Protein AF-A0A3D3WEU6-F1 (afdb_monomer)

Mean predicted aligned error: 5.8 Å

Sequence (430 aa):
MTGTSTDQATMTAILDPMPGYQRLALIKGGTLTDIFVHDMSDKTPAYGGVFMARIAALFPQHNRLQLNLGEMGMASMRVSRPSQFSSGQLIPVTVQAEPREQKPAQMRYGIIRQSRFAILHAVPNTTGQLHLSQRLKACLGDHGDDGLSELCAVLRDMAEAHACQITLRQTAASEPGDIVLNVIKAQLATIKPISAAADRMREHGMVAAPPALLSMAEQYVSAEHITIDDDGRSWADADIDQQIDQALSPYLSLPDGGGIHISSPPGAAVIDGDSAASRLAPEALAMAMITPLADHIRLRRISGAIVVDFPRLNHGGRDRIHQAMMTAFADDPLRPILHGWTKGGLYTLERRHQLRPLGDMLNRDSAPAKYAAIMALRHLWQQTRNTGRNIGSDGLPPPLRLTQAAQDWLNGDGVAIRDAIALDVPLLLP

Nearest PDB structures (foldseek):
  2bx2-assembly1_L  TM=6.643E-01  e=2.554E-25  Escherichia coli
  6g63-assembly1_N  TM=6.743E-01  e=4.401E-24  Escherichia coli K-12
  5f6c-assembly1_B  TM=4.661E-01  e=6.143E-22  Escherichia coli K-12
  2vmk-assembly1_B  TM=4.351E-01  e=3.059E-22  Escherichia coli
  2vmk-assembly1_D  TM=4.334E-01  e=1.566E-18  Escherichia coli

Solvent-accessible surface area (backbone atoms only — not comparable to full-atom values): 23284 Å² total; per-residue (Å²): 139,80,84,79,75,78,74,75,55,66,56,34,32,42,34,34,67,49,55,39,49,30,41,35,42,33,30,42,72,77,41,80,48,42,72,48,76,49,50,70,62,59,67,62,63,47,54,45,18,27,28,25,24,26,28,70,41,78,38,66,95,73,31,32,37,35,30,34,36,49,94,50,37,61,32,34,29,75,42,95,62,56,85,85,59,55,72,69,42,74,43,52,26,16,30,62,16,29,48,51,96,93,44,55,25,33,38,39,82,17,48,56,50,72,53,49,35,35,40,38,38,38,39,91,92,44,66,30,41,66,42,72,33,71,64,28,52,64,71,43,63,92,58,86,51,70,68,59,50,54,46,50,52,56,47,35,57,50,11,40,78,64,30,20,32,34,34,38,35,44,62,39,80,78,49,61,60,66,62,50,48,51,55,50,50,57,55,55,62,56,48,54,60,45,49,58,48,46,74,68,53,92,64,46,27,80,54,40,73,42,71,53,66,68,66,50,46,51,40,78,29,61,72,93,40,51,45,79,30,62,49,48,56,65,52,57,79,55,42,46,70,59,54,48,52,51,61,69,41,50,57,42,81,41,96,72,38,25,34,37,40,52,47,72,58,94,81,43,29,45,33,43,52,42,52,80,78,28,84,63,54,46,63,58,46,45,58,66,44,44,58,61,50,49,46,46,37,53,41,36,38,59,47,42,40,37,39,36,43,57,48,85,63,58,72,72,50,50,53,52,50,49,53,50,48,52,60,61,45,65,78,44,91,66,57,56,48,75,75,42,74,46,98,89,63,37,35,34,33,38,28,64,72,39,62,54,36,43,65,71,68,62,26,55,84,86,34,47,41,57,40,52,42,52,51,53,51,46,54,55,54,16,48,58,60,68,31,106,74,60,46,45,103,82,69,43,55,81,70,71,88,67,57,69,66,22,49,53,34,40,75,49,68,33,31,66,28,52,53,46,38,40,78,81,42,74,71,61,69,132

Radius of gyration: 23.85 Å; Cα contacts (8 Å, |Δi|>4): 785; chains: 1; bounding box: 57×55×68 Å

Foldseek 3Di:
DDDPPPVFFAKFKEWQPAFQKIKIFIDGPLATQAMDIDHNLDLWQDALFKKFWFFADADVVQQKTWTQQDSNGIAMEHHPCSPVDDHRDTFIWGFQATDDDPHHTYIDGAHWDDALWKIKGQHPPAQFAEAEDPLLPVVCDPPDDVQVVVLSVVVGVVRRVLSIYIYTYNSCVVDHSVVSVVVVVVRSVVRVQLVVQSVPDPDIHTSGDHDDVLRVSRSRHPPVRYHHQQQCPVVVVSVVVVSLVQLPDQKHAFPQRKIWGWDQDPPEIEIETGCHVHPDDQLVSLLSVQQVVLSSCRHQVPFAKYKYQGGDDDPVSQVVSLVSNCVNCVPPPQRKAFPGADPVGITIIGGHGHYYGSCVSQCCPVQVLCNVLVVQLSNQSSVVVVDPDQAPVVNATDADDGDPSNLVCCVPSVVSSVVRSCVVHPHPYD

Structure (mmCIF, N/CA/C/O backbone):
data_AF-A0A3D3WEU6-F1
#
_entry.id   AF-A0A3D3WEU6-F1
#
loop_
_atom_site.group_PDB
_atom_site.id
_atom_site.type_symbol
_atom_site.label_atom_id
_atom_site.label_alt_id
_atom_site.label_comp_id
_atom_site.label_asym_id
_atom_site.label_entity_id
_atom_site.label_seq_id
_atom_site.pdbx_PDB_ins_code
_atom_site.Cartn_x
_atom_site.Cartn_y
_atom_site.Cartn_z
_atom_site.occupancy
_atom_site.B_iso_or_equiv
_atom_site.auth_seq_id
_atom_site.auth_comp_id
_atom_site.auth_asym_id
_atom_site.auth_atom_id
_atom_site.pdbx_PDB_model_num
ATOM 1 N N . MET A 1 1 ? 4.825 -28.208 -31.166 1.00 32.94 1 MET A N 1
ATOM 2 C CA . MET A 1 1 ? 4.377 -28.456 -29.781 1.00 32.94 1 MET A CA 1
ATOM 3 C C . MET A 1 1 ? 5.353 -27.759 -28.853 1.00 32.94 1 MET A C 1
ATOM 5 O O . MET A 1 1 ? 6.378 -28.323 -28.508 1.00 32.94 1 MET A O 1
ATOM 9 N N . THR A 1 2 ? 5.086 -26.497 -28.543 1.00 29.64 2 THR A N 1
ATOM 10 C CA . THR A 1 2 ? 5.863 -25.695 -27.594 1.00 29.64 2 THR A CA 1
ATOM 11 C C . THR A 1 2 ? 4.874 -25.262 -26.530 1.00 29.64 2 THR A C 1
ATOM 13 O O . THR A 1 2 ? 4.076 -24.355 -26.754 1.00 29.64 2 THR A O 1
ATOM 16 N N . GLY A 1 3 ? 4.844 -26.012 -25.431 1.00 31.92 3 GLY A N 1
ATOM 17 C CA . GLY A 1 3 ? 4.028 -25.684 -24.275 1.00 31.92 3 GLY A CA 1
ATOM 18 C C . GLY A 1 3 ? 4.563 -24.415 -23.631 1.00 31.92 3 GLY A C 1
ATOM 19 O O . GLY A 1 3 ? 5.558 -24.454 -22.918 1.00 31.92 3 GLY A O 1
ATOM 20 N N . THR A 1 4 ? 3.898 -23.292 -23.870 1.00 30.75 4 THR A N 1
ATOM 21 C CA . THR A 1 4 ? 3.936 -22.153 -22.956 1.00 30.75 4 THR A CA 1
ATOM 22 C C . THR A 1 4 ? 2.981 -22.474 -21.815 1.00 30.75 4 THR A C 1
ATOM 24 O O . THR A 1 4 ? 1.829 -22.047 -21.808 1.00 30.75 4 THR A O 1
ATOM 27 N N . SER A 1 5 ? 3.452 -23.298 -20.879 1.00 32.75 5 SER A N 1
ATOM 28 C CA . SER A 1 5 ? 2.924 -23.286 -19.521 1.00 32.75 5 SER A CA 1
ATOM 29 C C . SER A 1 5 ? 3.349 -21.950 -18.928 1.00 32.75 5 SER A C 1
ATOM 31 O O . SER A 1 5 ? 4.472 -21.810 -18.448 1.00 32.75 5 SER A O 1
ATOM 33 N N . THR A 1 6 ? 2.500 -20.932 -19.049 1.00 35.94 6 THR A N 1
ATOM 34 C CA . THR A 1 6 ? 2.586 -19.737 -18.212 1.00 35.94 6 THR A CA 1
ATOM 35 C C . THR A 1 6 ? 2.278 -20.209 -16.800 1.00 35.94 6 THR A C 1
ATOM 37 O O . THR A 1 6 ? 1.126 -20.218 -16.376 1.00 35.94 6 THR A O 1
ATOM 40 N N . ASP A 1 7 ? 3.306 -20.694 -16.110 1.00 37.84 7 ASP A N 1
ATOM 41 C CA . ASP A 1 7 ? 3.245 -20.965 -14.686 1.00 37.84 7 ASP A CA 1
ATOM 42 C C . ASP A 1 7 ? 3.015 -19.599 -14.031 1.00 37.84 7 ASP A C 1
ATOM 44 O O . ASP A 1 7 ? 3.921 -18.766 -13.935 1.00 37.84 7 ASP A O 1
ATOM 48 N N . GLN A 1 8 ? 1.750 -19.269 -13.759 1.00 54.78 8 GLN A N 1
ATOM 49 C CA . GLN A 1 8 ? 1.409 -18.047 -13.048 1.00 54.78 8 GLN A CA 1
ATOM 50 C C . GLN A 1 8 ? 1.923 -18.241 -11.632 1.00 54.78 8 GLN A C 1
ATOM 52 O O . GLN A 1 8 ? 1.216 -18.791 -10.795 1.00 54.78 8 GLN A O 1
ATOM 57 N N . ALA A 1 9 ? 3.170 -17.831 -11.397 1.00 68.31 9 ALA A N 1
ATOM 58 C CA . ALA A 1 9 ? 3.821 -17.991 -10.111 1.00 68.31 9 ALA A CA 1
ATOM 59 C C . ALA A 1 9 ? 2.882 -17.522 -8.993 1.00 68.31 9 ALA A C 1
ATOM 61 O O . ALA A 1 9 ? 2.437 -16.365 -8.990 1.00 68.31 9 ALA A O 1
ATOM 62 N N . THR A 1 10 ? 2.558 -18.448 -8.091 1.00 84.88 10 THR A N 1
ATOM 63 C CA . THR A 1 10 ? 1.656 -18.208 -6.970 1.00 84.88 10 THR A CA 1
ATOM 64 C C . THR A 1 10 ? 2.217 -17.089 -6.105 1.00 84.88 10 THR A C 1
ATOM 66 O O . THR A 1 10 ? 3.412 -17.041 -5.808 1.00 84.88 10 THR A O 1
ATOM 69 N N . MET A 1 11 ? 1.343 -16.164 -5.730 1.00 91.81 11 MET A N 1
ATOM 70 C C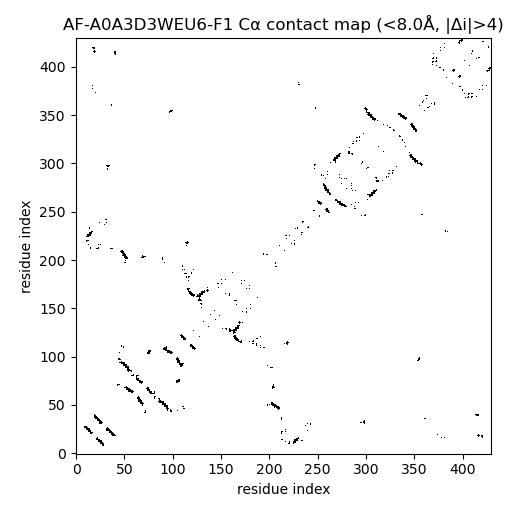A . MET A 1 11 ? 1.672 -15.098 -4.800 1.00 91.81 11 MET A CA 1
ATOM 71 C C . MET A 1 11 ? 1.745 -15.675 -3.381 1.00 91.81 11 MET A C 1
ATOM 73 O O . MET A 1 11 ? 0.820 -16.369 -2.960 1.00 91.81 11 MET A O 1
ATOM 77 N N . THR A 1 12 ? 2.803 -15.371 -2.638 1.00 96.94 12 THR A N 1
ATOM 78 C CA . THR A 1 12 ? 2.985 -15.766 -1.234 1.00 96.94 12 THR A CA 1
ATOM 79 C C . THR A 1 12 ? 3.237 -14.544 -0.356 1.00 96.94 12 THR A C 1
ATOM 81 O O . THR A 1 12 ? 3.489 -13.439 -0.848 1.00 96.94 12 THR A O 1
ATOM 84 N N . ALA A 1 13 ? 3.131 -14.725 0.958 1.00 98.25 13 ALA A N 1
ATOM 85 C CA . ALA A 1 13 ? 3.385 -13.678 1.932 1.00 98.25 13 ALA A CA 1
ATOM 86 C C . ALA A 1 13 ? 4.252 -14.185 3.087 1.00 98.25 13 ALA A C 1
ATOM 88 O O . ALA A 1 13 ? 4.067 -15.306 3.551 1.00 98.25 13 ALA A O 1
ATOM 89 N N . ILE A 1 14 ? 5.153 -13.337 3.581 1.00 98.56 14 ILE A N 1
ATOM 90 C CA . ILE A 1 14 ? 5.949 -13.594 4.787 1.00 98.56 14 ILE A CA 1
ATOM 91 C C . ILE A 1 14 ? 5.682 -12.462 5.778 1.00 98.56 14 ILE A C 1
ATOM 93 O O . ILE A 1 14 ? 5.950 -11.297 5.480 1.00 98.56 14 ILE A O 1
ATOM 97 N N . LEU A 1 15 ? 5.124 -12.797 6.939 1.00 98.44 15 LEU A N 1
ATOM 98 C CA . LEU A 1 15 ? 4.855 -11.869 8.034 1.00 98.44 15 LEU A CA 1
ATOM 99 C C . LEU A 1 15 ? 5.899 -12.062 9.134 1.00 98.44 15 LEU A C 1
ATOM 101 O O . LEU A 1 15 ? 5.855 -13.059 9.844 1.00 98.44 15 LEU A O 1
ATOM 105 N N . ASP A 1 16 ? 6.773 -11.074 9.304 1.00 97.50 16 ASP A N 1
ATOM 106 C CA . ASP A 1 16 ? 7.619 -10.880 10.484 1.00 97.50 16 ASP A CA 1
ATOM 107 C C . ASP A 1 16 ? 6.765 -10.222 11.582 1.00 97.50 16 ASP A C 1
ATOM 109 O O . ASP A 1 16 ? 6.385 -9.045 11.447 1.00 97.50 16 ASP A O 1
ATOM 113 N N . PRO A 1 17 ? 6.406 -10.957 12.650 1.00 96.38 17 PRO A N 1
ATOM 114 C CA . PRO A 1 17 ? 5.391 -10.514 13.586 1.00 96.38 17 PRO A CA 1
ATOM 115 C C . PRO A 1 17 ? 5.980 -9.831 14.827 1.00 96.38 17 PRO A C 1
ATOM 117 O O . PRO A 1 17 ? 5.248 -9.710 15.812 1.00 96.38 17 PRO A O 1
ATOM 120 N N . MET A 1 18 ? 7.245 -9.376 14.801 1.00 95.31 18 MET A N 1
ATOM 121 C CA . MET A 1 18 ? 7.911 -8.796 15.974 1.00 95.31 18 MET A CA 1
ATOM 122 C C . MET A 1 18 ? 7.020 -7.753 16.694 1.00 95.31 18 MET A C 1
ATOM 124 O O . MET A 1 18 ? 6.532 -6.808 16.062 1.00 95.31 18 MET A O 1
ATOM 128 N N . PRO A 1 19 ? 6.808 -7.883 18.021 1.00 94.06 19 PRO A N 1
ATOM 129 C CA . PRO A 1 19 ? 6.002 -6.941 18.791 1.00 94.06 19 PRO A CA 1
ATOM 130 C C . PRO A 1 19 ? 6.481 -5.495 18.630 1.00 94.06 19 PRO A C 1
ATOM 132 O O . PRO A 1 19 ? 7.676 -5.209 18.604 1.00 94.06 19 PRO A O 1
ATOM 135 N N . GLY A 1 20 ? 5.540 -4.560 18.501 1.00 93.31 20 GLY A N 1
ATOM 136 C CA . GLY A 1 20 ? 5.844 -3.137 18.334 1.00 93.31 20 GLY A CA 1
ATOM 137 C C . GLY A 1 20 ? 6.275 -2.715 16.927 1.00 93.31 20 GLY A C 1
ATOM 138 O O . GLY A 1 20 ? 6.029 -1.569 16.546 1.00 93.31 20 GLY A O 1
ATOM 139 N N . TYR A 1 21 ? 6.862 -3.617 16.135 1.00 95.81 21 TYR A N 1
ATOM 140 C CA . TYR A 1 21 ? 7.262 -3.328 14.761 1.00 95.81 21 TYR A CA 1
ATOM 141 C C . TYR A 1 21 ? 7.176 -4.580 13.878 1.00 95.81 21 TYR A C 1
ATOM 143 O O . TYR A 1 21 ? 8.084 -5.410 13.866 1.00 95.81 21 TYR A O 1
ATOM 151 N N . GLN A 1 22 ? 6.111 -4.680 13.086 1.00 97.12 22 GLN A N 1
ATOM 152 C CA . GLN A 1 22 ? 5.842 -5.824 12.211 1.00 97.12 22 GLN A CA 1
ATOM 153 C C . GLN A 1 22 ? 6.140 -5.484 10.752 1.00 97.12 22 GLN A C 1
ATOM 155 O O . GLN A 1 22 ? 5.974 -4.334 10.330 1.00 97.12 22 GLN A O 1
ATOM 160 N N . ARG A 1 23 ? 6.528 -6.489 9.963 1.00 97.44 23 ARG A N 1
ATOM 161 C CA . ARG A 1 23 ? 6.768 -6.342 8.521 1.00 97.44 23 ARG A CA 1
ATOM 162 C C . ARG A 1 23 ? 6.074 -7.454 7.747 1.00 97.44 23 ARG A C 1
ATOM 164 O O . ARG A 1 23 ? 6.093 -8.603 8.160 1.00 97.44 23 ARG A O 1
ATOM 171 N N . LEU A 1 24 ? 5.493 -7.122 6.605 1.00 98.25 24 LEU A N 1
ATOM 172 C CA . LEU A 1 24 ? 4.858 -8.073 5.698 1.00 98.25 24 LEU A CA 1
ATOM 173 C C . LEU A 1 24 ? 5.478 -7.924 4.318 1.00 98.25 24 LEU A C 1
ATOM 175 O O . LEU A 1 24 ? 5.347 -6.858 3.726 1.00 98.25 24 LEU A O 1
ATOM 179 N N . ALA A 1 25 ? 6.090 -8.981 3.799 1.00 98.31 25 ALA A N 1
ATOM 180 C CA . ALA A 1 25 ? 6.557 -9.063 2.422 1.00 98.31 25 ALA A CA 1
ATOM 181 C C . ALA A 1 25 ? 5.539 -9.825 1.568 1.00 98.31 25 ALA A C 1
ATOM 183 O O . ALA A 1 25 ? 5.066 -10.887 1.970 1.00 98.31 25 ALA A O 1
ATOM 184 N N . LEU A 1 26 ? 5.220 -9.295 0.388 1.00 97.56 26 LEU A N 1
ATOM 185 C CA . LEU A 1 26 ? 4.435 -9.985 -0.630 1.00 97.56 26 LEU A CA 1
ATOM 186 C C . LEU A 1 26 ? 5.346 -10.398 -1.786 1.00 97.56 26 LEU A C 1
ATOM 188 O O . LEU A 1 26 ? 6.029 -9.554 -2.371 1.00 97.56 26 LEU A O 1
ATOM 192 N N . ILE A 1 27 ? 5.341 -11.678 -2.143 1.00 97.12 27 ILE A N 1
ATOM 193 C CA . ILE A 1 27 ? 6.321 -12.278 -3.053 1.00 97.12 27 ILE A CA 1
ATOM 194 C C . ILE A 1 27 ? 5.590 -12.970 -4.202 1.00 97.12 27 ILE A C 1
ATOM 196 O O . ILE A 1 27 ? 4.587 -13.647 -3.994 1.00 97.12 27 ILE A O 1
ATOM 200 N N . LYS A 1 28 ? 6.105 -12.833 -5.424 1.00 94.06 28 LYS A N 1
ATOM 201 C CA . LYS A 1 28 ? 5.624 -13.553 -6.605 1.00 94.06 28 LYS A CA 1
ATOM 202 C C . LYS A 1 28 ? 6.800 -14.192 -7.325 1.00 94.06 28 LYS A C 1
ATOM 204 O O . LYS A 1 28 ? 7.659 -13.484 -7.836 1.00 94.06 28 LYS A O 1
ATOM 209 N N . GLY A 1 29 ? 6.849 -15.525 -7.362 1.00 90.94 29 GLY A N 1
ATOM 210 C CA . GLY A 1 29 ? 7.930 -16.251 -8.045 1.00 90.94 29 GLY A CA 1
ATOM 211 C C . GLY A 1 29 ? 9.332 -15.906 -7.529 1.00 90.94 29 GLY A C 1
ATOM 212 O O . GLY A 1 29 ? 10.258 -15.788 -8.322 1.00 90.94 29 GLY A O 1
ATOM 213 N N . GLY A 1 30 ? 9.474 -15.683 -6.218 1.00 93.12 30 GLY A N 1
ATOM 214 C CA . GLY A 1 30 ? 10.731 -15.272 -5.575 1.00 93.12 30 GLY A CA 1
ATOM 215 C C . GLY A 1 30 ? 11.009 -13.763 -5.594 1.00 93.12 30 GLY A C 1
ATOM 216 O O . GLY A 1 30 ? 11.871 -13.296 -4.856 1.00 93.12 30 GLY A O 1
ATOM 217 N N . THR A 1 31 ? 10.260 -12.977 -6.371 1.00 94.38 31 THR A N 1
ATOM 218 C CA . THR A 1 31 ? 10.420 -11.518 -6.438 1.00 94.38 31 THR A CA 1
ATOM 219 C C . THR A 1 31 ? 9.522 -10.809 -5.429 1.00 94.38 31 THR A C 1
ATOM 221 O O . THR A 1 31 ? 8.311 -11.032 -5.400 1.00 94.38 31 THR A O 1
ATOM 224 N N . LEU A 1 32 ? 10.097 -9.918 -4.625 1.00 97.12 32 LEU A N 1
ATOM 225 C CA . LEU A 1 32 ? 9.388 -9.006 -3.736 1.00 97.12 32 LEU A CA 1
ATOM 226 C C . LEU A 1 32 ? 8.574 -8.003 -4.564 1.00 97.12 32 LEU A C 1
ATOM 228 O O . LEU A 1 32 ? 9.101 -7.294 -5.416 1.00 97.12 32 LEU A O 1
ATOM 232 N N . THR A 1 33 ? 7.279 -7.919 -4.286 1.00 94.81 33 THR A N 1
ATOM 233 C CA . THR A 1 33 ? 6.330 -7.092 -5.053 1.00 94.81 33 THR A CA 1
ATOM 234 C C . THR A 1 33 ? 5.743 -5.940 -4.242 1.00 94.81 33 THR A C 1
ATOM 236 O O . THR A 1 33 ? 5.456 -4.882 -4.802 1.00 94.81 33 THR A O 1
ATOM 239 N N . ASP A 1 34 ? 5.584 -6.118 -2.931 1.00 95.06 34 ASP A N 1
ATOM 240 C CA . ASP A 1 34 ? 5.177 -5.072 -1.992 1.00 95.06 34 ASP A CA 1
ATOM 241 C C . ASP A 1 34 ? 5.685 -5.420 -0.590 1.00 95.06 34 ASP A C 1
ATOM 243 O O . ASP A 1 34 ? 5.959 -6.582 -0.276 1.00 95.06 34 ASP A O 1
ATOM 247 N N . ILE A 1 35 ? 5.784 -4.404 0.259 1.00 96.31 35 ILE A N 1
ATOM 248 C CA . ILE A 1 35 ? 6.166 -4.553 1.658 1.00 96.31 35 ILE A CA 1
ATOM 249 C C . ILE A 1 35 ? 5.383 -3.581 2.529 1.00 96.31 35 ILE A C 1
ATOM 251 O O . ILE A 1 35 ? 5.343 -2.384 2.264 1.00 96.31 35 ILE A O 1
ATOM 255 N N . PHE A 1 36 ? 4.797 -4.071 3.612 1.00 95.75 36 PHE A N 1
ATOM 256 C CA . PHE A 1 36 ? 4.064 -3.261 4.578 1.00 95.75 36 PHE A CA 1
ATOM 257 C C . PHE A 1 36 ? 4.769 -3.283 5.923 1.00 95.75 36 PHE A C 1
ATOM 259 O O . PHE A 1 36 ? 5.336 -4.299 6.318 1.00 95.75 36 PHE A O 1
ATOM 266 N N . VAL A 1 37 ? 4.718 -2.157 6.627 1.00 94.94 37 VAL A N 1
ATOM 267 C CA . VAL A 1 37 ? 5.305 -2.002 7.955 1.00 94.94 37 VAL A CA 1
ATOM 268 C C . VAL A 1 37 ? 4.249 -1.430 8.880 1.00 94.94 37 VAL A C 1
ATOM 270 O O . VAL A 1 37 ? 3.596 -0.440 8.552 1.00 94.94 37 VAL A O 1
ATOM 273 N N . HIS A 1 38 ? 4.107 -2.048 10.043 1.00 95.06 38 HIS A N 1
ATOM 274 C CA . HIS A 1 38 ? 3.409 -1.467 11.177 1.00 95.06 38 HIS A CA 1
ATOM 275 C C . HIS A 1 38 ? 4.439 -1.108 12.232 1.00 95.06 38 HIS A C 1
ATOM 277 O O . HIS A 1 38 ? 5.151 -1.980 12.711 1.00 95.06 38 HIS A O 1
ATOM 283 N N . ASP A 1 39 ? 4.495 0.167 12.588 1.00 93.75 39 ASP A N 1
ATOM 284 C CA . ASP A 1 39 ? 5.487 0.731 13.491 1.00 93.75 39 ASP A CA 1
ATOM 285 C C . ASP A 1 39 ? 4.765 1.522 14.583 1.00 93.75 39 ASP A C 1
ATOM 287 O O . ASP A 1 39 ? 4.172 2.564 14.308 1.00 93.75 39 ASP A O 1
ATOM 291 N N . MET A 1 40 ? 4.798 1.032 15.825 1.00 92.56 40 MET A N 1
ATOM 292 C CA . MET A 1 40 ? 4.114 1.688 16.948 1.00 92.56 40 MET A CA 1
ATOM 293 C C . MET A 1 40 ? 4.705 3.054 17.318 1.00 92.56 40 MET A C 1
ATOM 295 O O . MET A 1 40 ? 4.033 3.837 17.987 1.00 92.56 40 MET A O 1
ATOM 299 N N . SER A 1 41 ? 5.939 3.351 16.901 1.00 91.62 41 SER A N 1
ATOM 300 C CA . SER A 1 41 ? 6.545 4.675 17.092 1.00 91.62 41 SER A CA 1
ATOM 301 C C . SER A 1 41 ? 6.087 5.692 16.041 1.00 91.62 41 SER A C 1
ATOM 303 O O . SER A 1 41 ? 6.317 6.892 16.201 1.00 91.62 41 SER A O 1
ATOM 305 N N . ASP A 1 42 ? 5.464 5.236 14.950 1.00 90.19 42 ASP A N 1
ATOM 306 C CA . ASP A 1 42 ? 5.040 6.100 13.856 1.00 90.19 42 ASP A CA 1
ATOM 307 C C . ASP A 1 42 ? 3.708 6.792 14.181 1.00 90.19 42 ASP A C 1
ATOM 309 O O . ASP A 1 42 ? 2.649 6.173 14.281 1.00 90.19 42 ASP A O 1
ATOM 313 N N . LYS A 1 43 ? 3.771 8.118 14.327 1.00 88.44 43 LYS A N 1
ATOM 314 C CA . LYS A 1 43 ? 2.624 8.989 14.629 1.00 88.44 43 LYS A CA 1
ATOM 315 C C . LYS A 1 43 ? 1.992 9.579 13.365 1.00 88.44 43 LYS A C 1
ATOM 317 O O . LYS A 1 43 ? 1.425 10.671 13.397 1.00 88.44 43 LYS A O 1
ATOM 322 N N . THR A 1 44 ? 2.119 8.896 12.229 1.00 91.69 44 THR A N 1
ATOM 323 C CA . THR A 1 44 ? 1.443 9.280 10.988 1.00 91.69 44 THR A CA 1
ATOM 324 C C . THR A 1 44 ? 0.137 8.499 10.795 1.00 91.69 44 THR A C 1
ATOM 326 O O . THR A 1 44 ? 0.061 7.313 11.122 1.00 91.69 44 THR A O 1
ATOM 329 N N . PRO A 1 45 ? -0.926 9.124 10.244 1.00 95.00 45 PRO A N 1
ATOM 330 C CA . PRO A 1 45 ? -2.146 8.404 9.895 1.00 95.00 45 PRO A CA 1
ATOM 331 C C . PRO A 1 45 ? -1.873 7.308 8.853 1.00 95.00 45 PRO A C 1
ATOM 333 O O . PRO A 1 45 ? -1.656 7.602 7.675 1.00 95.00 45 PRO A O 1
ATOM 336 N N . ALA A 1 46 ? -1.929 6.050 9.285 1.00 94.88 46 ALA A N 1
ATOM 337 C CA . ALA A 1 46 ? -1.719 4.882 8.436 1.00 94.88 46 ALA A CA 1
ATOM 338 C C . ALA A 1 46 ? -2.965 4.523 7.611 1.00 94.88 46 ALA A C 1
ATOM 340 O O . ALA A 1 46 ? -4.108 4.699 8.053 1.00 94.88 46 ALA A O 1
ATOM 341 N N . TYR A 1 47 ? -2.747 3.987 6.409 1.00 95.75 47 TYR A N 1
ATOM 342 C CA . TYR A 1 47 ? -3.820 3.601 5.493 1.00 95.75 47 TYR A CA 1
ATOM 343 C C . TYR A 1 47 ? -4.836 2.631 6.126 1.00 95.75 47 TYR A C 1
ATOM 345 O O . TYR A 1 47 ? -4.483 1.654 6.780 1.00 95.75 47 TYR A O 1
ATOM 353 N N . GLY A 1 48 ? -6.133 2.899 5.936 1.00 96.06 48 GLY A N 1
ATOM 354 C CA . GLY A 1 48 ? -7.215 2.097 6.521 1.00 96.06 48 GLY A CA 1
ATOM 355 C C . GLY A 1 48 ? -7.511 2.375 8.002 1.00 96.06 48 GLY A C 1
ATOM 356 O O . GLY A 1 48 ? -8.537 1.902 8.507 1.00 96.06 48 GLY A O 1
ATOM 357 N N . GLY A 1 49 ? -6.682 3.173 8.686 1.00 97.19 49 GLY A N 1
ATOM 358 C CA . GLY A 1 49 ? -6.983 3.694 10.019 1.00 97.19 49 GLY A CA 1
ATOM 359 C C . GLY A 1 49 ? -8.256 4.543 10.012 1.00 97.19 49 GLY A C 1
ATOM 360 O O . GLY A 1 49 ? -8.522 5.283 9.059 1.00 97.19 49 GLY A O 1
ATOM 361 N N . VAL A 1 50 ? -9.065 4.419 11.063 1.00 98.12 50 VAL A N 1
ATOM 362 C CA . VAL A 1 50 ? -10.344 5.127 11.207 1.00 98.12 50 VAL A CA 1
ATOM 363 C C . VAL A 1 50 ? -10.225 6.138 12.329 1.00 98.12 50 VAL A C 1
ATOM 365 O O . VAL A 1 50 ? -9.814 5.804 13.438 1.00 98.12 50 VAL A O 1
ATOM 368 N N . PHE A 1 51 ? -10.648 7.362 12.046 1.00 98.31 51 PHE A N 1
ATOM 369 C CA . PHE A 1 51 ? -10.598 8.484 12.967 1.00 98.31 51 PHE A CA 1
ATOM 370 C C . PHE A 1 51 ? -11.972 9.121 13.099 1.00 98.31 51 PHE A C 1
ATOM 372 O O . PHE A 1 51 ? -12.718 9.219 12.124 1.00 98.31 51 PHE A O 1
ATOM 379 N N . MET A 1 52 ? -12.271 9.626 14.289 1.00 98.19 52 MET A N 1
ATOM 380 C CA . MET A 1 52 ? -13.260 10.674 14.453 1.00 98.19 52 MET A CA 1
ATOM 381 C C . MET A 1 52 ? -12.523 11.991 14.247 1.00 98.19 52 MET A C 1
ATOM 383 O O . MET A 1 52 ? -11.641 12.341 15.023 1.00 98.19 52 MET A O 1
ATOM 387 N N . ALA A 1 53 ? -12.820 12.703 13.167 1.00 98.38 53 ALA A N 1
ATOM 388 C CA . ALA A 1 53 ? -12.115 13.923 12.800 1.00 98.38 53 ALA A CA 1
ATOM 389 C C . ALA A 1 53 ? -12.972 15.154 13.066 1.00 98.38 53 ALA A C 1
ATOM 391 O O . ALA A 1 53 ? -14.168 15.154 12.776 1.00 98.38 53 ALA A O 1
ATOM 392 N N . ARG A 1 54 ? -12.353 16.237 13.546 1.00 98.62 54 ARG A N 1
ATOM 393 C CA . ARG A 1 54 ? -13.014 17.545 13.639 1.00 98.62 54 ARG A CA 1
ATOM 394 C C . ARG A 1 54 ? -12.791 18.321 12.350 1.00 98.62 54 ARG A C 1
ATOM 396 O O . ARG A 1 54 ? -11.648 18.506 11.941 1.00 98.62 54 ARG A O 1
ATOM 403 N N . ILE A 1 55 ? -13.857 18.812 11.724 1.00 98.62 55 ILE A N 1
ATOM 404 C CA . ILE A 1 55 ? -13.741 19.707 10.567 1.00 98.62 55 ILE A CA 1
ATOM 405 C C . ILE A 1 55 ? -13.168 21.039 11.054 1.00 98.62 55 ILE A C 1
ATOM 407 O O . ILE A 1 55 ? -13.836 21.780 11.768 1.00 98.62 55 ILE A O 1
ATOM 411 N N . ALA A 1 56 ? -11.919 21.322 10.693 1.00 98.19 56 ALA A N 1
ATOM 412 C CA . ALA A 1 56 ? -11.222 22.543 11.084 1.00 98.19 56 ALA A CA 1
ATOM 413 C C . ALA A 1 56 ? -11.576 23.714 10.159 1.00 98.19 56 ALA A C 1
ATOM 415 O O . ALA A 1 56 ? -11.763 24.837 10.618 1.00 98.19 56 ALA A O 1
ATOM 416 N N . ALA A 1 57 ? -11.693 23.444 8.855 1.00 97.75 57 ALA A N 1
ATOM 417 C CA . ALA A 1 57 ? -12.047 24.446 7.857 1.00 97.75 57 ALA A CA 1
ATOM 418 C C . ALA A 1 57 ? -12.718 23.817 6.627 1.00 97.75 57 ALA A C 1
ATOM 420 O O . ALA A 1 57 ? -12.472 22.656 6.279 1.00 97.75 57 ALA A O 1
ATOM 421 N N . LEU A 1 58 ? -13.548 24.614 5.950 1.00 97.62 58 LEU A N 1
ATOM 422 C CA . LEU A 1 58 ? -14.198 24.267 4.690 1.00 97.62 58 LEU A CA 1
ATOM 423 C C . LEU A 1 58 ? -13.610 25.109 3.560 1.00 97.62 58 LEU A C 1
ATOM 425 O O . LEU A 1 58 ? -13.481 26.322 3.687 1.00 97.62 58 LEU A O 1
ATOM 429 N N . PHE A 1 59 ? -13.349 24.472 2.421 1.00 96.62 59 PHE A N 1
ATOM 430 C CA . PHE A 1 59 ? -12.873 25.122 1.203 1.00 96.62 59 PHE A CA 1
ATOM 431 C C . PHE A 1 59 ? -13.789 24.757 0.023 1.00 96.62 59 PHE A C 1
ATOM 433 O O . PHE A 1 59 ? -13.427 23.906 -0.801 1.00 96.62 59 PHE A O 1
ATOM 440 N N . PRO A 1 60 ? -14.994 25.359 -0.081 1.00 94.62 60 PRO A N 1
ATOM 441 C CA . PRO A 1 60 ? -15.994 24.962 -1.075 1.00 94.62 60 PRO A CA 1
ATOM 442 C C . PRO A 1 60 ? -15.510 25.093 -2.522 1.00 94.62 60 PRO A C 1
ATOM 444 O O . PRO A 1 60 ? -15.738 24.188 -3.317 1.00 94.62 60 PRO A O 1
ATOM 447 N N . GLN A 1 61 ? -14.759 26.153 -2.845 1.00 94.69 61 GLN A N 1
ATOM 448 C CA . GLN A 1 61 ? -14.204 26.378 -4.190 1.00 94.69 61 GLN A CA 1
ATOM 449 C C . GLN A 1 61 ? -13.227 25.275 -4.631 1.00 94.69 61 GLN A C 1
ATOM 451 O O . GLN A 1 61 ? -13.053 25.028 -5.821 1.00 94.69 61 GLN A O 1
ATOM 456 N N . HIS A 1 62 ? -12.613 24.579 -3.672 1.00 94.38 62 HIS A N 1
ATOM 457 C CA . HIS A 1 62 ? -11.693 23.474 -3.926 1.00 94.38 62 HIS A CA 1
ATOM 458 C C . HIS A 1 62 ? -12.341 22.104 -3.726 1.00 94.38 62 HIS A C 1
ATOM 460 O O . HIS A 1 62 ? -11.672 21.091 -3.927 1.00 94.38 62 HIS A O 1
ATOM 466 N N . ASN A 1 63 ? -13.623 22.048 -3.338 1.00 96.31 63 ASN A N 1
ATOM 467 C CA . ASN A 1 63 ? -14.309 20.811 -2.969 1.00 96.31 63 ASN A CA 1
ATOM 468 C C . ASN A 1 63 ? -13.558 20.037 -1.868 1.00 96.31 63 ASN A C 1
ATOM 470 O O . ASN A 1 63 ? -13.392 18.817 -1.951 1.00 96.31 63 ASN A O 1
ATOM 474 N N . ARG A 1 64 ? -13.045 20.748 -0.851 1.00 97.31 64 ARG A N 1
ATOM 475 C CA . ARG A 1 64 ? -12.209 20.165 0.211 1.00 97.31 64 ARG A CA 1
ATOM 476 C C . ARG A 1 64 ? -12.624 20.592 1.609 1.00 97.31 64 ARG A C 1
ATOM 478 O O . ARG A 1 64 ? -13.065 21.716 1.827 1.00 97.31 64 ARG A O 1
ATOM 485 N N . LEU A 1 65 ? -12.383 19.690 2.553 1.00 98.19 65 LEU A N 1
ATOM 486 C CA . LEU A 1 65 ? -12.362 19.953 3.986 1.00 98.19 65 LEU A CA 1
ATOM 487 C C . LEU A 1 65 ? -10.932 19.790 4.512 1.00 98.19 65 LEU A C 1
ATOM 489 O O . LEU A 1 65 ? -10.172 18.936 4.032 1.00 98.19 65 LEU A O 1
ATOM 493 N N . GLN A 1 66 ? -10.587 20.588 5.515 1.00 98.31 66 GLN A N 1
ATOM 494 C CA . GLN A 1 66 ? -9.439 20.350 6.382 1.00 98.31 66 GLN A CA 1
ATOM 495 C C . GLN A 1 66 ? -9.938 19.744 7.689 1.00 98.31 66 GLN A C 1
ATOM 497 O O . GLN A 1 66 ? -10.925 20.200 8.268 1.00 98.31 66 GLN A O 1
ATOM 502 N N . LEU A 1 67 ? -9.265 18.688 8.119 1.00 98.62 67 LEU A N 1
ATOM 503 C CA . LEU A 1 67 ? -9.666 17.835 9.223 1.00 98.62 67 LEU A CA 1
ATOM 504 C C . LEU A 1 67 ? -8.563 17.832 10.276 1.00 98.62 67 LEU A C 1
ATOM 506 O O . LEU A 1 67 ? -7.394 17.743 9.920 1.00 98.62 67 LEU A O 1
ATOM 510 N N . ASN A 1 68 ? -8.933 17.888 11.547 1.00 98.25 68 ASN A N 1
ATOM 511 C CA . ASN A 1 68 ? -8.028 17.682 12.670 1.00 98.25 68 ASN A CA 1
ATOM 512 C C . ASN A 1 68 ? -8.232 16.260 13.221 1.00 98.25 68 ASN A C 1
ATOM 514 O O . ASN A 1 68 ? -9.364 15.892 13.556 1.00 98.25 68 ASN A O 1
ATOM 518 N N . LEU A 1 69 ? -7.149 15.477 13.272 1.00 97.56 69 LEU A N 1
ATOM 519 C CA . LEU A 1 69 ? -7.100 14.087 13.742 1.00 97.56 69 LEU A CA 1
ATOM 520 C C . LEU A 1 69 ? -6.511 13.946 15.159 1.00 97.56 69 LEU A C 1
ATOM 522 O O . LEU A 1 69 ? -6.207 12.835 15.587 1.00 97.56 69 LEU A O 1
ATOM 526 N N . GLY A 1 70 ? -6.341 15.053 15.882 1.00 94.75 70 GLY A N 1
ATOM 527 C CA . GLY A 1 70 ? -5.722 15.088 17.205 1.00 94.75 70 GLY A CA 1
ATOM 528 C C . GLY A 1 70 ? -4.214 15.024 17.130 1.00 94.75 70 GLY A C 1
ATOM 529 O O . GLY A 1 70 ? -3.596 15.763 16.366 1.00 94.75 70 GLY A O 1
ATOM 530 N N . GLU A 1 71 ? -3.629 14.118 17.908 1.00 91.75 71 GLU A N 1
ATOM 531 C CA . GLU A 1 71 ? -2.176 13.917 17.975 1.00 91.75 71 GLU A CA 1
ATOM 532 C C . GLU A 1 71 ? -1.561 13.550 16.616 1.00 91.75 71 GLU A C 1
ATOM 534 O O . GLU A 1 71 ? -0.401 13.851 16.359 1.00 91.75 71 GLU A O 1
ATOM 539 N N . MET A 1 72 ? -2.364 12.975 15.715 1.00 92.62 72 MET A N 1
ATOM 540 C CA . MET A 1 72 ? -1.967 12.604 14.352 1.00 92.62 72 MET A CA 1
ATOM 541 C C . MET A 1 72 ? -2.009 13.783 13.357 1.00 92.62 72 MET A C 1
ATOM 543 O O . MET A 1 72 ? -1.774 13.612 12.159 1.00 92.62 72 MET A O 1
ATOM 547 N N . GLY A 1 73 ? -2.331 14.989 13.833 1.00 94.44 73 GLY A N 1
ATOM 548 C CA . GLY A 1 73 ? -2.227 16.233 13.079 1.00 94.44 73 GLY A CA 1
ATOM 549 C C . GLY A 1 73 ? -3.374 16.505 12.102 1.00 94.44 73 GLY A C 1
ATOM 550 O O . GLY A 1 73 ? -4.515 16.067 12.270 1.00 94.44 73 GLY A O 1
ATOM 551 N N . MET A 1 74 ? -3.074 17.314 11.083 1.00 97.12 74 MET A N 1
ATOM 552 C CA . MET A 1 74 ? -4.051 17.747 10.086 1.00 97.12 74 MET A CA 1
ATOM 553 C C . MET A 1 74 ? -4.134 16.773 8.911 1.00 97.12 74 MET A C 1
ATOM 555 O O . MET A 1 74 ? -3.128 16.307 8.381 1.00 97.12 74 MET A O 1
ATOM 559 N N . ALA A 1 75 ? -5.353 16.553 8.434 1.00 98.19 75 ALA A N 1
ATOM 560 C CA . ALA A 1 75 ? -5.667 15.774 7.249 1.00 98.19 75 ALA A CA 1
ATOM 561 C C . ALA A 1 75 ? -6.556 16.570 6.293 1.00 98.19 75 ALA A C 1
ATOM 563 O O . ALA A 1 75 ? -7.065 17.650 6.612 1.00 98.19 75 ALA A O 1
ATOM 564 N N . SER A 1 76 ? -6.764 16.046 5.091 1.00 98.12 76 SER A N 1
ATOM 565 C CA . SER A 1 76 ? -7.665 16.678 4.142 1.00 98.12 76 SER A CA 1
ATOM 566 C C . SER A 1 76 ? -8.544 15.672 3.419 1.00 98.12 76 SER A C 1
ATOM 568 O O . SER A 1 76 ? -8.145 14.551 3.137 1.00 98.12 76 SER A O 1
ATOM 570 N N . MET A 1 77 ? -9.768 16.085 3.114 1.00 98.06 77 MET A N 1
ATOM 571 C CA . MET A 1 77 ? -10.769 15.235 2.484 1.00 98.06 77 MET A CA 1
ATOM 572 C C . MET A 1 77 ? -11.410 15.971 1.319 1.00 98.06 77 MET A C 1
ATOM 574 O O . MET A 1 77 ? -11.865 17.105 1.471 1.00 98.06 77 MET A O 1
ATOM 578 N N . ARG A 1 78 ? -11.469 15.321 0.156 1.00 96.81 78 ARG A N 1
ATOM 579 C CA . ARG A 1 78 ? -12.244 15.818 -0.982 1.00 96.81 78 ARG A CA 1
ATOM 580 C C . ARG A 1 78 ? -13.712 15.447 -0.792 1.00 96.81 78 ARG A C 1
ATOM 582 O O . ARG A 1 78 ? -14.020 14.314 -0.433 1.00 96.81 78 ARG A O 1
ATOM 589 N N . VAL A 1 79 ? -14.616 16.383 -1.057 1.00 95.19 79 VAL A N 1
ATOM 590 C CA . VAL A 1 79 ? -16.065 16.200 -0.902 1.00 95.19 79 VAL A CA 1
ATOM 591 C C . VAL A 1 79 ? -16.800 16.765 -2.110 1.00 95.19 79 VAL A C 1
ATOM 593 O O . VAL A 1 79 ? -16.436 17.816 -2.616 1.00 95.19 79 VAL A O 1
ATOM 596 N N . SER A 1 80 ? -17.837 16.079 -2.585 1.00 92.62 80 SER A N 1
ATOM 597 C CA . SER A 1 80 ? -18.639 16.549 -3.726 1.00 92.62 80 SER A CA 1
ATOM 598 C C . SER A 1 80 ? -19.692 17.589 -3.341 1.00 92.62 80 SER A C 1
ATOM 600 O O . SER A 1 80 ? -20.087 18.394 -4.176 1.00 92.62 80 SER A O 1
ATOM 602 N N . ARG A 1 81 ? -20.153 17.578 -2.085 1.00 92.00 81 ARG A N 1
ATOM 603 C CA . ARG A 1 81 ? -21.163 18.505 -1.557 1.00 92.00 81 ARG A CA 1
ATOM 604 C C . ARG A 1 81 ? -20.674 19.117 -0.241 1.00 92.00 81 ARG A C 1
ATOM 606 O O . ARG A 1 81 ? -21.034 18.616 0.819 1.00 92.00 81 ARG A O 1
ATOM 613 N N . PRO A 1 82 ? -19.840 20.173 -0.273 1.00 91.62 82 PRO A N 1
ATOM 614 C CA . PRO A 1 82 ? -19.323 20.809 0.942 1.00 91.62 82 PRO A CA 1
ATOM 615 C C . PRO A 1 82 ? -20.418 21.322 1.890 1.00 91.62 82 PRO A C 1
ATOM 617 O O . PRO A 1 82 ? -20.210 21.341 3.096 1.00 91.62 82 PRO A O 1
ATOM 620 N N . SER A 1 83 ? -21.590 21.687 1.358 1.00 91.88 83 SER A N 1
ATOM 621 C CA . SER A 1 83 ? -22.722 22.243 2.112 1.00 91.88 83 SER A CA 1
ATOM 622 C C . SER A 1 83 ? -23.343 21.296 3.144 1.00 91.88 83 SER A C 1
ATOM 624 O O . SER A 1 83 ? -24.062 21.760 4.019 1.00 91.88 83 SER A O 1
ATOM 626 N N . GLN A 1 84 ? -23.079 19.987 3.066 1.00 93.75 84 GLN A N 1
ATOM 627 C CA . GLN A 1 84 ? -23.570 19.017 4.055 1.00 93.75 84 GLN A CA 1
ATOM 628 C C . GLN A 1 84 ? -22.736 18.995 5.348 1.00 93.75 84 GLN A C 1
ATOM 630 O O . GLN A 1 84 ? -23.040 18.234 6.263 1.00 93.75 84 GLN A O 1
ATOM 635 N N . PHE A 1 85 ? -21.658 19.780 5.401 1.00 96.38 85 PHE A N 1
ATOM 636 C CA . PHE A 1 85 ? -20.716 19.811 6.509 1.00 96.38 85 PHE A CA 1
ATOM 637 C C . PHE A 1 85 ? -20.664 21.196 7.145 1.00 96.38 85 PHE A C 1
ATOM 639 O O . PHE A 1 85 ? -20.926 22.209 6.500 1.00 96.38 85 PHE A O 1
ATOM 646 N N . SER A 1 86 ? -20.288 21.245 8.418 1.00 97.00 86 SER A N 1
ATOM 647 C CA . SER A 1 86 ? -20.106 22.492 9.167 1.00 97.00 86 SER A CA 1
ATOM 648 C C . SER A 1 86 ? -18.778 22.498 9.915 1.00 97.00 86 SER A C 1
ATOM 650 O O . SER A 1 86 ? -18.277 21.450 10.321 1.00 97.00 86 SER A O 1
ATOM 652 N N . SER A 1 87 ? -18.189 23.682 10.098 1.00 97.38 87 SER A N 1
ATOM 653 C CA . SER A 1 87 ? -16.951 23.811 10.875 1.00 97.38 87 SER A CA 1
ATOM 654 C C . SER A 1 87 ? -17.192 23.375 12.323 1.00 97.38 87 SER A C 1
ATOM 656 O O . SER A 1 87 ? -18.270 23.592 12.872 1.00 97.38 87 SER A O 1
ATOM 658 N N . GLY A 1 88 ? -16.211 22.713 12.930 1.00 97.69 88 GLY A N 1
ATOM 659 C CA . GLY A 1 88 ? -16.293 22.160 14.283 1.00 97.69 88 GLY A CA 1
ATOM 660 C C . GLY A 1 88 ? -17.010 20.809 14.394 1.00 97.69 88 GLY A C 1
ATOM 661 O O . GLY A 1 88 ? -16.830 20.131 15.410 1.00 97.69 88 GLY A O 1
ATOM 662 N N . GLN A 1 89 ? -17.755 20.384 13.368 1.00 97.31 89 GLN A N 1
ATOM 663 C CA . GLN A 1 89 ? -18.447 19.094 13.332 1.00 97.31 89 GLN A CA 1
ATOM 664 C C . GLN A 1 89 ? -17.450 17.930 13.435 1.00 97.31 89 GLN A C 1
ATOM 666 O O . GLN A 1 89 ? -16.396 17.943 12.793 1.00 97.31 89 GLN A O 1
ATOM 671 N N . LEU A 1 90 ? -17.801 16.912 14.226 1.00 98.06 90 LEU A N 1
ATOM 672 C CA . LEU A 1 90 ? -17.081 15.642 14.264 1.00 98.06 90 LEU A CA 1
ATOM 673 C C . LEU A 1 90 ? -17.665 14.682 13.228 1.00 98.06 90 LEU A C 1
ATOM 675 O O . LEU A 1 90 ? -18.885 14.537 13.132 1.00 98.06 90 LEU A O 1
ATOM 679 N N . ILE A 1 91 ? -16.796 14.014 12.475 1.00 97.88 91 ILE A N 1
ATOM 680 C CA . ILE A 1 91 ? -17.183 13.040 11.455 1.00 97.88 91 ILE A CA 1
ATOM 681 C C . ILE A 1 91 ? -16.257 11.818 11.456 1.00 97.88 91 ILE A C 1
ATOM 683 O O . ILE A 1 91 ? -15.041 11.988 11.565 1.00 97.88 91 ILE A O 1
ATOM 687 N N . PRO A 1 92 ? -16.785 10.594 11.271 1.00 97.94 92 PRO A N 1
ATOM 688 C CA . PRO A 1 92 ? -15.942 9.430 11.059 1.00 97.94 92 PRO A CA 1
ATOM 689 C C . PRO A 1 92 ? -15.303 9.517 9.675 1.00 97.94 92 PRO A C 1
ATOM 691 O O . PRO A 1 92 ? -15.970 9.811 8.676 1.00 97.94 92 PRO A O 1
ATOM 694 N N . VAL A 1 93 ? -14.006 9.254 9.607 1.00 98.56 93 VAL A N 1
ATOM 695 C CA . VAL A 1 93 ? -13.233 9.247 8.370 1.00 98.56 93 VAL A CA 1
ATOM 696 C C . VAL A 1 93 ? -12.235 8.096 8.381 1.00 98.56 93 VAL A C 1
ATOM 698 O O . VAL A 1 93 ? -11.703 7.728 9.424 1.00 98.56 93 VAL A O 1
ATOM 701 N N . THR A 1 94 ? -11.956 7.538 7.208 1.00 98.56 94 THR A N 1
ATOM 702 C CA . THR A 1 94 ? -10.928 6.509 7.020 1.00 98.56 94 THR A CA 1
ATOM 703 C C . THR A 1 94 ? -9.778 7.072 6.194 1.00 98.56 94 THR A C 1
ATOM 705 O O . THR A 1 94 ? -10.018 7.766 5.200 1.00 98.56 94 THR A O 1
ATOM 708 N N . VAL A 1 95 ? -8.537 6.772 6.576 1.00 98.31 95 VAL A N 1
ATOM 709 C CA . VAL A 1 95 ? -7.347 7.144 5.799 1.00 98.31 95 VAL A CA 1
ATOM 710 C C . VAL A 1 95 ? -7.378 6.413 4.456 1.00 98.31 95 VAL A C 1
ATOM 712 O O . VAL A 1 95 ? -7.391 5.183 4.400 1.00 98.31 95 VAL A O 1
ATOM 715 N N . GLN A 1 96 ? -7.403 7.178 3.366 1.00 97.00 96 GLN A N 1
ATOM 716 C CA . GLN A 1 96 ? -7.396 6.680 1.989 1.00 97.00 96 GLN A CA 1
ATOM 717 C C . GLN A 1 96 ? -6.036 6.865 1.308 1.00 97.00 96 GLN A C 1
ATOM 719 O O . GLN A 1 96 ? -5.713 6.105 0.396 1.00 97.00 96 GLN A O 1
ATOM 724 N N . ALA A 1 97 ? -5.256 7.862 1.719 1.00 97.00 97 ALA A N 1
ATOM 725 C CA . ALA A 1 97 ? -3.852 7.954 1.362 1.00 97.00 97 ALA A CA 1
ATOM 726 C C . ALA A 1 97 ? -3.044 8.535 2.522 1.00 97.00 97 ALA A C 1
ATOM 728 O O . ALA A 1 97 ? -3.509 9.463 3.188 1.00 97.00 97 ALA A O 1
ATOM 729 N N . GLU A 1 98 ? -1.853 7.997 2.739 1.00 96.19 98 GLU A N 1
ATOM 730 C CA . GLU A 1 98 ? -0.915 8.470 3.754 1.00 96.19 98 GLU A CA 1
ATOM 731 C C . GLU A 1 98 ? -0.383 9.882 3.427 1.00 96.19 98 GLU A C 1
ATOM 733 O O . GLU A 1 98 ? -0.561 10.379 2.306 1.00 96.19 98 GLU A O 1
ATOM 738 N N . PRO A 1 99 ? 0.227 10.583 4.399 1.00 93.12 99 PRO A N 1
ATOM 739 C CA . PRO A 1 99 ? 0.930 11.832 4.128 1.00 93.12 99 PRO A CA 1
ATOM 740 C C . PRO A 1 99 ? 2.069 11.628 3.123 1.00 93.12 99 PRO A C 1
ATOM 742 O O . PRO A 1 99 ? 2.721 10.587 3.116 1.00 93.12 99 PRO A O 1
ATOM 745 N N . ARG A 1 100 ? 2.353 12.648 2.310 1.00 88.94 100 ARG A N 1
ATOM 746 C CA . ARG A 1 100 ? 3.540 12.669 1.441 1.00 88.94 100 ARG A CA 1
ATOM 747 C C . ARG A 1 100 ? 4.101 14.070 1.321 1.00 88.94 100 ARG A C 1
ATOM 749 O O . ARG A 1 100 ? 3.332 15.007 1.114 1.00 88.94 100 ARG A O 1
ATOM 756 N N . GLU A 1 101 ? 5.422 14.209 1.356 1.00 81.69 101 GLU A N 1
ATOM 757 C CA . GLU A 1 101 ? 6.085 15.517 1.286 1.00 81.69 101 GLU A CA 1
ATOM 758 C C . GLU A 1 101 ? 5.441 16.499 2.296 1.00 81.69 101 GLU A C 1
ATOM 760 O O . GLU A 1 101 ? 5.345 16.209 3.483 1.00 81.69 101 GLU A O 1
ATOM 765 N N . GLN A 1 102 ? 4.923 17.634 1.817 1.00 85.00 102 GLN A N 1
ATOM 766 C CA . GLN A 1 102 ? 4.190 18.636 2.600 1.00 85.00 102 GLN A CA 1
ATOM 767 C C . GLN A 1 102 ? 2.659 18.492 2.489 1.00 85.00 102 GLN A C 1
ATOM 769 O O . GLN A 1 102 ? 1.904 19.385 2.877 1.00 85.00 102 GLN A O 1
ATOM 774 N N . LYS A 1 103 ? 2.168 17.396 1.898 1.00 90.81 103 LYS A N 1
ATOM 775 C CA . LYS A 1 103 ? 0.738 17.137 1.701 1.00 90.81 103 LYS A CA 1
ATOM 776 C C . LYS A 1 103 ? 0.218 16.246 2.831 1.00 90.81 103 LYS A C 1
ATOM 778 O O . LYS A 1 103 ? 0.742 15.149 3.032 1.00 90.81 103 LYS A O 1
ATOM 783 N N . PRO A 1 104 ? -0.852 16.667 3.524 1.00 95.25 104 PRO A N 1
ATOM 784 C CA . PRO A 1 104 ? -1.418 15.884 4.610 1.00 95.25 104 PRO A CA 1
ATOM 785 C C . PRO A 1 104 ? -2.110 14.618 4.085 1.00 95.25 104 PRO A C 1
ATOM 787 O O . PRO A 1 104 ? -2.480 14.543 2.903 1.00 95.25 104 PRO A O 1
ATOM 790 N N . ALA A 1 105 ? -2.357 13.664 4.987 1.00 97.44 105 ALA A N 1
ATOM 791 C CA . ALA A 1 105 ? -3.119 12.452 4.689 1.00 97.44 105 ALA A CA 1
ATOM 792 C C . ALA A 1 105 ? -4.459 12.782 4.010 1.00 97.44 105 ALA A C 1
ATOM 794 O O . ALA A 1 105 ? -5.125 13.775 4.336 1.00 97.44 105 ALA A O 1
ATOM 795 N N . GLN A 1 106 ? -4.852 11.948 3.048 1.00 97.94 106 GLN A N 1
ATOM 796 C CA . GLN A 1 106 ? -6.141 12.055 2.377 1.00 97.94 106 GLN A CA 1
ATOM 797 C C . GLN A 1 106 ? -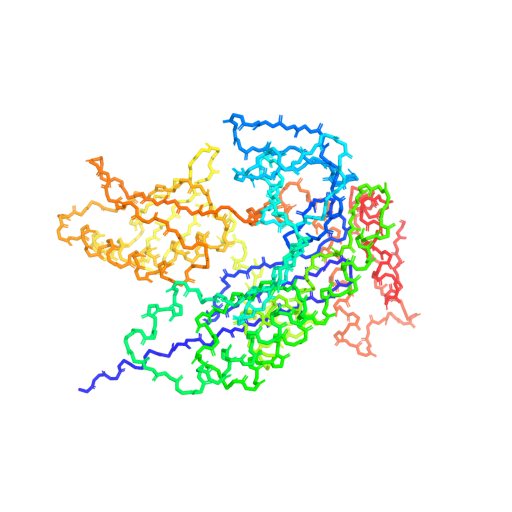7.147 11.126 3.038 1.00 97.94 106 GLN A C 1
ATOM 799 O O . GLN A 1 106 ? -6.927 9.918 3.116 1.00 97.94 106 GLN A O 1
ATOM 804 N N . MET A 1 107 ? -8.276 11.682 3.461 1.00 98.25 107 MET A N 1
ATOM 805 C CA . MET A 1 107 ? -9.329 10.926 4.131 1.00 98.25 107 MET A CA 1
ATOM 806 C C . MET A 1 107 ? -10.521 10.702 3.207 1.00 98.25 107 MET A C 1
ATOM 808 O O . MET A 1 107 ? -10.773 11.482 2.285 1.00 98.25 107 MET A O 1
ATOM 812 N N . ARG A 1 108 ? -11.302 9.667 3.510 1.00 97.56 108 ARG A N 1
ATOM 813 C CA . ARG A 1 108 ? -12.622 9.418 2.932 1.00 97.56 108 ARG A CA 1
ATOM 814 C C . ARG A 1 108 ? -13.664 9.384 4.043 1.00 97.56 108 ARG A C 1
ATOM 816 O O . ARG A 1 108 ? -13.430 8.793 5.091 1.00 97.56 108 ARG A O 1
ATOM 823 N N . TYR A 1 109 ? -14.806 10.024 3.809 1.00 97.62 109 TYR A N 1
ATOM 824 C CA . TYR A 1 109 ? -15.892 10.105 4.786 1.00 97.62 109 TYR A CA 1
ATOM 825 C C . TYR A 1 109 ? -16.486 8.722 5.070 1.00 97.62 109 TYR A C 1
ATOM 827 O O . TYR A 1 109 ? -16.756 7.983 4.125 1.00 97.62 109 TYR A O 1
ATOM 835 N N . GLY A 1 110 ? -16.719 8.395 6.340 1.00 96.81 110 GLY A N 1
ATOM 836 C CA . GLY A 1 110 ? -17.241 7.108 6.797 1.00 96.81 110 GLY A CA 1
ATOM 837 C C . GLY A 1 110 ? -16.160 6.091 7.171 1.00 96.81 110 GLY A C 1
ATOM 838 O O . GLY A 1 110 ? -14.958 6.357 7.107 1.00 96.81 110 GLY A O 1
ATOM 839 N N . ILE A 1 111 ? -16.621 4.907 7.565 1.00 97.69 111 ILE A N 1
ATOM 840 C CA . ILE A 1 111 ? -15.797 3.762 7.958 1.00 97.69 111 ILE A CA 1
ATOM 841 C C . ILE A 1 111 ? -15.630 2.851 6.747 1.00 97.69 111 ILE A C 1
ATOM 843 O O . ILE A 1 111 ? -16.619 2.444 6.132 1.00 97.69 111 ILE A O 1
ATOM 847 N N . ILE A 1 112 ? -14.384 2.532 6.399 1.00 97.25 112 ILE A N 1
ATOM 848 C CA . ILE A 1 112 ? -14.066 1.657 5.270 1.00 97.25 112 ILE A CA 1
ATOM 849 C C . ILE A 1 112 ? -13.272 0.451 5.751 1.00 97.25 112 ILE A C 1
ATOM 851 O O . ILE A 1 112 ? -12.254 0.577 6.436 1.00 97.25 112 ILE A O 1
ATOM 855 N N . ARG A 1 113 ? -13.731 -0.732 5.348 1.00 95.31 113 ARG A N 1
ATOM 856 C CA . ARG A 1 113 ? -13.017 -2.001 5.491 1.00 95.31 113 ARG A CA 1
ATOM 857 C C . ARG A 1 113 ? -12.959 -2.693 4.143 1.00 95.31 113 ARG A C 1
ATOM 859 O O . ARG A 1 113 ? -13.802 -2.460 3.280 1.00 95.31 113 ARG A O 1
ATOM 866 N N . GLN A 1 114 ? -11.928 -3.492 3.928 1.00 93.31 114 GLN A N 1
ATOM 867 C CA . GLN A 1 114 ? -11.727 -4.157 2.651 1.00 93.31 114 GLN A CA 1
ATOM 868 C C . GLN A 1 114 ? -11.172 -5.557 2.852 1.00 93.31 114 GLN A C 1
ATOM 870 O O . GLN A 1 114 ? -10.419 -5.805 3.787 1.00 93.31 114 GLN A O 1
ATOM 875 N N . SER A 1 115 ? -11.540 -6.442 1.937 1.00 92.81 115 SER A N 1
ATOM 876 C CA . SER A 1 115 ? -10.990 -7.783 1.799 1.00 92.81 115 SER A CA 1
ATOM 877 C C . SER A 1 115 ? -10.506 -8.008 0.371 1.00 92.81 115 SER A C 1
ATOM 879 O O . SER A 1 115 ? -10.660 -7.144 -0.504 1.00 92.81 115 SER A O 1
ATOM 881 N N . ARG A 1 116 ? -9.991 -9.213 0.107 1.00 91.38 116 ARG A N 1
ATOM 882 C CA . ARG A 1 116 ? -9.746 -9.695 -1.253 1.00 91.38 116 ARG A CA 1
ATOM 883 C C . ARG A 1 116 ? -10.975 -9.513 -2.147 1.00 91.38 116 ARG A C 1
ATOM 885 O O . ARG A 1 116 ? -10.814 -9.107 -3.292 1.00 91.38 116 ARG A O 1
ATOM 892 N N . PHE A 1 117 ? -12.191 -9.710 -1.629 1.00 94.69 117 PHE A N 1
ATOM 893 C CA . PHE A 1 117 ? -13.422 -9.785 -2.430 1.00 94.69 117 PHE A CA 1
ATOM 894 C C . PHE A 1 117 ? -14.284 -8.527 -2.435 1.00 94.69 117 PHE A C 1
ATOM 896 O O . PHE A 1 117 ? -15.028 -8.317 -3.391 1.00 94.69 117 PHE A O 1
ATOM 903 N N . ALA A 1 118 ? -14.214 -7.670 -1.414 1.00 96.06 118 ALA A N 1
ATOM 904 C CA . ALA A 1 118 ? -15.115 -6.524 -1.326 1.00 96.06 118 ALA A CA 1
ATOM 905 C C . ALA A 1 118 ? -14.496 -5.293 -0.663 1.00 96.06 118 ALA A C 1
ATOM 907 O O . ALA A 1 118 ? -13.543 -5.373 0.109 1.00 96.06 118 ALA A O 1
ATOM 908 N N . ILE A 1 119 ? -15.084 -4.133 -0.957 1.00 96.31 119 ILE A N 1
ATOM 909 C CA . ILE A 1 119 ? -14.940 -2.910 -0.161 1.00 96.31 119 ILE A CA 1
ATOM 910 C C . ILE A 1 119 ? -16.258 -2.683 0.559 1.00 96.31 119 ILE A C 1
ATOM 912 O O . ILE A 1 119 ? -17.299 -2.589 -0.087 1.00 96.31 119 ILE A O 1
ATOM 916 N N . LEU A 1 120 ? -16.195 -2.558 1.875 1.00 97.25 120 LEU A N 1
ATOM 917 C CA . LEU A 1 120 ? -17.316 -2.232 2.736 1.00 97.25 120 LEU A CA 1
ATOM 918 C C . LEU A 1 120 ? -17.192 -0.776 3.164 1.00 97.25 120 LEU A C 1
ATOM 920 O O . LEU A 1 120 ? -16.149 -0.362 3.672 1.00 97.25 120 LEU A O 1
ATOM 924 N N . HIS A 1 121 ? -18.239 0.008 2.942 1.00 97.56 121 HIS A N 1
ATOM 925 C CA . HIS A 1 121 ? -18.254 1.435 3.226 1.00 97.56 121 HIS A CA 1
ATOM 926 C C . HIS A 1 121 ? -19.512 1.800 4.015 1.00 97.56 121 HIS A C 1
ATOM 928 O O . HIS A 1 121 ? -20.609 1.910 3.469 1.00 97.56 121 HIS A O 1
ATOM 934 N N . ALA A 1 122 ? -19.343 1.989 5.322 1.00 96.56 122 ALA A N 1
ATOM 935 C CA . ALA A 1 122 ? -20.386 2.478 6.213 1.00 96.56 122 ALA A CA 1
ATOM 936 C C . ALA A 1 122 ? -20.281 4.004 6.323 1.00 96.56 122 ALA A C 1
ATOM 938 O O . ALA A 1 122 ? -19.400 4.554 6.989 1.00 96.56 122 ALA A O 1
ATOM 939 N N . VAL A 1 123 ? -21.172 4.692 5.616 1.00 93.50 123 VAL A N 1
ATOM 940 C CA . VAL A 1 123 ? -21.352 6.145 5.702 1.00 93.50 123 VAL A CA 1
ATOM 941 C C . VAL A 1 123 ? -22.543 6.418 6.614 1.00 93.50 123 VAL A C 1
ATOM 943 O O . VAL A 1 123 ? -23.553 5.727 6.471 1.00 93.50 123 VAL A O 1
ATOM 946 N N . PRO A 1 124 ? -22.486 7.421 7.506 1.00 89.75 124 PRO A N 1
ATOM 947 C CA . PRO A 1 124 ? -23.650 7.804 8.297 1.00 89.75 124 PRO A CA 1
ATOM 948 C C . PRO A 1 124 ? -24.907 7.998 7.431 1.00 89.75 124 PRO A C 1
ATOM 950 O O . PRO A 1 124 ? -24.854 8.662 6.395 1.00 89.75 124 PRO A O 1
ATOM 953 N N . ASN A 1 125 ? -26.030 7.417 7.868 1.00 87.25 125 ASN A N 1
ATOM 954 C CA . ASN A 1 125 ? -27.347 7.463 7.211 1.00 87.25 125 ASN A CA 1
ATOM 955 C C . ASN A 1 125 ? -27.446 6.794 5.824 1.00 87.25 125 ASN A C 1
ATOM 957 O O . ASN A 1 125 ? -28.411 7.036 5.100 1.00 87.25 125 ASN A O 1
ATOM 961 N N . THR A 1 126 ? -26.479 5.966 5.418 1.00 91.88 126 THR A N 1
ATOM 962 C CA . THR A 1 126 ? -26.648 5.142 4.211 1.00 91.88 126 THR A CA 1
ATOM 963 C C . THR A 1 126 ? -27.687 4.045 4.455 1.00 91.88 126 THR A C 1
ATOM 965 O O . THR A 1 126 ? -27.720 3.454 5.527 1.00 91.88 126 THR A O 1
ATOM 968 N N . THR A 1 127 ? -28.508 3.728 3.456 1.00 91.06 127 THR A N 1
ATOM 969 C CA . THR A 1 127 ? -29.448 2.593 3.521 1.00 91.06 127 THR A CA 1
ATOM 970 C C . THR A 1 127 ? -28.785 1.258 3.186 1.00 91.06 127 THR A C 1
ATOM 972 O O . THR A 1 127 ? -29.429 0.226 3.286 1.00 91.06 127 THR A O 1
ATOM 975 N N . GLY A 1 128 ? -27.512 1.277 2.772 1.00 94.25 128 GLY A N 1
ATOM 976 C CA . GLY A 1 128 ? -26.809 0.101 2.262 1.00 94.25 128 GLY A CA 1
ATOM 977 C C . GLY A 1 128 ? -27.149 -0.201 0.804 1.00 94.25 128 GLY A C 1
ATOM 978 O O . GLY A 1 128 ? -28.284 -0.025 0.370 1.00 94.25 128 GLY A O 1
ATOM 979 N N . GLN A 1 129 ? -26.137 -0.562 0.012 1.00 96.31 129 GLN A N 1
ATOM 980 C CA . GLN A 1 129 ? -26.277 -0.860 -1.421 1.00 96.31 129 GLN A CA 1
ATOM 981 C C . GLN A 1 129 ? -25.180 -1.820 -1.881 1.00 96.31 129 GLN A C 1
ATOM 983 O O . GLN A 1 129 ? -24.040 -1.717 -1.428 1.00 96.31 129 GLN A O 1
ATOM 988 N N . LEU A 1 130 ? -25.499 -2.699 -2.833 1.00 97.31 130 LEU A N 1
ATOM 989 C CA . LEU A 1 130 ? -24.513 -3.517 -3.537 1.00 97.31 130 LEU A CA 1
ATOM 990 C C . LEU A 1 130 ? -24.087 -2.845 -4.851 1.00 97.31 130 LEU A C 1
ATOM 992 O O . LEU A 1 130 ? -24.915 -2.498 -5.696 1.00 97.31 130 LEU A O 1
ATOM 996 N N . HIS A 1 131 ? -22.780 -2.731 -5.054 1.00 97.12 131 HIS A N 1
ATOM 997 C CA . HIS A 1 131 ? -22.150 -2.270 -6.283 1.00 97.12 131 HIS A CA 1
ATOM 998 C C . HIS A 1 131 ? -21.196 -3.337 -6.824 1.00 97.12 131 HIS A C 1
ATOM 1000 O O . HIS A 1 131 ? -20.500 -4.007 -6.067 1.00 97.12 131 HIS A O 1
ATOM 1006 N N . LEU A 1 132 ? -21.094 -3.444 -8.149 1.00 95.69 132 LEU A N 1
ATOM 1007 C CA . LEU A 1 132 ? -20.074 -4.266 -8.806 1.00 95.69 132 LEU A CA 1
ATOM 1008 C C . LEU A 1 132 ? -18.949 -3.371 -9.323 1.00 95.69 132 LEU A C 1
ATOM 1010 O O . LEU A 1 132 ? -19.206 -2.350 -9.974 1.00 95.69 132 LEU A O 1
ATOM 1014 N N . SER A 1 133 ? -17.701 -3.749 -9.051 1.00 93.94 133 SER A N 1
ATOM 1015 C CA . SER A 1 133 ? -16.538 -3.036 -9.581 1.00 93.94 133 SER A CA 1
ATOM 1016 C C . SER A 1 133 ? -16.515 -3.065 -11.114 1.00 93.94 133 SER A C 1
ATOM 1018 O O . SER A 1 133 ? -16.988 -4.010 -11.739 1.00 93.94 133 SER A O 1
ATOM 1020 N N . GLN A 1 134 ? -15.903 -2.058 -11.744 1.00 90.88 134 GLN A N 1
ATOM 1021 C CA . GLN A 1 134 ? -15.781 -2.015 -13.210 1.00 90.88 134 GLN A CA 1
ATOM 1022 C C . GLN A 1 134 ? -15.043 -3.234 -13.791 1.00 90.88 134 GLN A C 1
ATOM 1024 O O . GLN A 1 134 ? -15.418 -3.699 -14.857 1.00 90.88 134 GLN A O 1
ATOM 1029 N N . ARG A 1 135 ? -14.027 -3.768 -13.087 1.00 89.19 135 ARG A N 1
ATOM 1030 C CA . ARG A 1 135 ? -13.299 -4.977 -13.525 1.00 89.19 135 ARG A CA 1
ATOM 1031 C C . ARG A 1 135 ? -14.194 -6.211 -13.463 1.00 89.19 135 ARG A C 1
ATOM 1033 O O . ARG A 1 135 ? -14.160 -7.011 -14.383 1.00 89.19 135 ARG A O 1
ATOM 1040 N N . LEU A 1 136 ? -15.017 -6.333 -12.418 1.00 91.00 136 LEU A N 1
ATOM 1041 C CA . LEU A 1 136 ? -15.981 -7.429 -12.320 1.00 91.00 136 LEU A CA 1
ATOM 1042 C C . LEU A 1 136 ? -17.016 -7.337 -13.448 1.00 91.00 136 LEU A C 1
ATOM 1044 O O . LEU A 1 136 ? -17.225 -8.312 -14.152 1.00 91.00 136 LEU A O 1
ATOM 1048 N N . LYS A 1 137 ? -17.582 -6.147 -13.689 1.00 91.12 137 LYS A N 1
ATOM 1049 C CA . LYS A 1 137 ? -18.519 -5.927 -14.804 1.00 91.12 137 LYS A CA 1
ATOM 1050 C C . LYS A 1 137 ? -17.905 -6.278 -16.162 1.00 91.12 137 LYS A C 1
ATOM 1052 O O . LYS A 1 137 ? -18.546 -6.947 -16.956 1.00 91.12 137 LYS A O 1
ATOM 1057 N N . ALA A 1 138 ? -16.666 -5.851 -16.413 1.00 87.44 138 ALA A N 1
ATOM 1058 C CA . ALA A 1 138 ? -15.964 -6.161 -17.656 1.00 87.44 138 ALA A CA 1
ATOM 1059 C C . ALA A 1 138 ? -15.660 -7.662 -17.808 1.00 87.44 138 ALA A C 1
ATOM 1061 O O . ALA A 1 138 ? -15.710 -8.173 -18.918 1.00 87.44 138 ALA A O 1
ATOM 1062 N N . CYS A 1 139 ? -15.367 -8.359 -16.704 1.00 84.38 139 CYS A N 1
ATOM 1063 C CA . CYS A 1 139 ? -15.102 -9.798 -16.703 1.00 84.38 139 CYS A CA 1
ATOM 1064 C C . CYS A 1 139 ? -16.354 -10.638 -16.991 1.00 84.38 139 CYS A C 1
ATOM 1066 O O . CYS A 1 139 ? -16.236 -11.705 -17.579 1.00 84.38 139 CYS A O 1
ATOM 1068 N N . LEU A 1 140 ? -17.534 -10.175 -16.569 1.00 84.25 140 LEU A N 1
ATOM 1069 C CA . LEU A 1 140 ? -18.793 -10.898 -16.776 1.00 84.25 140 LEU A CA 1
ATOM 1070 C C . LEU A 1 140 ? -19.316 -10.772 -18.215 1.00 84.25 140 LEU A C 1
ATOM 1072 O O . LEU A 1 140 ? -19.983 -11.675 -18.712 1.00 84.25 140 LEU A O 1
ATOM 1076 N N . GLY A 1 141 ? -18.994 -9.672 -18.906 1.00 76.75 141 GLY A N 1
ATOM 1077 C CA . GLY A 1 141 ? -19.550 -9.396 -20.232 1.00 76.75 141 GLY A CA 1
ATOM 1078 C C . GLY A 1 141 ? -21.085 -9.393 -20.208 1.00 76.75 141 GLY A C 1
ATOM 1079 O O . GLY A 1 141 ? -21.684 -8.881 -19.262 1.00 76.75 141 GLY A O 1
ATOM 1080 N N . ASP A 1 142 ? -21.700 -9.990 -21.233 1.00 69.12 142 ASP A N 1
ATOM 1081 C CA . ASP A 1 142 ? -23.158 -10.190 -21.329 1.00 69.12 142 ASP A CA 1
ATOM 1082 C C . ASP A 1 142 ? -23.617 -11.562 -20.793 1.00 69.12 142 ASP A C 1
ATOM 1084 O O . ASP A 1 142 ? -24.803 -11.891 -20.844 1.00 69.12 142 ASP A O 1
ATOM 1088 N N . HIS A 1 143 ? -22.694 -12.395 -20.304 1.00 64.12 143 HIS A N 1
ATOM 1089 C CA . HIS A 1 143 ? -23.008 -13.746 -19.849 1.00 64.12 143 HIS A CA 1
ATOM 1090 C C . HIS A 1 143 ? -23.387 -13.739 -18.363 1.00 64.12 143 HIS A C 1
ATOM 1092 O O . HIS A 1 143 ? -22.663 -13.215 -17.517 1.00 64.12 143 HIS A O 1
ATOM 1098 N N . GLY A 1 144 ? -24.554 -14.306 -18.050 1.00 65.56 144 GLY A N 1
ATOM 1099 C CA . GLY A 1 144 ? -24.999 -14.506 -16.674 1.00 65.56 144 GLY A CA 1
ATOM 1100 C C . GLY A 1 144 ? -24.219 -15.633 -15.999 1.00 65.56 144 GLY A C 1
ATOM 1101 O O . GLY A 1 144 ? -23.970 -16.669 -16.610 1.00 65.56 144 GLY A 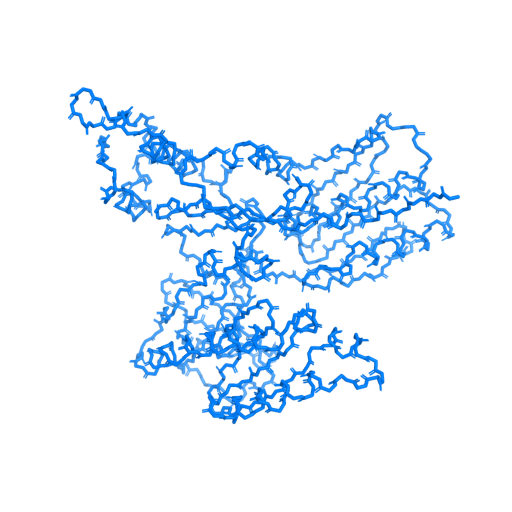O 1
ATOM 1102 N N . ASP A 1 145 ? -23.856 -15.419 -14.738 1.00 79.81 145 ASP A N 1
ATOM 1103 C CA . ASP A 1 145 ? -23.343 -16.441 -13.827 1.00 79.81 145 ASP A CA 1
ATOM 1104 C C . ASP A 1 145 ? -24.383 -16.616 -12.714 1.00 79.81 145 ASP A C 1
ATOM 1106 O O . ASP A 1 145 ? -24.591 -15.707 -11.901 1.00 79.81 145 ASP A O 1
ATOM 1110 N N . ASP A 1 146 ? -25.077 -17.757 -12.721 1.00 82.94 146 ASP A N 1
ATOM 1111 C CA . ASP A 1 146 ? -26.158 -18.053 -11.777 1.00 82.94 146 ASP A CA 1
ATOM 1112 C C . ASP A 1 146 ? -25.651 -18.046 -10.325 1.00 82.94 146 ASP A C 1
ATOM 1114 O O . ASP A 1 146 ? -26.300 -17.471 -9.449 1.00 82.94 146 ASP A O 1
ATOM 1118 N N . GLY A 1 147 ? -24.444 -18.567 -10.075 1.00 85.81 147 GLY A N 1
ATOM 1119 C CA . GLY A 1 147 ? -23.844 -18.577 -8.739 1.00 85.81 147 GLY A CA 1
ATOM 1120 C C . GLY A 1 147 ? -23.493 -17.170 -8.256 1.00 85.81 147 GLY A C 1
ATOM 1121 O O . GLY A 1 147 ? -23.744 -16.811 -7.101 1.00 85.81 147 GLY A O 1
ATOM 1122 N N . LEU A 1 148 ? -22.976 -16.320 -9.147 1.00 87.94 148 LEU A N 1
ATOM 1123 C CA . LEU A 1 148 ? -22.734 -14.916 -8.818 1.00 87.94 148 LEU A CA 1
ATOM 1124 C C . LEU A 1 148 ? -24.037 -14.135 -8.600 1.00 87.94 148 LEU A C 1
ATOM 1126 O O . LEU A 1 148 ? -24.076 -13.240 -7.751 1.00 87.94 148 LEU A O 1
ATOM 1130 N N . SER A 1 149 ? -25.094 -14.452 -9.350 1.00 90.50 149 SER A N 1
ATOM 1131 C CA . SER A 1 149 ? -26.421 -13.851 -9.192 1.00 90.50 149 SER A CA 1
ATOM 1132 C C . SER A 1 149 ? -27.003 -14.153 -7.807 1.00 90.50 149 SER A C 1
ATOM 1134 O O . SER A 1 149 ? -27.401 -13.228 -7.090 1.00 90.50 149 SER A O 1
ATOM 1136 N N . GLU A 1 150 ? -26.953 -15.419 -7.380 1.00 92.94 150 GLU A N 1
ATOM 1137 C CA . GLU A 1 150 ? -27.357 -15.854 -6.037 1.00 92.94 150 GLU A CA 1
ATOM 1138 C C . GLU A 1 150 ? -26.544 -15.157 -4.940 1.00 92.94 150 GLU A C 1
ATOM 1140 O O . GLU A 1 150 ? -27.111 -14.579 -4.007 1.00 92.94 150 GLU A O 1
ATOM 1145 N N . LEU A 1 151 ? -25.215 -15.119 -5.080 1.00 94.62 151 LEU A N 1
ATOM 1146 C CA . LEU A 1 151 ? -24.344 -14.394 -4.157 1.00 94.62 151 LEU A CA 1
ATOM 1147 C C . LEU A 1 151 ? -24.713 -12.903 -4.086 1.00 94.62 151 LEU A C 1
ATOM 1149 O O . LEU A 1 151 ? -24.775 -12.323 -3.001 1.00 94.62 151 LEU A O 1
ATOM 1153 N N . CYS A 1 152 ? -24.980 -12.265 -5.227 1.00 95.50 152 CYS A N 1
ATOM 1154 C CA . CYS A 1 152 ? -25.366 -10.857 -5.281 1.00 95.50 152 CYS A CA 1
ATOM 1155 C C . CYS A 1 152 ? -26.722 -10.589 -4.616 1.00 95.50 152 CYS A C 1
ATOM 1157 O O . CYS A 1 152 ? -26.892 -9.517 -4.032 1.00 95.50 152 CYS A O 1
ATOM 1159 N N . ALA A 1 153 ? -27.675 -11.523 -4.681 1.00 95.94 153 ALA A N 1
ATOM 1160 C CA . ALA A 1 153 ? -28.940 -11.408 -3.959 1.00 95.94 153 ALA A CA 1
ATOM 1161 C C . ALA A 1 153 ? -28.695 -11.386 -2.443 1.00 95.94 153 ALA A C 1
ATOM 1163 O O . ALA A 1 153 ? -29.062 -10.418 -1.778 1.00 95.94 153 ALA A O 1
ATOM 1164 N N . VAL A 1 154 ? -27.945 -12.364 -1.923 1.00 97.25 154 VAL A N 1
ATOM 1165 C CA . VAL A 1 154 ? -27.594 -12.435 -0.493 1.00 97.25 154 VAL A CA 1
ATOM 1166 C C . VAL A 1 154 ? -26.832 -11.187 -0.035 1.00 97.25 154 VAL A C 1
ATOM 1168 O O . VAL A 1 154 ? -27.118 -10.618 1.018 1.00 97.25 154 VAL A O 1
ATOM 1171 N N . LEU A 1 155 ? -25.863 -10.717 -0.827 1.00 97.31 155 LEU A N 1
ATOM 1172 C CA . LEU A 1 155 ? -25.077 -9.530 -0.486 1.00 97.31 155 LEU A CA 1
ATOM 1173 C C . LEU A 1 155 ? -25.901 -8.237 -0.491 1.00 97.31 155 LEU A C 1
ATOM 1175 O O . LEU A 1 155 ? -25.547 -7.302 0.227 1.00 97.31 155 LEU A O 1
ATOM 1179 N N . ARG A 1 156 ? -26.982 -8.160 -1.274 1.00 97.62 156 ARG A N 1
ATOM 1180 C CA . ARG A 1 156 ? -27.898 -7.012 -1.261 1.00 97.62 156 ARG A CA 1
ATOM 1181 C C . ARG A 1 156 ? -28.656 -6.937 0.059 1.00 97.62 156 ARG A C 1
ATOM 1183 O O . ARG A 1 156 ? -28.611 -5.890 0.702 1.00 97.62 156 ARG A O 1
ATOM 1190 N N . ASP A 1 157 ? -29.229 -8.054 0.497 1.00 97.12 157 ASP A N 1
ATOM 1191 C CA . ASP A 1 157 ? -29.936 -8.144 1.780 1.00 97.12 157 ASP A CA 1
ATOM 1192 C C . ASP A 1 157 ? -28.999 -7.797 2.943 1.00 97.12 157 ASP A C 1
ATOM 1194 O O . ASP A 1 157 ? -29.350 -7.051 3.856 1.00 97.12 157 ASP A O 1
ATOM 1198 N N . MET A 1 158 ? -27.754 -8.277 2.882 1.00 96.19 158 MET A N 1
ATOM 1199 C CA . MET A 1 158 ? -26.727 -7.939 3.865 1.00 96.19 158 MET A CA 1
ATOM 1200 C C . MET A 1 158 ? -26.346 -6.456 3.853 1.00 96.19 158 MET A C 1
ATOM 1202 O O . MET A 1 158 ? -26.166 -5.865 4.919 1.00 96.19 158 MET A O 1
ATOM 1206 N N . ALA A 1 159 ? -26.191 -5.851 2.673 1.00 96.81 159 ALA A N 1
ATOM 1207 C CA . ALA A 1 159 ? -25.867 -4.434 2.550 1.00 96.81 159 ALA A CA 1
ATOM 1208 C C . ALA A 1 159 ? -26.928 -3.576 3.256 1.00 96.81 159 ALA A C 1
ATOM 1210 O O . ALA A 1 159 ? -26.575 -2.696 4.045 1.00 96.81 159 ALA A O 1
ATOM 1211 N N . GLU A 1 160 ? -28.206 -3.881 3.028 1.00 96.00 160 GLU A N 1
ATOM 1212 C CA . GLU A 1 160 ? -29.346 -3.203 3.651 1.00 96.00 160 GLU A CA 1
ATOM 1213 C C . GLU A 1 160 ? -29.416 -3.461 5.162 1.00 96.00 160 GLU A C 1
ATOM 1215 O O . GLU A 1 160 ? -29.433 -2.513 5.950 1.00 96.00 160 GLU A O 1
ATOM 1220 N N . ALA A 1 161 ? -29.353 -4.728 5.588 1.00 94.75 161 ALA A N 1
ATOM 1221 C CA . ALA A 1 161 ? -29.433 -5.116 6.999 1.00 94.75 161 ALA A CA 1
ATOM 1222 C C . ALA A 1 161 ? -28.336 -4.478 7.869 1.00 94.75 161 ALA A C 1
ATOM 1224 O O . ALA A 1 161 ? -28.549 -4.207 9.052 1.00 94.75 161 ALA A O 1
ATOM 1225 N N . HIS A 1 162 ? -27.160 -4.230 7.289 1.00 93.75 162 HIS A N 1
ATOM 1226 C CA . HIS A 1 162 ? -26.027 -3.616 7.977 1.00 93.75 162 HIS A CA 1
ATOM 1227 C C . HIS A 1 162 ? -25.863 -2.117 7.700 1.00 93.75 162 HIS A C 1
ATOM 1229 O O . HIS A 1 162 ? -24.893 -1.540 8.194 1.00 93.75 162 HIS A O 1
ATOM 1235 N N . ALA A 1 163 ? -26.757 -1.489 6.922 1.00 94.38 163 ALA A N 1
ATOM 1236 C CA . ALA A 1 163 ? -26.612 -0.101 6.478 1.00 94.38 163 ALA A CA 1
ATOM 1237 C C . ALA A 1 163 ? -25.188 0.174 5.947 1.00 94.38 163 ALA A C 1
ATOM 1239 O O . ALA A 1 163 ? -24.490 1.098 6.372 1.00 94.38 163 ALA A O 1
ATOM 1240 N N . CYS A 1 164 ? -24.714 -0.681 5.038 1.00 96.25 164 CYS A N 1
ATOM 1241 C CA . CYS A 1 164 ? -23.344 -0.659 4.535 1.00 96.25 164 CYS A CA 1
ATOM 1242 C C . CYS A 1 164 ? -23.326 -0.777 3.011 1.00 96.25 164 CYS A C 1
ATOM 1244 O O . CYS A 1 164 ? -24.015 -1.608 2.426 1.00 96.25 164 CYS A O 1
ATOM 1246 N N . GLN A 1 165 ? -22.537 0.060 2.340 1.00 97.56 165 GLN A N 1
ATOM 1247 C CA . GLN A 1 165 ? -22.311 -0.095 0.907 1.00 97.56 165 GLN A CA 1
ATOM 1248 C C . GLN A 1 165 ? -21.262 -1.182 0.677 1.00 97.56 165 GLN A C 1
ATOM 1250 O O . GLN A 1 165 ? -20.146 -1.086 1.185 1.00 97.56 165 GLN A O 1
ATOM 1255 N N . ILE A 1 166 ? -21.600 -2.193 -0.117 1.00 98.06 166 ILE A N 1
ATOM 1256 C CA . ILE A 1 166 ? -20.718 -3.302 -0.476 1.00 98.06 166 ILE A CA 1
ATOM 1257 C C . ILE A 1 166 ? -20.332 -3.132 -1.941 1.00 98.06 166 ILE A C 1
ATOM 1259 O O . ILE A 1 166 ? -21.188 -3.102 -2.815 1.00 98.06 166 ILE A O 1
ATOM 1263 N N . THR A 1 167 ? -19.040 -3.016 -2.237 1.00 97.75 167 THR A N 1
ATOM 1264 C CA . THR A 1 167 ? -18.528 -3.051 -3.613 1.00 97.75 167 THR A CA 1
ATOM 1265 C C . THR A 1 167 ? -17.803 -4.365 -3.860 1.00 97.75 167 THR A C 1
ATOM 1267 O O . THR A 1 167 ? -16.693 -4.543 -3.357 1.00 97.75 167 THR A O 1
ATOM 1270 N N . LEU A 1 168 ? -18.401 -5.254 -4.654 1.00 97.19 168 LEU A N 1
ATOM 1271 C CA . LEU A 1 168 ? -17.836 -6.554 -5.014 1.00 97.19 168 LEU A CA 1
ATOM 1272 C C . LEU A 1 168 ? -16.725 -6.397 -6.067 1.00 97.19 168 LEU A C 1
ATOM 1274 O O . LEU A 1 168 ? -16.887 -5.728 -7.099 1.00 97.19 168 LEU A O 1
ATOM 1278 N N . ARG A 1 169 ? -15.561 -6.980 -5.782 1.00 94.00 169 ARG A N 1
ATOM 1279 C CA . ARG A 1 169 ? -14.349 -6.943 -6.612 1.00 94.00 169 ARG A CA 1
ATOM 1280 C C . ARG A 1 169 ? -14.338 -8.118 -7.592 1.00 94.00 169 ARG A C 1
ATOM 1282 O O . ARG A 1 169 ? -15.013 -9.115 -7.387 1.00 94.00 169 ARG A O 1
ATOM 1289 N N . GLN A 1 170 ? -13.551 -7.996 -8.660 1.00 91.88 170 GLN A N 1
ATOM 1290 C CA . GLN A 1 170 ? -13.425 -9.029 -9.700 1.00 91.88 170 GLN A CA 1
ATOM 1291 C C . GLN A 1 170 ? -12.922 -10.377 -9.155 1.00 91.88 170 GLN A C 1
ATOM 1293 O O . GLN A 1 170 ? -13.369 -11.420 -9.604 1.00 91.88 170 GLN A O 1
ATOM 1298 N N . THR A 1 171 ? -12.055 -10.348 -8.148 1.00 89.88 171 THR A N 1
ATOM 1299 C CA . THR A 1 171 ? -11.540 -11.518 -7.415 1.00 89.88 171 THR A CA 1
ATOM 1300 C C . THR A 1 171 ? -12.619 -12.362 -6.741 1.00 89.88 171 THR A C 1
ATOM 1302 O O . THR A 1 171 ? -12.363 -13.511 -6.417 1.00 89.88 171 THR A O 1
ATOM 1305 N N . ALA A 1 172 ? -13.818 -11.822 -6.507 1.00 92.25 172 ALA A N 1
ATOM 1306 C CA . ALA A 1 172 ? -14.932 -12.615 -5.996 1.00 92.25 172 ALA A CA 1
ATOM 1307 C C . ALA A 1 172 ? -15.432 -13.652 -7.015 1.00 92.25 172 ALA A C 1
ATOM 1309 O O . ALA A 1 172 ? -15.942 -14.685 -6.613 1.00 92.25 172 ALA A O 1
ATOM 1310 N N . ALA A 1 173 ? -15.281 -13.390 -8.318 1.00 90.00 173 ALA A N 1
ATOM 1311 C CA . ALA A 1 173 ? -15.740 -14.299 -9.369 1.00 90.00 173 ALA A CA 1
ATOM 1312 C C . ALA A 1 173 ? -14.812 -15.509 -9.572 1.00 90.00 173 ALA A C 1
ATOM 1314 O O . ALA A 1 173 ? -15.153 -16.426 -10.306 1.00 90.00 173 ALA A O 1
ATOM 1315 N N . SER A 1 174 ? -13.626 -15.509 -8.954 1.00 87.62 174 SER A N 1
ATOM 1316 C CA . SER A 1 174 ? -12.654 -16.602 -9.056 1.00 87.62 174 SER A CA 1
ATOM 1317 C C . SER A 1 174 ? -12.698 -17.565 -7.868 1.00 87.62 174 SER A C 1
ATOM 1319 O O . SER A 1 174 ? -11.790 -18.374 -7.729 1.00 87.62 174 SER A O 1
ATOM 1321 N N . GLU A 1 175 ? -13.679 -17.436 -6.974 1.00 89.88 175 GLU A N 1
ATOM 1322 C CA . GLU A 1 175 ? -13.752 -18.190 -5.720 1.00 89.88 175 GLU A CA 1
ATOM 1323 C C . GLU A 1 175 ? -15.181 -18.691 -5.464 1.00 89.88 175 GLU A C 1
ATOM 1325 O O . GLU A 1 175 ? -16.142 -18.033 -5.873 1.00 89.88 175 GLU A O 1
ATOM 1330 N N . PRO A 1 176 ? -15.347 -19.819 -4.752 1.00 92.38 176 PRO A N 1
ATOM 1331 C CA . PRO A 1 176 ? -16.650 -20.294 -4.302 1.00 92.38 176 PRO A CA 1
ATOM 1332 C C . PRO A 1 176 ? -17.440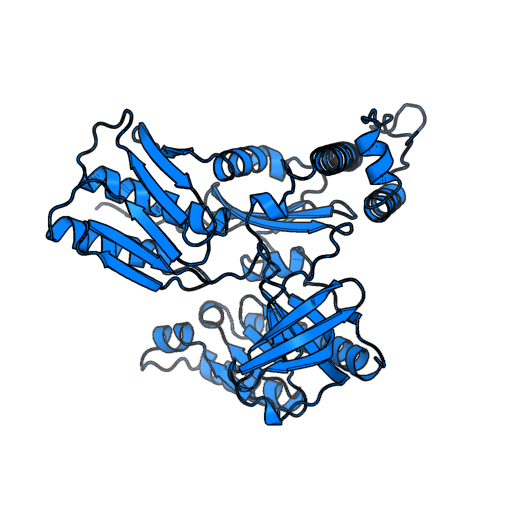 -19.234 -3.515 1.00 92.38 176 PRO A C 1
ATOM 1334 O O . PRO A 1 176 ? -16.905 -18.529 -2.652 1.00 92.38 176 PRO A O 1
ATOM 1337 N N . GLY A 1 177 ? -18.741 -19.121 -3.802 1.00 94.00 177 GLY A N 1
ATOM 1338 C CA . GLY A 1 177 ? -19.593 -18.065 -3.246 1.00 94.00 177 GLY A CA 1
ATOM 1339 C C . GLY A 1 177 ? -19.723 -18.096 -1.719 1.00 94.00 177 GLY A C 1
ATOM 1340 O O . GLY A 1 177 ? -19.839 -17.044 -1.091 1.00 94.00 177 GLY A O 1
ATOM 1341 N N . ASP A 1 178 ? -19.643 -19.272 -1.101 1.00 94.69 178 ASP A N 1
ATOM 1342 C CA . ASP A 1 178 ? -19.644 -19.457 0.352 1.00 94.69 178 ASP A CA 1
ATOM 1343 C C . ASP A 1 178 ? -18.368 -18.908 1.012 1.00 94.69 178 ASP A C 1
ATOM 1345 O O . ASP A 1 178 ? -18.457 -18.212 2.029 1.00 94.69 178 ASP A O 1
ATOM 1349 N N . ILE A 1 179 ? -17.196 -19.125 0.405 1.00 92.75 179 ILE A N 1
ATOM 1350 C CA . ILE A 1 179 ? -15.920 -18.537 0.844 1.00 92.75 179 ILE A CA 1
ATOM 1351 C C . ILE A 1 179 ? -15.996 -17.010 0.765 1.00 92.75 179 ILE A C 1
ATOM 1353 O O . ILE A 1 179 ? -15.704 -16.314 1.745 1.00 92.75 179 ILE A O 1
ATOM 1357 N N . VAL A 1 180 ? -16.454 -16.477 -0.374 1.00 95.06 180 VAL A N 1
ATOM 1358 C CA . VAL A 1 180 ? -16.620 -15.030 -0.572 1.00 95.06 180 VAL A CA 1
ATOM 1359 C C . VAL A 1 180 ? -17.556 -14.436 0.481 1.00 95.06 180 VAL A C 1
ATOM 1361 O O . VAL A 1 180 ? -17.236 -13.424 1.115 1.00 95.06 180 VAL A O 1
ATOM 1364 N N . LEU A 1 181 ? -18.700 -15.083 0.701 1.00 96.44 181 LEU A N 1
ATOM 1365 C CA . LEU A 1 181 ? -19.708 -14.655 1.660 1.00 96.44 181 LEU A CA 1
ATOM 1366 C C . LEU A 1 181 ? -19.175 -14.660 3.096 1.00 96.44 181 LEU A C 1
ATOM 1368 O O . LEU A 1 181 ? -19.406 -13.699 3.832 1.00 96.44 181 LEU A O 1
ATOM 1372 N N . ASN A 1 182 ? -18.448 -15.702 3.501 1.00 95.00 182 ASN A N 1
ATOM 1373 C CA . ASN A 1 182 ? -17.883 -15.815 4.846 1.00 95.00 182 ASN A CA 1
ATOM 1374 C C . ASN A 1 182 ? -16.867 -14.704 5.134 1.00 95.00 182 ASN A C 1
ATOM 1376 O O . ASN A 1 182 ? -16.934 -14.065 6.187 1.00 95.00 182 ASN A O 1
ATOM 1380 N N . VAL A 1 183 ? -15.989 -14.396 4.175 1.00 94.06 183 VAL A N 1
ATOM 1381 C CA . VAL A 1 183 ? -15.026 -13.292 4.309 1.00 94.06 183 VAL A CA 1
ATOM 1382 C C . VAL A 1 183 ? -15.741 -11.941 4.407 1.00 94.06 183 VAL A C 1
ATOM 1384 O O . VAL A 1 183 ? -15.390 -11.111 5.249 1.00 94.06 183 VAL A O 1
ATOM 1387 N N . ILE A 1 184 ? -16.774 -11.701 3.592 1.00 96.06 184 ILE A N 1
ATOM 1388 C CA . ILE A 1 184 ? -17.552 -10.452 3.649 1.00 96.06 184 ILE A CA 1
ATOM 1389 C C . ILE A 1 184 ? -18.311 -10.329 4.980 1.00 96.06 184 ILE A C 1
ATOM 1391 O O . ILE A 1 184 ? -18.294 -9.258 5.590 1.00 96.06 184 ILE A O 1
ATOM 1395 N N . LYS A 1 185 ? -18.920 -11.418 5.470 1.00 95.75 185 LYS A N 1
ATOM 1396 C CA . LYS A 1 185 ? -19.580 -11.483 6.787 1.00 95.75 185 LYS A CA 1
ATOM 1397 C C . LYS A 1 185 ? -18.622 -11.125 7.918 1.00 95.75 185 LYS A C 1
ATOM 1399 O O . LYS A 1 185 ? -18.957 -10.279 8.748 1.00 95.75 185 LYS A O 1
ATOM 1404 N N . ALA A 1 186 ? -17.428 -11.719 7.929 1.00 93.12 186 ALA A N 1
ATOM 1405 C CA . ALA A 1 186 ? -16.411 -11.432 8.935 1.00 93.12 186 ALA A CA 1
ATOM 1406 C C . ALA A 1 186 ? -16.025 -9.944 8.932 1.00 93.12 186 ALA A C 1
ATOM 1408 O O . ALA A 1 186 ? -15.985 -9.308 9.983 1.00 93.12 186 ALA A O 1
ATOM 1409 N N . GLN A 1 187 ? -15.833 -9.348 7.752 1.00 92.94 187 GLN A N 1
ATOM 1410 C CA . GLN A 1 187 ? -15.504 -7.926 7.632 1.00 92.94 187 GLN A CA 1
ATOM 1411 C C . GLN A 1 187 ? -16.659 -7.007 8.065 1.00 92.94 187 GLN A C 1
ATOM 1413 O O . GLN A 1 187 ? -16.421 -6.025 8.772 1.00 92.94 187 GLN A O 1
ATOM 1418 N N . LEU A 1 188 ? -17.911 -7.331 7.721 1.00 94.25 188 LEU A N 1
ATOM 1419 C CA . LEU A 1 188 ? -19.094 -6.591 8.188 1.00 94.25 188 LEU A CA 1
ATOM 1420 C C . LEU A 1 188 ? -19.218 -6.620 9.716 1.00 94.25 188 LEU A C 1
ATOM 1422 O O . LEU A 1 188 ? -19.542 -5.598 10.326 1.00 94.25 188 LEU A O 1
ATOM 1426 N N . ALA A 1 189 ? -18.893 -7.750 10.350 1.00 93.56 189 ALA A N 1
ATOM 1427 C CA . ALA A 1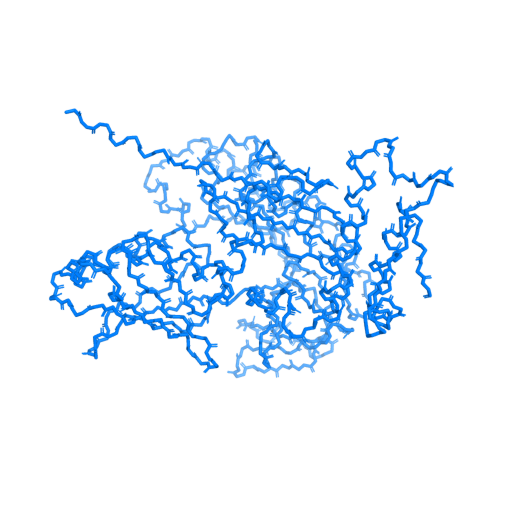 189 ? -18.895 -7.869 11.805 1.00 93.56 189 ALA A CA 1
ATOM 1428 C C . ALA A 1 189 ? -17.906 -6.898 12.479 1.00 93.56 189 ALA A C 1
ATOM 1430 O O . ALA A 1 189 ? -18.184 -6.426 13.581 1.00 93.56 189 ALA A O 1
ATOM 1431 N N . THR A 1 190 ? -16.807 -6.522 11.807 1.00 92.88 190 THR A N 1
ATOM 1432 C CA . THR A 1 190 ? -15.846 -5.533 12.335 1.00 92.88 190 THR A CA 1
ATOM 1433 C C . THR A 1 190 ? -16.362 -4.091 12.293 1.00 92.88 190 THR A C 1
ATOM 1435 O O . THR A 1 190 ? -15.936 -3.263 13.094 1.00 92.88 190 THR A O 1
ATOM 1438 N N . ILE A 1 191 ? -17.304 -3.761 11.403 1.00 94.25 191 ILE A N 1
ATOM 1439 C CA . ILE A 1 191 ? -17.797 -2.383 11.230 1.00 94.25 191 ILE A CA 1
ATOM 1440 C C . ILE A 1 191 ? -18.649 -1.934 12.417 1.00 94.25 191 ILE A C 1
ATOM 1442 O O . ILE A 1 191 ? -18.556 -0.781 12.845 1.00 94.25 191 ILE A O 1
ATOM 1446 N N . LYS A 1 192 ? -19.474 -2.831 12.965 1.00 91.81 192 LYS A N 1
ATOM 1447 C CA . LYS A 1 192 ? -20.387 -2.524 14.074 1.00 91.81 192 LYS A CA 1
ATOM 1448 C C . LYS A 1 192 ? -19.666 -2.001 15.330 1.00 91.81 192 LYS A C 1
ATOM 1450 O O . LYS A 1 192 ? -20.055 -0.932 15.800 1.00 91.81 192 LYS A O 1
ATOM 1455 N N . PRO A 1 193 ? -18.627 -2.669 15.876 1.00 95.50 193 PRO A N 1
ATOM 1456 C CA . PRO A 1 193 ? -17.904 -2.148 17.035 1.00 95.50 193 PRO A CA 1
ATOM 1457 C C . PRO A 1 193 ? -17.174 -0.831 16.735 1.00 95.50 193 PRO A C 1
ATOM 1459 O O . PRO A 1 193 ? -17.179 0.054 17.585 1.00 95.50 193 PRO A O 1
ATOM 1462 N N . ILE A 1 194 ? -16.623 -0.653 15.527 1.00 96.12 194 ILE A N 1
ATOM 1463 C CA . ILE A 1 194 ? -15.967 0.606 15.121 1.00 96.12 194 ILE A CA 1
ATOM 1464 C C . ILE A 1 194 ? -16.984 1.753 15.076 1.00 96.12 194 ILE A C 1
ATOM 1466 O O . ILE A 1 194 ? -16.714 2.839 15.579 1.00 96.12 194 ILE A O 1
ATOM 1470 N N . SER A 1 195 ? -18.170 1.507 14.517 1.00 94.75 195 SER A N 1
ATOM 1471 C CA . SER A 1 195 ? -19.251 2.500 14.458 1.00 94.75 195 SER A CA 1
ATOM 1472 C C . SER A 1 195 ? -19.715 2.883 15.863 1.00 94.75 195 SER A C 1
ATOM 1474 O O . SER A 1 195 ? -19.755 4.060 16.202 1.00 94.75 195 SER A O 1
ATOM 1476 N N . ALA A 1 196 ? -19.945 1.888 16.725 1.00 94.62 196 ALA A N 1
ATOM 1477 C CA . ALA A 1 196 ? -20.328 2.122 18.113 1.00 94.62 196 ALA A CA 1
ATOM 1478 C C . ALA A 1 196 ? -19.253 2.882 18.913 1.00 94.62 196 ALA A C 1
ATOM 1480 O O . ALA A 1 196 ? -19.595 3.663 19.800 1.00 94.62 196 ALA A O 1
ATOM 1481 N N . ALA A 1 197 ? -17.966 2.662 18.624 1.00 96.25 197 ALA A N 1
ATOM 1482 C CA . ALA A 1 197 ? -16.874 3.428 19.216 1.00 96.25 197 ALA A CA 1
ATOM 1483 C C . ALA A 1 197 ? -16.879 4.884 18.722 1.00 96.25 197 ALA A C 1
ATOM 1485 O O . ALA A 1 197 ? -16.817 5.799 19.543 1.00 96.25 197 ALA A O 1
ATOM 1486 N N . ALA A 1 198 ? -17.043 5.108 17.413 1.00 95.31 198 ALA A N 1
ATOM 1487 C CA . ALA A 1 198 ? -17.141 6.447 16.829 1.00 95.31 198 ALA A CA 1
ATOM 1488 C C . ALA A 1 198 ? -18.309 7.257 17.420 1.00 95.31 198 ALA A C 1
ATOM 1490 O O . ALA A 1 198 ? -18.118 8.409 17.806 1.00 95.31 198 ALA A O 1
ATOM 1491 N N . ASP A 1 199 ? -19.489 6.646 17.578 1.00 94.38 199 ASP A N 1
ATOM 1492 C CA . ASP A 1 199 ? -20.691 7.301 18.123 1.00 94.38 199 ASP A CA 1
ATOM 1493 C C . ASP A 1 199 ? -20.521 7.771 19.580 1.00 94.38 199 ASP A C 1
ATOM 1495 O O . ASP A 1 199 ? -21.192 8.701 20.046 1.00 94.38 199 ASP A O 1
ATOM 1499 N N . ARG A 1 200 ? -19.614 7.137 20.332 1.00 95.81 200 ARG A N 1
ATOM 1500 C CA . ARG A 1 200 ? -19.300 7.502 21.722 1.00 95.81 200 ARG A CA 1
ATOM 1501 C C . ARG A 1 200 ? -18.257 8.611 21.825 1.00 95.81 200 ARG A C 1
ATOM 1503 O O . ARG A 1 200 ? -18.191 9.255 22.870 1.00 95.81 200 ARG A O 1
ATOM 1510 N N . MET A 1 201 ? -17.478 8.870 20.774 1.00 95.62 201 MET A N 1
ATOM 1511 C CA . MET A 1 201 ? -16.463 9.921 20.808 1.00 95.62 201 MET A CA 1
ATOM 1512 C C . MET A 1 201 ? -17.104 11.311 20.908 1.00 95.62 201 MET A C 1
ATOM 1514 O O . MET A 1 201 ? -18.160 11.593 20.334 1.00 95.62 201 MET A O 1
ATOM 1518 N N . ARG A 1 202 ? -16.472 12.190 21.689 1.00 96.31 202 ARG A N 1
ATOM 1519 C CA . ARG A 1 202 ? -16.861 13.606 21.864 1.00 96.31 202 ARG A CA 1
ATOM 1520 C C . ARG A 1 202 ? -15.759 14.577 21.439 1.00 96.31 202 ARG A C 1
ATOM 1522 O O . ARG A 1 202 ? -15.975 15.785 21.362 1.00 96.31 202 ARG A O 1
ATOM 1529 N N . GLU A 1 203 ? -14.603 14.032 21.097 1.00 96.56 203 GLU A N 1
ATOM 1530 C CA . GLU A 1 203 ? -13.433 14.729 20.590 1.00 96.56 203 GLU A CA 1
ATOM 1531 C C . GLU A 1 203 ? -12.886 14.011 19.356 1.00 96.56 203 GLU A C 1
ATOM 1533 O O . GLU A 1 203 ? -13.388 12.953 18.966 1.00 96.56 203 GLU A O 1
ATOM 1538 N N . HIS A 1 204 ? -11.912 14.630 18.693 1.00 96.94 204 HIS A N 1
ATOM 1539 C CA . HIS A 1 204 ? -11.245 14.001 17.562 1.00 96.94 204 HIS A CA 1
ATOM 1540 C C . HIS A 1 204 ? -10.183 13.011 18.054 1.00 96.94 204 HIS A C 1
ATOM 1542 O O . HIS A 1 204 ? -9.570 13.231 19.092 1.00 96.94 204 HIS A O 1
ATOM 1548 N N . GLY A 1 205 ? -9.947 11.936 17.309 1.00 96.62 205 GLY A N 1
ATOM 1549 C CA . GLY A 1 205 ? -8.969 10.914 17.671 1.00 96.62 205 GLY A CA 1
ATOM 1550 C C . GLY A 1 205 ? -9.147 9.627 16.877 1.00 96.62 205 GLY A C 1
ATOM 1551 O O . GLY A 1 205 ? -10.049 9.510 16.041 1.00 96.62 205 GLY A O 1
ATOM 1552 N N . MET A 1 206 ? -8.268 8.657 17.116 1.00 97.19 206 MET A N 1
ATOM 1553 C CA . MET A 1 206 ? -8.341 7.352 16.463 1.00 97.19 206 MET A CA 1
ATOM 1554 C C . MET A 1 206 ? -9.493 6.526 17.046 1.00 97.19 206 MET A C 1
ATOM 1556 O O . MET A 1 206 ? -9.591 6.342 18.254 1.00 97.19 206 MET A O 1
ATOM 1560 N N . VAL A 1 207 ? -10.352 6.013 16.168 1.00 97.31 207 VAL A N 1
ATOM 1561 C CA . VAL A 1 207 ? -11.455 5.098 16.507 1.00 97.31 207 VAL A CA 1
ATOM 1562 C C . VAL A 1 207 ? -10.997 3.652 16.355 1.00 97.31 207 VAL A C 1
ATOM 1564 O O . VAL A 1 207 ? -11.338 2.797 17.166 1.00 97.31 207 VAL A O 1
ATOM 1567 N N . ALA A 1 208 ? -10.246 3.366 15.289 1.00 96.38 208 ALA A N 1
ATOM 1568 C CA . ALA A 1 208 ? -9.712 2.041 15.023 1.00 96.38 208 ALA A CA 1
ATOM 1569 C C . ALA A 1 208 ? -8.369 2.128 14.301 1.00 96.38 208 ALA A C 1
ATOM 1571 O O . ALA A 1 208 ? -8.216 2.898 13.349 1.00 96.38 208 ALA A O 1
ATOM 1572 N N . ALA A 1 209 ? -7.436 1.282 14.732 1.00 94.50 209 ALA A N 1
ATOM 1573 C CA . ALA A 1 209 ? -6.145 1.090 14.090 1.00 94.50 209 ALA A CA 1
ATOM 1574 C C . ALA A 1 209 ? -6.293 0.680 12.605 1.00 94.50 209 ALA A C 1
ATOM 1576 O O . ALA A 1 209 ? -7.365 0.202 12.190 1.00 94.50 209 ALA A O 1
ATOM 1577 N N . PRO A 1 210 ? -5.236 0.859 11.790 1.00 94.12 210 PRO A N 1
ATOM 1578 C CA . PRO A 1 210 ? -5.157 0.222 10.478 1.00 94.12 210 PRO A CA 1
ATOM 1579 C C . PRO A 1 210 ? -5.332 -1.309 10.591 1.00 94.12 210 PRO A C 1
ATOM 1581 O O . PRO A 1 210 ? -5.073 -1.883 11.653 1.00 94.12 210 PRO A O 1
ATOM 1584 N N . PRO A 1 211 ? -5.801 -1.988 9.526 1.00 93.00 211 PRO A N 1
ATOM 1585 C CA . PRO A 1 211 ? -5.935 -3.445 9.520 1.00 93.00 211 PRO A CA 1
ATOM 1586 C C . PRO A 1 211 ? -4.610 -4.127 9.864 1.00 93.00 211 PRO A C 1
ATOM 1588 O O . PRO A 1 211 ? -3.585 -3.752 9.310 1.00 93.00 211 PRO A O 1
ATOM 1591 N N . ALA A 1 212 ? -4.631 -5.138 10.735 1.00 94.38 212 ALA A N 1
ATOM 1592 C CA . ALA A 1 212 ? -3.436 -5.915 11.063 1.00 94.38 212 ALA A CA 1
ATOM 1593 C C . ALA A 1 212 ? -2.773 -6.485 9.798 1.00 94.38 212 ALA A C 1
ATOM 1595 O O . ALA A 1 212 ? -3.474 -6.854 8.852 1.00 94.38 212 ALA A O 1
ATOM 1596 N N . LEU A 1 213 ? -1.441 -6.612 9.797 1.00 96.31 213 LEU A N 1
ATOM 1597 C CA . LEU A 1 213 ? -0.705 -7.067 8.614 1.00 96.31 213 LEU A CA 1
ATOM 1598 C C . LEU A 1 213 ? -1.137 -8.463 8.146 1.00 96.31 213 LEU A C 1
ATOM 1600 O O . LEU A 1 213 ? -1.225 -8.685 6.946 1.00 96.31 213 LEU A O 1
ATOM 1604 N N . LEU A 1 214 ? -1.513 -9.369 9.054 1.00 95.19 214 LEU A N 1
ATOM 1605 C CA . LEU A 1 214 ? -2.083 -10.667 8.671 1.00 95.19 214 LEU A CA 1
ATOM 1606 C C . LEU A 1 214 ? -3.365 -10.504 7.835 1.00 95.19 214 LEU A C 1
ATOM 1608 O O . LEU A 1 214 ? -3.465 -11.028 6.731 1.00 95.19 214 LEU A O 1
ATOM 1612 N N . SER A 1 215 ? -4.306 -9.678 8.300 1.00 92.44 215 SER A N 1
ATOM 1613 C CA . SER A 1 215 ? -5.524 -9.353 7.546 1.00 92.44 215 SER A CA 1
ATOM 1614 C C . SER A 1 215 ? -5.251 -8.548 6.273 1.00 92.44 215 SER A C 1
ATOM 1616 O O . SER A 1 215 ? -6.109 -8.482 5.393 1.00 92.44 215 SER A O 1
ATOM 1618 N N . MET A 1 216 ? -4.097 -7.883 6.165 1.00 93.38 216 MET A N 1
ATOM 1619 C CA . MET A 1 216 ? -3.643 -7.292 4.907 1.00 93.38 216 MET A CA 1
ATOM 1620 C C . MET A 1 216 ? -3.120 -8.361 3.951 1.00 93.38 216 MET A C 1
ATOM 1622 O O . MET A 1 216 ? -3.506 -8.331 2.789 1.00 93.38 216 MET A O 1
ATOM 1626 N N . ALA A 1 217 ? -2.319 -9.320 4.419 1.00 95.12 217 ALA A N 1
ATOM 1627 C CA . ALA A 1 217 ? -1.803 -10.429 3.617 1.00 95.12 217 ALA A CA 1
ATOM 1628 C C . ALA A 1 217 ? -2.939 -11.244 2.978 1.00 95.12 217 ALA A C 1
ATOM 1630 O O . ALA A 1 217 ? -2.924 -11.480 1.771 1.00 95.12 217 ALA A O 1
ATOM 1631 N N . GLU A 1 218 ? -3.991 -11.536 3.746 1.00 92.12 218 GLU A N 1
ATOM 1632 C CA . GLU A 1 218 ? -5.206 -12.231 3.285 1.00 92.12 218 GLU A CA 1
ATOM 1633 C C . GLU A 1 218 ? -5.979 -11.482 2.175 1.00 92.12 218 GLU A C 1
ATOM 1635 O O . GLU A 1 218 ? -6.865 -12.040 1.522 1.00 92.12 218 GLU A O 1
ATOM 1640 N N . GLN A 1 219 ? -5.677 -10.200 1.927 1.00 90.19 219 GLN A N 1
ATOM 1641 C CA . GLN A 1 219 ? -6.242 -9.462 0.787 1.00 90.19 219 GLN A CA 1
ATOM 1642 C C . GLN A 1 219 ? -5.562 -9.818 -0.537 1.00 90.19 219 GLN A C 1
ATOM 1644 O O . GLN A 1 219 ? -6.159 -9.586 -1.592 1.00 90.19 219 GLN A O 1
ATOM 1649 N N . TYR A 1 220 ? -4.346 -10.360 -0.480 1.00 89.94 220 TYR A N 1
ATOM 1650 C CA . TYR A 1 220 ? -3.506 -10.666 -1.637 1.00 89.94 220 TYR A CA 1
ATOM 1651 C C . TYR A 1 220 ? -3.348 -12.168 -1.864 1.00 89.94 220 TYR A C 1
ATOM 1653 O O . TYR A 1 220 ? -3.303 -12.594 -3.016 1.00 89.94 220 TYR A O 1
ATOM 1661 N N . VAL A 1 221 ? -3.290 -12.962 -0.792 1.00 90.81 221 VAL A N 1
ATOM 1662 C CA . VAL A 1 221 ? -3.023 -14.405 -0.846 1.00 90.81 221 VAL A CA 1
ATOM 1663 C C . VAL A 1 221 ? -3.965 -15.178 0.078 1.00 90.81 221 VAL A C 1
ATOM 1665 O O . VAL A 1 221 ? -4.478 -14.623 1.048 1.00 90.81 221 VAL A O 1
ATOM 1668 N N . SER A 1 222 ? -4.216 -16.454 -0.221 1.00 87.25 222 SER A N 1
ATOM 1669 C CA . SER A 1 222 ? -4.945 -17.351 0.689 1.00 87.25 222 SER A CA 1
ATOM 1670 C C . SER A 1 222 ? -4.117 -17.655 1.939 1.00 87.25 222 SER A C 1
ATOM 1672 O O . SER A 1 222 ? -2.889 -17.592 1.894 1.00 87.25 222 SER A O 1
ATOM 1674 N N . ALA A 1 223 ? -4.782 -18.014 3.039 1.00 88.81 223 ALA A N 1
ATOM 1675 C CA . ALA A 1 223 ? -4.132 -18.227 4.330 1.00 88.81 223 ALA A CA 1
ATOM 1676 C C . ALA A 1 223 ? -3.029 -19.302 4.293 1.00 88.81 223 ALA A C 1
ATOM 1678 O O . ALA A 1 223 ? -2.012 -19.134 4.958 1.00 88.81 223 ALA A O 1
ATOM 1679 N N . GLU A 1 224 ? -3.171 -20.358 3.479 1.00 92.19 224 GLU A N 1
ATOM 1680 C CA . GLU A 1 224 ? -2.138 -21.394 3.330 1.00 92.19 224 GLU A CA 1
ATOM 1681 C C . GLU A 1 224 ? -0.839 -20.910 2.658 1.00 92.19 224 GLU A C 1
ATOM 1683 O O . GLU A 1 224 ? 0.180 -21.591 2.734 1.00 92.19 224 GLU A O 1
ATOM 1688 N N . HIS A 1 225 ? -0.858 -19.734 2.026 1.00 95.12 225 HIS A N 1
ATOM 1689 C CA . HIS A 1 225 ? 0.300 -19.114 1.375 1.00 95.12 225 HIS A CA 1
ATOM 1690 C C . HIS A 1 225 ? 0.928 -17.991 2.219 1.00 95.12 225 HIS A C 1
ATOM 1692 O O . HIS A 1 225 ? 1.742 -17.215 1.705 1.00 95.12 225 HIS A O 1
ATOM 1698 N N . ILE A 1 226 ? 0.535 -17.875 3.492 1.00 97.19 226 ILE A N 1
ATOM 1699 C CA . ILE A 1 226 ? 1.084 -16.911 4.448 1.00 97.19 226 ILE A CA 1
ATOM 1700 C C . ILE A 1 226 ? 2.001 -17.648 5.423 1.00 97.19 226 ILE A C 1
ATOM 1702 O O . ILE A 1 226 ? 1.547 -18.453 6.235 1.00 97.19 226 ILE A O 1
ATOM 1706 N N . THR A 1 227 ? 3.285 -17.313 5.393 1.00 97.94 227 THR A N 1
ATOM 1707 C CA . THR A 1 227 ? 4.266 -17.770 6.378 1.00 97.94 227 THR A CA 1
ATOM 1708 C C . THR A 1 227 ? 4.366 -16.752 7.508 1.00 97.94 227 THR A C 1
ATOM 1710 O O . THR A 1 227 ? 4.623 -15.572 7.265 1.00 97.94 227 THR A O 1
ATOM 1713 N N . ILE A 1 228 ? 4.177 -17.200 8.749 1.00 97.56 228 ILE A N 1
ATOM 1714 C CA . ILE A 1 228 ? 4.492 -16.412 9.946 1.00 97.56 228 ILE A CA 1
ATOM 1715 C C . ILE A 1 228 ? 5.947 -16.705 10.314 1.00 97.56 228 ILE A C 1
ATOM 1717 O O . ILE A 1 228 ? 6.268 -17.843 10.641 1.00 97.56 228 ILE A O 1
ATOM 1721 N N . ASP A 1 229 ? 6.812 -15.699 10.228 1.00 96.56 229 ASP A N 1
ATOM 1722 C CA . ASP A 1 229 ? 8.266 -15.831 10.361 1.00 96.56 229 ASP A CA 1
ATOM 1723 C C . ASP A 1 229 ? 8.746 -15.208 11.676 1.00 96.56 229 ASP A C 1
ATOM 1725 O O . ASP A 1 229 ? 9.194 -14.061 11.728 1.00 96.56 229 ASP A O 1
ATOM 1729 N N . ASP A 1 230 ? 8.589 -15.946 12.774 1.00 92.06 230 ASP A N 1
ATOM 1730 C CA . ASP A 1 230 ? 8.978 -15.492 14.112 1.00 92.06 230 ASP A CA 1
ATOM 1731 C C . ASP A 1 230 ? 10.476 -15.665 14.412 1.00 92.06 230 ASP A C 1
ATOM 1733 O O . ASP A 1 230 ? 10.996 -15.065 15.355 1.00 92.06 230 ASP A O 1
ATOM 1737 N N . ASP A 1 231 ? 11.187 -16.429 13.586 1.00 91.44 231 ASP A N 1
ATOM 1738 C CA . ASP A 1 231 ? 12.602 -16.750 13.751 1.00 91.44 231 ASP A CA 1
ATOM 1739 C C . ASP A 1 231 ? 13.512 -16.108 12.681 1.00 91.44 231 ASP A C 1
ATOM 1741 O O . ASP A 1 231 ? 14.740 -16.167 12.788 1.00 91.44 231 ASP A O 1
ATOM 1745 N N . GLY A 1 232 ? 12.920 -15.435 11.690 1.00 93.88 232 GLY A N 1
ATOM 1746 C CA . GLY A 1 232 ? 13.616 -14.679 10.649 1.00 93.88 232 GLY A CA 1
ATOM 1747 C C . GLY A 1 232 ? 14.184 -15.511 9.498 1.00 93.88 232 GLY A C 1
ATOM 1748 O O . GLY A 1 232 ? 14.787 -14.931 8.591 1.00 93.88 232 GLY A O 1
ATOM 1749 N N . ARG A 1 233 ? 14.048 -16.845 9.513 1.00 94.81 233 ARG A N 1
ATOM 1750 C CA . ARG A 1 233 ? 14.636 -17.708 8.474 1.00 94.81 233 ARG A CA 1
ATOM 1751 C C . ARG A 1 233 ? 13.959 -17.512 7.136 1.00 94.81 233 ARG A C 1
ATOM 1753 O O . ARG A 1 233 ? 14.647 -17.372 6.135 1.00 94.81 233 ARG A O 1
ATOM 1760 N N . SER A 1 234 ? 12.630 -17.454 7.116 1.00 97.00 234 SER A N 1
ATOM 1761 C CA . SER A 1 234 ? 11.878 -17.346 5.864 1.00 97.00 234 SER A CA 1
ATOM 1762 C C . SER A 1 234 ? 12.163 -16.013 5.173 1.00 97.00 234 SER A C 1
ATOM 1764 O O . SER A 1 234 ? 12.293 -15.959 3.952 1.00 97.00 234 SER A O 1
ATOM 1766 N N . TRP A 1 235 ? 12.292 -14.932 5.951 1.00 97.31 235 TRP A N 1
ATOM 1767 C CA . TRP A 1 235 ? 12.677 -13.614 5.450 1.00 97.31 235 TRP A CA 1
ATOM 1768 C C . TRP A 1 235 ? 14.089 -13.608 4.853 1.00 97.31 235 TRP A C 1
ATOM 1770 O O . TRP A 1 235 ? 14.307 -13.000 3.802 1.00 97.31 235 TRP A O 1
ATOM 1780 N N . ALA A 1 236 ? 15.036 -14.284 5.512 1.00 96.25 236 ALA A N 1
ATOM 1781 C CA . ALA A 1 236 ? 16.419 -14.395 5.057 1.00 96.25 236 ALA A CA 1
ATOM 1782 C C . ALA A 1 236 ? 16.553 -15.288 3.814 1.00 96.25 236 ALA A C 1
ATOM 1784 O O . ALA A 1 236 ? 17.167 -14.867 2.842 1.00 96.25 236 ALA A O 1
ATOM 1785 N N . ASP A 1 237 ? 15.931 -16.469 3.807 1.00 97.00 237 ASP A N 1
ATOM 1786 C CA . ASP A 1 237 ? 15.982 -17.428 2.694 1.00 97.00 237 ASP A CA 1
ATOM 1787 C C . ASP A 1 237 ? 15.357 -16.868 1.403 1.00 97.00 237 ASP A C 1
ATOM 1789 O O . ASP A 1 237 ? 15.704 -17.292 0.302 1.00 97.00 237 ASP A O 1
ATOM 1793 N N . ALA A 1 238 ? 14.433 -15.909 1.527 1.00 97.12 238 ALA A N 1
ATOM 1794 C CA . ALA A 1 238 ? 13.831 -15.198 0.401 1.00 97.12 238 ALA A CA 1
ATOM 1795 C C . ALA A 1 238 ? 14.588 -13.911 -0.004 1.00 97.12 238 ALA A C 1
ATOM 1797 O O . ALA A 1 238 ? 14.101 -13.159 -0.855 1.00 97.12 238 ALA A O 1
ATOM 1798 N N . ASP A 1 239 ? 15.747 -13.629 0.604 1.00 97.50 239 ASP A N 1
ATOM 1799 C CA . ASP A 1 239 ? 16.613 -12.471 0.331 1.00 97.50 239 ASP A CA 1
ATOM 1800 C C . ASP A 1 239 ? 15.872 -11.117 0.362 1.00 97.50 239 ASP A C 1
ATOM 1802 O O . ASP A 1 239 ? 16.190 -10.179 -0.377 1.00 97.50 239 ASP A O 1
ATOM 1806 N N . ILE A 1 240 ? 14.852 -10.981 1.218 1.00 97.62 240 ILE A N 1
ATOM 1807 C CA . ILE A 1 240 ? 13.938 -9.828 1.182 1.00 97.62 240 ILE A CA 1
ATOM 1808 C C . ILE A 1 240 ? 14.672 -8.509 1.435 1.00 97.62 240 ILE A C 1
ATOM 1810 O O . ILE A 1 240 ? 14.424 -7.526 0.735 1.00 97.62 240 ILE A O 1
ATOM 1814 N N . ASP A 1 241 ? 15.609 -8.477 2.385 1.00 95.62 241 ASP A N 1
ATOM 1815 C CA . ASP A 1 241 ? 16.371 -7.260 2.683 1.00 95.62 241 ASP A CA 1
ATOM 1816 C C . ASP A 1 241 ? 17.297 -6.855 1.515 1.00 95.62 241 ASP A C 1
ATOM 1818 O O . ASP A 1 241 ? 17.430 -5.663 1.234 1.00 95.62 241 ASP A O 1
ATOM 1822 N N . GLN A 1 242 ? 17.844 -7.817 0.757 1.00 95.88 242 GLN A N 1
ATOM 1823 C CA . GLN A 1 242 ? 18.629 -7.532 -0.451 1.00 95.88 242 GLN A CA 1
ATOM 1824 C C . GLN A 1 242 ? 17.749 -6.982 -1.584 1.00 95.88 242 GLN A C 1
ATOM 1826 O O . GLN A 1 242 ? 18.143 -6.050 -2.290 1.00 95.88 242 GLN A O 1
ATOM 1831 N N . GLN A 1 243 ? 16.536 -7.514 -1.747 1.00 97.12 243 GLN A N 1
ATOM 1832 C CA . GLN A 1 243 ? 15.575 -6.998 -2.726 1.00 97.12 243 GLN A CA 1
ATOM 1833 C C . GLN A 1 243 ? 15.102 -5.578 -2.361 1.00 97.12 243 GLN A C 1
ATOM 1835 O O . GLN A 1 243 ? 14.928 -4.732 -3.244 1.00 97.12 243 GLN A O 1
ATOM 1840 N N . ILE A 1 244 ? 14.960 -5.273 -1.064 1.00 95.88 244 ILE A N 1
ATOM 1841 C CA . ILE A 1 244 ? 14.719 -3.909 -0.572 1.00 95.88 244 ILE A CA 1
ATOM 1842 C C . ILE A 1 244 ? 15.903 -2.998 -0.910 1.00 95.88 244 ILE A C 1
ATOM 1844 O O . ILE A 1 244 ? 15.683 -1.907 -1.434 1.00 95.88 244 ILE A O 1
ATOM 1848 N N . ASP A 1 245 ? 17.144 -3.429 -0.662 1.00 94.38 245 ASP A N 1
ATOM 1849 C CA . ASP A 1 245 ? 18.349 -2.653 -0.996 1.00 94.38 245 ASP A CA 1
ATOM 1850 C C . ASP A 1 245 ? 18.399 -2.311 -2.491 1.00 94.38 245 ASP A C 1
ATOM 1852 O O . ASP A 1 245 ? 18.615 -1.157 -2.876 1.00 94.38 245 ASP A O 1
ATOM 1856 N N . GLN A 1 246 ? 18.096 -3.284 -3.351 1.00 94.56 246 GLN A N 1
ATOM 1857 C CA . GLN A 1 246 ? 17.989 -3.069 -4.792 1.00 94.56 246 GLN A CA 1
ATOM 1858 C C . GLN A 1 246 ? 16.861 -2.088 -5.155 1.00 94.56 246 GLN A C 1
ATOM 1860 O O . GLN A 1 246 ? 17.015 -1.259 -6.055 1.00 94.56 246 GLN A O 1
ATOM 1865 N N . ALA A 1 247 ? 15.721 -2.148 -4.462 1.00 95.00 247 ALA A N 1
ATOM 1866 C CA . ALA A 1 247 ? 14.608 -1.230 -4.680 1.00 95.00 247 ALA A CA 1
ATOM 1867 C C . ALA A 1 247 ? 14.895 0.200 -4.193 1.00 95.00 247 ALA A C 1
ATOM 1869 O O . ALA A 1 247 ? 14.351 1.148 -4.758 1.00 95.00 247 ALA A O 1
ATOM 1870 N N . LEU A 1 248 ? 15.740 0.377 -3.179 1.00 93.50 248 LEU A N 1
ATOM 1871 C CA . LEU A 1 248 ? 16.169 1.695 -2.704 1.00 93.50 248 LEU A CA 1
ATOM 1872 C C . LEU A 1 248 ? 17.291 2.290 -3.567 1.00 93.50 248 LEU A C 1
ATOM 1874 O O . LEU A 1 248 ? 17.412 3.511 -3.651 1.00 93.50 248 LEU A O 1
ATOM 1878 N N . SER A 1 249 ? 18.063 1.455 -4.270 1.00 94.31 249 SER A N 1
ATOM 1879 C CA . SER A 1 249 ? 19.085 1.915 -5.215 1.00 94.31 249 SER A CA 1
ATOM 1880 C C . SER A 1 249 ? 18.483 2.770 -6.346 1.00 94.31 249 SER A C 1
ATOM 1882 O O . SER A 1 249 ? 17.492 2.367 -6.970 1.00 94.31 249 SER A O 1
ATOM 1884 N N . PRO A 1 250 ? 19.089 3.921 -6.702 1.00 94.44 250 PRO A N 1
ATOM 1885 C CA . PRO A 1 250 ? 18.657 4.732 -7.844 1.00 94.44 250 PRO A CA 1
ATOM 1886 C C . PRO A 1 250 ? 18.951 4.067 -9.199 1.00 94.44 250 PRO A C 1
ATOM 1888 O O . PRO A 1 250 ? 18.455 4.537 -10.219 1.00 94.44 250 PRO A O 1
ATOM 1891 N N . TYR A 1 251 ? 19.742 2.991 -9.224 1.00 95.56 251 TYR A N 1
ATOM 1892 C CA . TYR A 1 251 ? 20.067 2.227 -10.427 1.00 95.56 251 TYR A CA 1
ATOM 1893 C C . TYR A 1 251 ? 19.628 0.770 -10.287 1.00 95.56 251 TYR A C 1
ATOM 1895 O O . TYR A 1 251 ? 19.925 0.117 -9.282 1.00 95.56 251 TYR A O 1
ATOM 1903 N N . LEU A 1 252 ? 18.952 0.267 -11.316 1.00 94.81 252 LEU A N 1
ATOM 1904 C CA . LEU A 1 252 ? 18.515 -1.114 -11.442 1.00 94.81 252 LEU A CA 1
ATOM 1905 C C . LEU A 1 252 ? 19.228 -1.780 -12.619 1.00 94.81 252 LEU A C 1
ATOM 1907 O O . LEU A 1 252 ? 19.001 -1.413 -13.770 1.00 94.81 252 LEU A O 1
ATOM 1911 N N . SER A 1 253 ? 20.042 -2.790 -12.331 1.00 94.12 253 SER A N 1
ATOM 1912 C CA . SER A 1 253 ? 20.646 -3.643 -13.357 1.00 94.12 253 SER A CA 1
ATOM 1913 C C . SER A 1 253 ? 19.618 -4.614 -13.936 1.00 94.12 253 SER A C 1
ATOM 1915 O O . SER A 1 253 ? 18.885 -5.262 -13.189 1.00 94.12 253 SER A O 1
ATOM 1917 N N . LEU A 1 254 ? 19.604 -4.753 -15.260 1.00 93.69 254 LEU A N 1
ATOM 1918 C CA . LEU A 1 254 ? 18.799 -5.739 -15.977 1.00 93.69 254 LEU A CA 1
ATOM 1919 C C . LEU A 1 254 ? 19.624 -7.007 -16.264 1.00 93.69 254 LEU A C 1
ATOM 1921 O O . LEU A 1 254 ? 20.833 -6.896 -16.492 1.00 93.69 254 LEU A O 1
ATOM 1925 N N . PRO A 1 255 ? 18.998 -8.201 -16.330 1.00 89.06 255 PRO A N 1
ATOM 1926 C CA . PRO A 1 255 ? 19.703 -9.457 -16.611 1.00 89.06 255 PRO A CA 1
ATOM 1927 C C . PRO A 1 255 ? 20.528 -9.436 -17.905 1.00 89.06 255 PRO A C 1
ATOM 1929 O O . PRO A 1 255 ? 21.616 -10.001 -17.959 1.00 89.06 255 PRO A O 1
ATOM 1932 N N . ASP A 1 256 ? 20.053 -8.719 -18.926 1.00 90.31 256 ASP A N 1
ATOM 1933 C CA . ASP A 1 256 ? 20.709 -8.612 -20.236 1.00 90.31 256 ASP A CA 1
ATOM 1934 C C . ASP A 1 256 ? 21.860 -7.587 -20.278 1.00 90.31 256 ASP A C 1
ATOM 1936 O O . ASP A 1 256 ? 22.323 -7.210 -21.358 1.00 90.31 256 ASP A O 1
ATOM 1940 N N . GLY A 1 257 ? 22.294 -7.081 -19.118 1.00 90.56 257 GLY A N 1
ATOM 1941 C CA . GLY A 1 257 ? 23.368 -6.093 -18.978 1.00 90.56 257 GLY A CA 1
ATOM 1942 C C . GLY A 1 257 ? 22.940 -4.637 -19.183 1.00 90.56 257 GLY A C 1
ATOM 1943 O O . GLY A 1 257 ? 23.797 -3.755 -19.142 1.00 90.56 257 GLY A O 1
ATOM 1944 N N . GLY A 1 258 ? 21.645 -4.392 -19.414 1.00 94.12 258 GLY A N 1
ATOM 1945 C CA . GLY A 1 258 ? 21.054 -3.053 -19.474 1.00 94.12 258 GLY A CA 1
ATOM 1946 C C . GLY A 1 258 ? 20.820 -2.462 -18.085 1.00 94.12 258 GLY A C 1
ATOM 1947 O O . GLY A 1 258 ? 21.045 -3.125 -17.070 1.00 94.12 258 GLY A O 1
ATOM 1948 N N . GLY A 1 259 ? 20.337 -1.226 -18.035 1.00 95.25 259 GLY A N 1
ATOM 1949 C CA . GLY A 1 259 ? 20.111 -0.511 -16.786 1.00 95.25 259 GLY A CA 1
ATOM 1950 C C . GLY A 1 259 ? 18.893 0.399 -16.820 1.00 95.25 259 GLY A C 1
ATOM 1951 O O . GLY A 1 259 ? 18.500 0.896 -17.874 1.00 95.25 259 GLY A O 1
ATOM 1952 N N . ILE A 1 260 ? 18.308 0.630 -15.647 1.00 97.06 260 ILE A N 1
ATOM 1953 C CA . ILE A 1 260 ? 17.267 1.635 -15.435 1.00 97.06 260 ILE A CA 1
ATOM 1954 C C . ILE A 1 260 ? 17.710 2.569 -14.309 1.00 97.06 260 ILE A C 1
ATOM 1956 O O . ILE A 1 260 ? 17.896 2.137 -13.171 1.00 97.06 260 ILE A O 1
ATOM 1960 N N . HIS A 1 261 ? 17.837 3.856 -14.612 1.00 97.25 261 HIS A N 1
ATOM 1961 C CA . HIS A 1 261 ? 18.005 4.912 -13.622 1.00 97.25 261 HIS A CA 1
ATOM 1962 C C . HIS A 1 261 ? 16.639 5.443 -13.196 1.00 97.25 261 HIS A C 1
ATOM 1964 O O . HIS A 1 261 ? 15.796 5.762 -14.031 1.00 97.25 261 HIS A O 1
ATOM 1970 N N . ILE A 1 262 ? 16.412 5.554 -11.890 1.00 96.81 262 ILE A N 1
ATOM 1971 C CA . ILE A 1 262 ? 15.145 5.997 -11.311 1.00 96.81 262 ILE A CA 1
ATOM 1972 C C . ILE A 1 262 ? 15.415 7.190 -10.400 1.00 96.81 262 ILE A C 1
ATOM 1974 O O . ILE A 1 262 ? 16.127 7.082 -9.404 1.00 96.81 262 ILE A O 1
ATOM 1978 N N . SER A 1 263 ? 14.788 8.322 -10.715 1.00 94.94 263 SER A N 1
ATOM 1979 C CA . SER A 1 263 ? 14.807 9.537 -9.901 1.00 94.94 263 SER A CA 1
ATOM 1980 C C . SER A 1 263 ? 13.380 9.992 -9.608 1.00 94.94 263 SER A C 1
ATOM 1982 O O . SER A 1 263 ? 12.513 9.949 -10.478 1.00 94.94 263 SER A O 1
ATOM 1984 N N . SER A 1 264 ? 13.095 10.401 -8.372 1.00 91.56 264 SER A N 1
ATOM 1985 C CA . SER A 1 264 ? 11.750 10.822 -7.938 1.00 91.56 264 SER A CA 1
ATOM 1986 C C . SER A 1 264 ? 11.773 12.173 -7.209 1.00 91.56 264 SER A C 1
ATOM 1988 O O . SER A 1 264 ? 11.445 12.231 -6.025 1.00 91.56 264 SER A O 1
ATOM 1990 N N . PRO A 1 265 ? 12.185 13.269 -7.876 1.00 88.38 265 PRO A N 1
ATOM 1991 C CA . PRO A 1 265 ? 12.126 14.606 -7.295 1.00 88.38 265 PRO A CA 1
ATOM 1992 C C . PRO A 1 265 ? 10.670 15.089 -7.137 1.00 88.38 265 PRO A C 1
ATOM 1994 O O . PRO A 1 265 ? 9.754 14.524 -7.749 1.00 88.38 265 PRO A O 1
ATOM 1997 N N . PRO A 1 266 ? 10.431 16.177 -6.378 1.00 85.88 266 PRO A N 1
ATOM 1998 C CA . PRO A 1 266 ? 9.113 16.797 -6.314 1.00 85.88 266 PRO A CA 1
ATOM 1999 C C . PRO A 1 266 ? 8.583 17.148 -7.712 1.00 85.88 266 PRO A C 1
ATOM 2001 O O . PRO A 1 266 ? 9.263 17.791 -8.510 1.00 85.88 266 PRO A O 1
ATOM 2004 N N . GLY A 1 267 ? 7.341 16.755 -7.998 1.00 87.75 267 GLY A N 1
ATOM 2005 C CA . GLY A 1 267 ? 6.646 17.064 -9.252 1.00 87.75 267 GLY A CA 1
ATOM 2006 C C . GLY A 1 267 ? 6.446 15.857 -10.167 1.00 87.75 267 GLY A C 1
ATOM 2007 O O . GLY A 1 267 ? 5.295 15.522 -10.457 1.00 87.75 267 GLY A O 1
ATOM 2008 N N . ALA A 1 268 ? 7.525 15.201 -10.601 1.00 94.06 268 ALA A N 1
ATOM 2009 C CA . ALA A 1 268 ? 7.452 14.024 -11.467 1.00 94.06 268 ALA A CA 1
ATOM 2010 C C . ALA A 1 268 ? 8.645 13.085 -11.262 1.00 94.06 268 ALA A C 1
ATOM 2012 O O . ALA A 1 268 ? 9.783 13.539 -11.159 1.00 94.06 268 ALA A O 1
ATOM 2013 N N . ALA A 1 269 ? 8.383 11.778 -11.280 1.00 96.81 269 ALA A N 1
ATOM 2014 C CA . ALA A 1 269 ? 9.442 10.784 -11.369 1.00 96.81 269 ALA A CA 1
ATOM 2015 C C . ALA A 1 269 ? 9.960 10.688 -12.808 1.00 96.81 269 ALA A C 1
ATOM 2017 O O . ALA A 1 269 ? 9.179 10.717 -13.763 1.00 96.81 269 ALA A O 1
ATOM 2018 N N . VAL A 1 270 ? 11.274 10.556 -12.949 1.00 97.69 270 VAL A N 1
ATOM 2019 C CA . VAL A 1 270 ? 11.974 10.420 -14.226 1.00 97.69 270 VAL A CA 1
ATOM 2020 C C . VAL A 1 270 ? 12.725 9.100 -14.210 1.00 97.69 270 VAL A C 1
ATOM 2022 O O . VAL A 1 270 ? 13.479 8.815 -13.277 1.00 97.69 270 VAL A O 1
ATOM 2025 N N . ILE A 1 271 ? 12.475 8.292 -15.232 1.00 97.88 271 ILE A N 1
ATOM 2026 C CA . ILE A 1 271 ? 13.054 6.969 -15.406 1.00 97.88 271 ILE A CA 1
ATOM 2027 C C . ILE A 1 271 ? 13.786 6.955 -16.741 1.00 97.88 271 ILE A C 1
ATOM 2029 O O . ILE A 1 271 ? 13.187 7.289 -17.758 1.00 97.88 271 ILE A O 1
ATOM 2033 N N . ASP A 1 272 ? 15.055 6.575 -16.730 1.00 96.94 272 ASP A N 1
ATOM 2034 C CA . ASP A 1 272 ? 15.921 6.555 -17.908 1.00 96.94 272 ASP A CA 1
ATOM 2035 C C . ASP A 1 272 ? 16.468 5.143 -18.139 1.00 96.94 272 ASP A C 1
ATOM 2037 O O . ASP A 1 272 ? 16.934 4.491 -17.202 1.00 96.94 272 ASP A O 1
ATOM 2041 N N . GLY A 1 273 ? 16.345 4.651 -19.370 1.00 93.56 273 GLY A N 1
ATOM 2042 C CA . GLY A 1 273 ? 16.813 3.334 -19.782 1.00 93.56 273 GLY A CA 1
ATOM 2043 C C . GLY A 1 273 ? 18.118 3.398 -20.554 1.00 93.56 273 GLY A C 1
ATOM 2044 O O . GLY A 1 273 ? 18.148 3.935 -21.660 1.00 93.56 273 GLY A O 1
ATOM 2045 N N . ASP A 1 274 ? 19.158 2.747 -20.037 1.00 89.56 274 ASP A N 1
ATOM 2046 C CA . ASP A 1 274 ? 20.455 2.651 -20.702 1.00 89.56 274 ASP A CA 1
ATOM 2047 C C . ASP A 1 274 ? 20.744 1.214 -21.157 1.00 89.56 274 ASP A C 1
ATOM 2049 O O . ASP A 1 274 ? 20.424 0.218 -20.503 1.00 89.56 274 ASP A O 1
ATOM 2053 N N . SER A 1 275 ? 21.395 1.117 -22.309 1.00 88.56 275 SER A N 1
ATOM 2054 C CA . SER A 1 275 ? 22.034 -0.101 -22.783 1.00 88.56 275 SER A CA 1
ATOM 2055 C C . SER A 1 275 ? 23.155 -0.579 -21.869 1.00 88.56 275 SER A C 1
ATOM 2057 O O . SER A 1 275 ? 23.315 -1.788 -21.755 1.00 88.56 275 SER A O 1
ATOM 2059 N N . ALA A 1 276 ? 23.895 0.313 -21.201 1.00 89.94 276 ALA A N 1
ATOM 2060 C CA . ALA A 1 276 ? 25.041 -0.036 -20.361 1.00 89.94 276 ALA A CA 1
ATOM 2061 C C . ALA A 1 276 ? 25.961 -1.088 -21.033 1.00 89.94 276 ALA A C 1
ATOM 2063 O O . ALA A 1 276 ? 26.598 -0.795 -22.043 1.00 89.94 276 ALA A O 1
ATOM 2064 N N . ALA A 1 277 ? 26.035 -2.317 -20.506 1.00 90.62 277 ALA A N 1
ATOM 2065 C CA . ALA A 1 277 ? 26.831 -3.410 -21.083 1.00 90.62 277 ALA A CA 1
ATOM 2066 C C . ALA A 1 277 ? 26.042 -4.313 -22.058 1.00 90.62 277 ALA A C 1
ATOM 2068 O O . ALA A 1 277 ? 26.614 -5.225 -22.666 1.00 90.62 277 ALA A O 1
ATOM 2069 N N . SER A 1 278 ? 24.735 -4.087 -22.201 1.00 91.88 278 SER A N 1
ATOM 2070 C CA . SER A 1 278 ? 23.848 -4.850 -23.073 1.00 91.88 278 SER A CA 1
ATOM 2071 C C . SER A 1 278 ? 24.195 -4.684 -24.546 1.00 91.88 278 SER A C 1
ATOM 2073 O O . SER A 1 278 ? 24.565 -3.613 -25.022 1.00 91.88 278 SER A O 1
ATOM 2075 N N . ARG A 1 279 ? 23.996 -5.767 -25.300 1.00 93.19 279 ARG A N 1
ATOM 2076 C CA . ARG A 1 279 ? 24.118 -5.793 -26.767 1.00 93.19 279 ARG A CA 1
ATOM 2077 C C . ARG A 1 279 ? 22.768 -5.945 -27.467 1.00 93.19 279 ARG A C 1
ATOM 2079 O O . ARG A 1 279 ? 22.731 -6.208 -28.668 1.00 93.19 279 ARG A O 1
ATOM 2086 N N . LEU A 1 280 ? 21.667 -5.834 -26.723 1.00 93.62 280 LEU A N 1
ATOM 2087 C CA . LEU A 1 280 ? 20.324 -5.914 -27.283 1.00 93.62 280 LEU A CA 1
ATOM 2088 C C . LEU A 1 280 ? 20.055 -4.746 -28.237 1.00 93.62 280 LEU A C 1
ATOM 2090 O O . LEU A 1 280 ? 20.490 -3.617 -28.020 1.00 93.62 280 LEU A O 1
ATOM 2094 N N . ALA A 1 281 ? 19.281 -5.015 -29.288 1.00 95.00 281 ALA A N 1
ATOM 2095 C CA . ALA A 1 281 ? 18.740 -3.954 -30.128 1.00 95.00 281 ALA A CA 1
ATOM 2096 C C . ALA A 1 281 ? 17.800 -3.042 -29.303 1.00 95.00 281 ALA A C 1
ATOM 2098 O O . ALA A 1 281 ? 17.173 -3.529 -28.358 1.00 95.00 281 ALA A O 1
ATOM 2099 N N . PRO A 1 282 ? 17.618 -1.758 -29.679 1.00 94.38 282 PRO A N 1
ATOM 2100 C CA . PRO A 1 282 ? 16.859 -0.783 -28.885 1.00 94.38 282 PRO A CA 1
ATOM 2101 C C . PRO A 1 282 ? 15.460 -1.243 -28.458 1.00 94.38 282 PRO A C 1
ATOM 2103 O O . PRO A 1 282 ? 15.056 -1.029 -27.321 1.00 94.38 282 PRO A O 1
ATOM 2106 N N . GLU A 1 283 ? 14.726 -1.907 -29.352 1.00 95.81 283 GLU A N 1
ATOM 2107 C CA . GLU A 1 283 ? 13.381 -2.406 -29.052 1.00 95.81 283 GLU A CA 1
ATOM 2108 C C . GLU A 1 283 ? 13.387 -3.585 -28.072 1.00 95.81 283 GLU A C 1
ATOM 2110 O O . GLU A 1 283 ? 12.537 -3.647 -27.188 1.00 95.81 28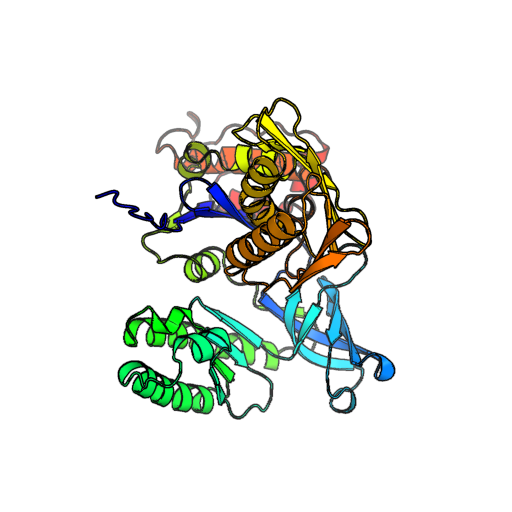3 GLU A O 1
ATOM 2115 N N . ALA A 1 284 ? 14.358 -4.494 -28.194 1.00 96.00 284 ALA A N 1
ATOM 2116 C CA . ALA A 1 284 ? 14.500 -5.622 -27.278 1.00 96.00 284 ALA A CA 1
ATOM 2117 C C . ALA A 1 284 ? 14.892 -5.144 -25.873 1.00 96.00 284 ALA A C 1
ATOM 2119 O O . ALA A 1 284 ? 14.317 -5.606 -24.892 1.00 96.00 284 ALA A O 1
ATOM 2120 N N . LEU A 1 285 ? 15.796 -4.162 -25.782 1.00 95.94 285 LEU A N 1
ATOM 2121 C CA . LEU A 1 285 ? 16.144 -3.513 -24.519 1.00 95.94 285 LEU A CA 1
ATOM 2122 C C . LEU A 1 285 ? 14.931 -2.805 -23.900 1.00 95.94 285 LEU A C 1
ATOM 2124 O O . LEU A 1 285 ? 14.627 -3.022 -22.731 1.00 95.94 285 LEU A O 1
ATOM 2128 N N . ALA A 1 286 ? 14.197 -2.015 -24.692 1.00 96.69 286 ALA A N 1
ATOM 2129 C CA . ALA A 1 286 ? 12.985 -1.347 -24.225 1.00 96.69 286 ALA A CA 1
ATOM 2130 C C . ALA A 1 286 ? 11.948 -2.351 -23.700 1.00 96.69 286 ALA A C 1
ATOM 2132 O O . ALA A 1 286 ? 11.337 -2.100 -22.668 1.00 96.69 286 ALA A O 1
ATOM 2133 N N . MET A 1 287 ? 11.778 -3.500 -24.365 1.00 97.12 287 MET A N 1
ATOM 2134 C CA . MET A 1 287 ? 10.889 -4.568 -23.904 1.00 97.12 287 MET A CA 1
ATOM 2135 C C . MET A 1 287 ? 11.367 -5.185 -22.581 1.00 97.12 287 MET A C 1
ATOM 2137 O O . MET A 1 287 ? 10.561 -5.365 -21.669 1.00 97.12 287 MET A O 1
ATOM 2141 N N . ALA A 1 288 ? 12.670 -5.453 -22.448 1.00 96.31 288 ALA A N 1
ATOM 2142 C CA . ALA A 1 288 ? 13.271 -6.004 -21.231 1.00 96.31 288 ALA A CA 1
ATOM 2143 C C . ALA A 1 288 ? 13.130 -5.068 -20.014 1.00 96.31 288 ALA A C 1
ATOM 2145 O O . ALA A 1 288 ? 13.065 -5.535 -18.878 1.00 96.31 288 ALA A O 1
ATOM 2146 N N . MET A 1 289 ? 13.025 -3.753 -20.237 1.00 96.56 289 MET A N 1
ATOM 2147 C CA . MET A 1 289 ? 12.812 -2.771 -19.171 1.00 96.56 289 MET A CA 1
ATOM 2148 C C . MET A 1 289 ? 11.400 -2.800 -18.570 1.00 96.56 289 MET A C 1
ATOM 2150 O O . MET A 1 289 ? 11.237 -2.404 -17.420 1.00 96.56 289 MET A O 1
ATOM 2154 N N . ILE A 1 290 ? 10.372 -3.216 -19.320 1.00 97.12 290 ILE A N 1
ATOM 2155 C CA . ILE A 1 290 ? 8.963 -2.960 -18.962 1.00 97.12 290 ILE A CA 1
ATOM 2156 C C . ILE A 1 290 ? 8.553 -3.643 -17.658 1.00 97.12 290 ILE A C 1
ATOM 2158 O O . ILE A 1 290 ? 7.987 -2.987 -16.782 1.00 97.12 290 ILE A O 1
ATOM 2162 N N . THR A 1 291 ? 8.818 -4.944 -17.524 1.00 94.81 291 THR A N 1
ATOM 2163 C CA . THR A 1 291 ? 8.419 -5.700 -16.327 1.00 94.81 291 THR A CA 1
ATOM 2164 C C . THR A 1 291 ? 9.158 -5.197 -15.082 1.00 94.81 291 THR A C 1
ATOM 2166 O O . THR A 1 291 ? 8.475 -4.775 -14.147 1.00 94.81 291 THR A O 1
ATOM 2169 N N . PRO A 1 292 ? 10.507 -5.087 -15.077 1.00 94.81 292 PRO A N 1
ATOM 2170 C CA . PRO A 1 292 ? 11.234 -4.519 -13.939 1.00 94.81 292 PRO A CA 1
ATOM 2171 C C . PRO A 1 292 ? 10.793 -3.092 -13.592 1.00 94.81 292 PRO A C 1
ATOM 2173 O O . PRO A 1 292 ? 10.650 -2.752 -12.420 1.00 94.81 292 PRO A O 1
ATOM 2176 N N . LEU A 1 293 ? 10.516 -2.255 -14.597 1.00 96.00 293 LEU A N 1
ATOM 2177 C CA . LEU A 1 293 ? 10.007 -0.899 -14.394 1.00 96.00 293 LEU A CA 1
ATOM 2178 C C . LEU A 1 293 ? 8.642 -0.903 -13.699 1.00 96.00 293 LEU A C 1
ATOM 2180 O O . LEU A 1 293 ? 8.437 -0.152 -12.744 1.00 96.00 293 LEU A O 1
ATOM 2184 N N . ALA A 1 294 ? 7.706 -1.735 -14.160 1.00 96.25 294 ALA A N 1
ATOM 2185 C CA . ALA A 1 294 ? 6.375 -1.826 -13.572 1.00 96.25 294 ALA A CA 1
ATOM 2186 C C . ALA A 1 294 ? 6.429 -2.341 -12.128 1.00 96.25 294 ALA A C 1
ATOM 2188 O O . ALA A 1 294 ? 5.776 -1.770 -11.250 1.00 96.25 294 ALA A O 1
ATOM 2189 N N . ASP A 1 295 ? 7.246 -3.361 -11.871 1.00 94.75 295 ASP A N 1
ATOM 2190 C CA . ASP A 1 295 ? 7.414 -3.947 -10.543 1.00 94.75 295 ASP A CA 1
ATOM 2191 C C . ASP A 1 295 ? 8.075 -2.961 -9.577 1.00 94.75 295 ASP A C 1
ATOM 2193 O O . ASP A 1 295 ? 7.555 -2.729 -8.484 1.00 94.75 295 ASP A O 1
ATOM 2197 N N . HIS A 1 296 ? 9.135 -2.261 -9.991 1.00 95.94 296 HIS A N 1
ATOM 2198 C CA . HIS A 1 296 ? 9.768 -1.258 -9.137 1.00 95.94 296 HIS A CA 1
ATOM 2199 C C . HIS A 1 296 ? 8.924 0.003 -8.945 1.00 95.94 296 HIS A C 1
ATOM 2201 O O . HIS A 1 296 ? 8.977 0.581 -7.862 1.00 95.94 296 HIS A O 1
ATOM 2207 N N . ILE A 1 297 ? 8.103 0.430 -9.911 1.00 96.50 297 ILE A N 1
ATOM 2208 C CA . ILE A 1 297 ? 7.138 1.518 -9.676 1.00 96.50 297 ILE A CA 1
ATOM 2209 C C . ILE A 1 297 ? 6.161 1.143 -8.555 1.00 96.50 297 ILE A C 1
ATOM 2211 O O . ILE A 1 297 ? 5.831 1.996 -7.723 1.00 96.50 297 ILE A O 1
ATOM 2215 N N . ARG A 1 298 ? 5.720 -0.121 -8.497 1.00 95.88 298 ARG A N 1
ATOM 2216 C CA . ARG A 1 298 ? 4.848 -0.621 -7.423 1.00 95.88 298 ARG A CA 1
ATOM 2217 C C . ARG A 1 298 ? 5.590 -0.740 -6.103 1.00 95.88 298 ARG A C 1
ATOM 2219 O O . ARG A 1 298 ? 5.179 -0.081 -5.151 1.00 95.88 298 ARG A O 1
ATOM 2226 N N . LEU A 1 299 ? 6.690 -1.493 -6.076 1.00 96.19 299 LEU A N 1
ATOM 2227 C CA . LEU A 1 299 ? 7.464 -1.783 -4.869 1.00 96.19 299 LEU A CA 1
ATOM 2228 C C . LEU A 1 299 ? 8.000 -0.502 -4.215 1.00 96.19 299 LEU A C 1
ATOM 2230 O O . LEU A 1 299 ? 7.888 -0.319 -3.007 1.00 96.19 299 LEU A O 1
ATOM 2234 N N . ARG A 1 300 ? 8.516 0.439 -5.018 1.00 95.88 300 ARG A N 1
ATOM 2235 C CA . ARG A 1 300 ? 8.999 1.746 -4.534 1.00 95.88 300 ARG A CA 1
ATOM 2236 C C . ARG A 1 300 ? 7.860 2.722 -4.223 1.00 95.88 300 ARG A C 1
ATOM 2238 O O . ARG A 1 300 ? 8.101 3.775 -3.633 1.00 95.88 300 ARG A O 1
ATOM 2245 N N . ARG A 1 301 ? 6.627 2.385 -4.619 1.00 95.38 301 ARG A N 1
ATOM 2246 C CA . ARG A 1 301 ? 5.403 3.193 -4.482 1.00 95.38 301 ARG A CA 1
ATOM 2247 C C . ARG A 1 301 ? 5.500 4.559 -5.158 1.00 95.38 301 ARG A C 1
ATOM 2249 O O . ARG A 1 301 ? 4.963 5.559 -4.674 1.00 95.38 301 ARG A O 1
ATOM 2256 N N . ILE A 1 302 ? 6.139 4.590 -6.325 1.00 95.62 302 ILE A N 1
ATOM 2257 C CA . ILE A 1 302 ? 6.228 5.794 -7.152 1.00 95.62 302 ILE A CA 1
ATOM 2258 C C . ILE A 1 302 ? 4.808 6.191 -7.579 1.00 95.62 302 ILE A C 1
ATOM 2260 O O . ILE A 1 302 ? 3.985 5.353 -7.964 1.00 95.62 302 ILE A O 1
ATOM 2264 N N . SER A 1 303 ? 4.488 7.476 -7.436 1.00 94.56 303 SER A N 1
ATOM 2265 C CA . SER A 1 303 ? 3.149 8.020 -7.677 1.00 94.56 303 SER A CA 1
ATOM 2266 C C . SER A 1 303 ? 3.210 9.475 -8.143 1.00 94.56 303 SER A C 1
ATOM 2268 O O . SER A 1 303 ? 4.222 10.151 -7.989 1.00 94.56 303 SER A O 1
ATOM 2270 N N . GLY A 1 304 ? 2.104 9.978 -8.686 1.00 94.94 304 GLY A N 1
ATOM 2271 C CA . GLY A 1 304 ? 2.052 11.229 -9.432 1.00 94.94 304 GLY A CA 1
ATOM 2272 C C . GLY A 1 304 ? 2.399 11.012 -10.901 1.00 94.94 304 GLY A C 1
ATOM 2273 O O . GLY A 1 304 ? 2.170 9.929 -11.444 1.00 94.94 304 GLY A O 1
ATOM 2274 N N . ALA A 1 305 ? 2.923 12.060 -11.532 1.00 97.31 305 ALA A N 1
ATOM 2275 C CA . ALA A 1 305 ? 3.409 12.001 -12.902 1.00 97.31 305 ALA A CA 1
ATOM 2276 C C . ALA A 1 305 ? 4.721 11.208 -12.968 1.00 97.31 305 ALA A C 1
ATOM 2278 O O . ALA A 1 305 ? 5.614 11.401 -12.142 1.00 97.31 305 ALA A O 1
ATOM 2279 N N . ILE A 1 306 ? 4.830 10.329 -13.959 1.00 98.38 306 ILE A N 1
ATOM 2280 C CA . ILE A 1 306 ? 6.009 9.506 -14.217 1.00 98.38 306 ILE A CA 1
ATOM 2281 C C . ILE A 1 306 ? 6.335 9.619 -15.704 1.00 98.38 306 ILE A C 1
ATOM 2283 O O . ILE A 1 306 ? 5.458 9.494 -16.566 1.00 98.38 306 ILE A O 1
ATOM 2287 N N . VAL A 1 307 ? 7.605 9.860 -15.993 1.00 98.31 307 VAL A N 1
ATOM 2288 C CA . VAL A 1 307 ? 8.144 9.988 -17.342 1.00 98.31 307 VAL A CA 1
ATOM 2289 C C . VAL A 1 307 ? 9.216 8.926 -17.530 1.00 98.31 307 VAL A C 1
ATOM 2291 O O . VAL A 1 307 ? 10.078 8.771 -16.670 1.00 98.31 307 VAL A O 1
ATOM 2294 N N . VAL A 1 308 ? 9.145 8.199 -18.639 1.00 98.38 308 VAL A N 1
ATOM 2295 C CA . VAL A 1 308 ? 10.094 7.146 -18.999 1.00 98.38 308 VAL A CA 1
ATOM 2296 C C . VAL A 1 308 ? 10.762 7.515 -20.319 1.00 98.38 308 VAL A C 1
ATOM 2298 O O . VAL A 1 308 ? 10.075 7.709 -21.329 1.00 98.38 308 VAL A O 1
ATOM 2301 N N . ASP A 1 309 ? 12.086 7.615 -20.302 1.00 97.38 309 ASP A N 1
ATOM 2302 C CA . ASP A 1 309 ? 12.921 7.705 -21.492 1.00 97.38 309 ASP A CA 1
ATOM 2303 C C . ASP A 1 309 ? 13.340 6.292 -21.907 1.00 97.38 309 ASP A C 1
ATOM 2305 O O . ASP A 1 309 ? 14.069 5.591 -21.207 1.00 97.38 309 ASP A O 1
ATOM 2309 N N . PHE A 1 310 ? 12.783 5.835 -23.023 1.00 97.19 310 PHE A N 1
ATOM 2310 C CA . PHE A 1 310 ? 13.122 4.548 -23.618 1.00 97.19 310 PHE A CA 1
ATOM 2311 C C . PHE A 1 310 ? 14.151 4.763 -24.735 1.00 97.19 310 PHE A C 1
ATOM 2313 O O . PHE A 1 310 ? 14.166 5.830 -25.358 1.00 97.19 310 PHE A O 1
ATOM 2320 N N . PRO A 1 311 ? 14.926 3.723 -25.104 1.00 94.06 311 PRO A N 1
ATOM 2321 C CA . PRO A 1 311 ? 15.755 3.749 -26.304 1.00 94.06 311 PRO A CA 1
ATOM 2322 C C . PRO A 1 311 ? 14.984 4.245 -27.534 1.00 94.06 311 PRO A C 1
ATOM 2324 O O . PRO A 1 311 ? 13.769 4.090 -27.635 1.00 94.06 311 PRO A O 1
ATOM 2327 N N . ARG A 1 312 ? 15.672 4.829 -28.520 1.00 92.06 312 ARG A N 1
ATOM 2328 C CA . ARG A 1 312 ? 15.002 5.376 -29.713 1.00 92.06 312 ARG A CA 1
ATOM 2329 C C . ARG A 1 312 ? 14.325 4.270 -30.529 1.00 92.06 312 ARG A C 1
ATOM 2331 O O . ARG A 1 312 ? 14.989 3.374 -31.044 1.00 92.06 312 ARG A O 1
ATOM 2338 N N . LEU A 1 313 ? 13.009 4.392 -30.713 1.00 94.00 313 LEU A N 1
ATOM 2339 C CA . LEU A 1 313 ? 12.175 3.444 -31.459 1.00 94.00 313 LEU A CA 1
ATOM 2340 C C . LEU A 1 313 ? 11.551 4.087 -32.699 1.00 94.00 313 LEU A C 1
ATOM 2342 O O . LEU A 1 313 ? 11.246 5.283 -32.716 1.00 94.00 313 LEU A O 1
ATOM 2346 N N . ASN A 1 314 ? 11.292 3.264 -33.716 1.00 94.00 314 ASN A N 1
ATOM 2347 C CA . ASN A 1 314 ? 10.394 3.628 -34.810 1.00 94.00 314 ASN A CA 1
ATOM 2348 C C . ASN A 1 314 ? 8.922 3.600 -34.340 1.00 94.00 314 ASN A C 1
ATOM 2350 O O . ASN A 1 314 ? 8.619 3.178 -33.223 1.00 94.00 314 ASN A O 1
ATOM 2354 N N . HIS A 1 315 ? 7.994 4.043 -35.193 1.00 92.19 315 HIS A N 1
ATOM 2355 C CA . HIS A 1 315 ? 6.575 4.118 -34.831 1.00 92.19 315 HIS A CA 1
ATOM 2356 C C . HIS A 1 315 ? 5.984 2.762 -34.409 1.00 92.19 315 HIS A C 1
ATOM 2358 O O . HIS A 1 315 ? 5.361 2.683 -33.356 1.00 92.19 315 HIS A O 1
ATOM 2364 N N . GLY A 1 316 ? 6.252 1.689 -35.162 1.00 95.38 316 GLY A N 1
ATOM 2365 C CA . GLY A 1 316 ? 5.738 0.357 -34.829 1.00 95.38 316 GLY A CA 1
ATOM 2366 C C . GLY A 1 316 ? 6.296 -0.200 -33.514 1.00 95.38 316 GLY A C 1
ATOM 2367 O O . GLY A 1 316 ? 5.575 -0.856 -32.768 1.00 95.38 316 GLY A O 1
ATOM 2368 N N . GLY A 1 317 ? 7.559 0.095 -33.192 1.00 96.69 317 GLY A N 1
ATOM 2369 C CA . GLY A 1 317 ? 8.165 -0.258 -31.907 1.00 96.69 317 GLY A CA 1
ATOM 2370 C C . GLY A 1 317 ? 7.509 0.489 -30.745 1.00 96.69 317 GLY A C 1
ATOM 2371 O O . GLY A 1 317 ? 7.195 -0.116 -29.724 1.00 96.69 317 GLY A O 1
ATOM 2372 N N . ARG A 1 318 ? 7.212 1.785 -30.918 1.00 97.44 318 ARG A N 1
ATOM 2373 C CA . ARG A 1 318 ? 6.486 2.587 -29.917 1.00 97.44 318 ARG A CA 1
ATOM 2374 C C . ARG A 1 318 ? 5.110 2.010 -29.588 1.00 97.44 318 ARG A C 1
ATOM 2376 O O . ARG A 1 318 ? 4.749 1.968 -28.410 1.00 97.44 318 ARG A O 1
ATOM 2383 N N . ASP A 1 319 ? 4.378 1.543 -30.597 1.00 97.12 319 ASP A N 1
ATOM 2384 C CA . ASP A 1 319 ? 3.057 0.937 -30.410 1.00 97.12 319 ASP A CA 1
ATOM 2385 C C . ASP A 1 319 ? 3.156 -0.392 -29.650 1.00 97.12 319 ASP A C 1
ATOM 2387 O O . ASP A 1 319 ? 2.391 -0.631 -28.714 1.00 97.12 319 ASP A O 1
ATOM 2391 N N . ARG A 1 320 ? 4.150 -1.230 -29.979 1.00 97.94 320 ARG A N 1
ATOM 2392 C CA . ARG A 1 320 ? 4.404 -2.491 -29.261 1.00 97.94 320 ARG A CA 1
ATOM 2393 C C . ARG A 1 320 ? 4.779 -2.264 -27.797 1.00 97.94 320 ARG A C 1
ATOM 2395 O O . ARG A 1 320 ? 4.231 -2.937 -26.928 1.00 97.94 320 ARG A O 1
ATOM 2402 N N . ILE A 1 321 ? 5.637 -1.285 -27.509 1.00 98.06 321 ILE A N 1
ATOM 2403 C CA . ILE A 1 321 ? 5.982 -0.911 -26.129 1.00 98.06 321 ILE A CA 1
ATOM 2404 C C . ILE A 1 321 ? 4.759 -0.384 -25.374 1.00 98.06 321 ILE A C 1
ATOM 2406 O O . ILE A 1 321 ? 4.560 -0.754 -24.221 1.00 98.06 321 ILE A O 1
ATOM 2410 N N . HIS A 1 322 ? 3.893 0.413 -26.007 1.00 98.00 322 HIS A N 1
ATOM 2411 C CA . HIS A 1 322 ? 2.663 0.878 -25.361 1.00 98.00 322 HIS A CA 1
ATOM 2412 C C . HIS A 1 322 ? 1.742 -0.287 -24.962 1.00 98.00 322 HIS A C 1
ATOM 2414 O O . HIS A 1 322 ? 1.271 -0.330 -23.825 1.00 98.00 322 HIS A O 1
ATOM 2420 N N . GLN A 1 323 ? 1.542 -1.269 -25.848 1.00 97.81 323 GLN A N 1
ATOM 2421 C CA . GLN A 1 323 ? 0.741 -2.463 -25.541 1.00 97.81 323 GLN A CA 1
ATOM 2422 C C . GLN A 1 323 ? 1.367 -3.326 -24.436 1.00 97.81 323 GLN A C 1
ATOM 2424 O O . GLN A 1 323 ? 0.667 -3.816 -23.545 1.00 97.81 323 GLN A O 1
ATOM 2429 N N . ALA A 1 324 ? 2.692 -3.477 -24.447 1.00 97.94 324 ALA A N 1
ATOM 2430 C CA . ALA A 1 324 ? 3.403 -4.197 -23.399 1.00 97.94 324 ALA A CA 1
ATOM 2431 C C . ALA A 1 324 ? 3.318 -3.472 -22.043 1.00 97.94 324 ALA A C 1
ATOM 2433 O O . ALA A 1 324 ? 3.062 -4.115 -21.030 1.00 97.94 324 ALA A O 1
ATOM 2434 N N . MET A 1 325 ? 3.408 -2.138 -22.016 1.00 97.94 325 MET A N 1
ATOM 2435 C CA . MET A 1 325 ? 3.166 -1.333 -20.812 1.00 97.94 325 MET A CA 1
ATOM 2436 C C . MET A 1 325 ? 1.727 -1.499 -20.301 1.00 97.94 325 MET A C 1
ATOM 2438 O O . MET A 1 325 ? 1.525 -1.702 -19.106 1.00 97.94 325 MET A O 1
ATOM 2442 N N . MET A 1 326 ? 0.720 -1.461 -21.183 1.00 97.12 326 MET A N 1
ATOM 2443 C CA . MET A 1 326 ? -0.677 -1.720 -20.798 1.00 97.12 326 MET A CA 1
ATOM 2444 C C . MET A 1 326 ? -0.843 -3.093 -20.147 1.00 97.12 326 MET A C 1
ATOM 2446 O O . MET A 1 326 ? -1.505 -3.202 -19.117 1.00 97.12 326 MET A O 1
ATOM 2450 N N . THR A 1 327 ? -0.203 -4.114 -20.717 1.00 96.19 327 THR A N 1
ATOM 2451 C CA . THR A 1 327 ? -0.218 -5.479 -20.180 1.00 96.19 327 THR A CA 1
ATOM 2452 C C . THR A 1 327 ? 0.467 -5.536 -18.818 1.00 96.19 327 THR A C 1
ATOM 2454 O O . THR A 1 327 ? -0.120 -6.027 -17.858 1.00 96.19 327 THR A O 1
ATOM 2457 N N . ALA A 1 328 ? 1.669 -4.967 -18.702 1.00 95.75 328 ALA A N 1
ATOM 2458 C CA . ALA A 1 328 ? 2.437 -4.982 -17.466 1.00 95.75 328 ALA A CA 1
ATOM 2459 C C . ALA A 1 328 ? 1.693 -4.284 -16.326 1.00 95.75 328 ALA A C 1
ATOM 2461 O O . ALA A 1 328 ? 1.699 -4.797 -15.215 1.00 95.75 328 ALA A O 1
ATOM 2462 N N . PHE A 1 329 ? 1.011 -3.161 -16.581 1.00 95.69 329 PHE A N 1
ATOM 2463 C CA . PHE A 1 329 ? 0.277 -2.392 -15.568 1.00 95.69 329 PHE A CA 1
ATOM 2464 C C . PHE A 1 329 ? -1.178 -2.827 -15.338 1.00 95.69 329 PHE A C 1
ATOM 2466 O O . PHE A 1 329 ? -1.823 -2.278 -14.441 1.00 95.69 329 PHE A O 1
ATOM 2473 N N . ALA A 1 330 ? -1.698 -3.807 -16.084 1.00 90.81 330 ALA A N 1
ATOM 2474 C CA . ALA A 1 330 ? -3.103 -4.223 -16.014 1.00 90.81 330 ALA A CA 1
ATOM 2475 C C . ALA A 1 330 ? -3.546 -4.651 -14.601 1.00 90.81 330 ALA A C 1
ATOM 2477 O O . ALA A 1 330 ? -4.680 -4.381 -14.179 1.00 90.81 330 ALA A O 1
ATOM 2478 N N . ASP A 1 331 ? -2.634 -5.273 -13.852 1.00 85.12 331 ASP A N 1
ATOM 2479 C CA . ASP A 1 331 ? -2.882 -5.785 -12.504 1.00 85.12 331 ASP A CA 1
ATOM 2480 C C . ASP A 1 331 ? -2.460 -4.839 -11.379 1.00 85.12 331 ASP A C 1
ATOM 2482 O O . ASP A 1 331 ? -2.656 -5.161 -10.209 1.00 85.12 331 ASP A O 1
ATOM 2486 N N . ASP A 1 332 ? -1.970 -3.637 -11.696 1.00 91.94 332 ASP A N 1
ATOM 2487 C CA . ASP A 1 332 ? -1.676 -2.648 -10.661 1.00 91.94 332 ASP A CA 1
ATOM 2488 C C . ASP A 1 332 ? -2.979 -2.210 -9.955 1.00 91.94 332 ASP A C 1
ATOM 2490 O O . ASP A 1 332 ? -3.896 -1.679 -10.604 1.00 91.94 332 ASP A O 1
ATOM 2494 N N . PRO A 1 333 ? -3.087 -2.377 -8.623 1.00 86.25 333 PRO A N 1
ATOM 2495 C CA . PRO A 1 333 ? -4.309 -2.064 -7.886 1.00 86.25 333 PRO A CA 1
ATOM 2496 C C . PRO A 1 333 ? -4.688 -0.577 -7.953 1.00 86.25 333 PRO A C 1
ATOM 2498 O O . PRO A 1 333 ? -5.867 -0.236 -7.805 1.00 86.25 333 PRO A O 1
ATOM 2501 N N . LEU A 1 334 ? -3.726 0.317 -8.215 1.00 92.19 334 LEU A N 1
ATOM 2502 C CA . LEU A 1 334 ? -3.956 1.761 -8.302 1.00 92.19 334 LEU A CA 1
ATOM 2503 C C . LEU A 1 334 ? -4.373 2.240 -9.695 1.00 92.19 334 LEU A C 1
ATOM 2505 O O . LEU A 1 334 ? -4.681 3.426 -9.844 1.00 92.19 334 LEU A O 1
ATOM 2509 N N . ARG A 1 335 ? -4.440 1.328 -10.675 1.00 91.25 335 ARG A N 1
ATOM 2510 C CA . ARG A 1 335 ? -4.845 1.573 -12.069 1.00 91.25 335 ARG A CA 1
ATOM 2511 C C . ARG A 1 335 ? -4.176 2.813 -12.674 1.00 91.25 335 ARG A C 1
ATOM 2513 O O . ARG A 1 335 ? -4.853 3.828 -12.879 1.00 91.25 335 ARG A O 1
ATOM 2520 N N . PRO A 1 336 ? -2.859 2.758 -12.926 1.00 96.25 336 PRO A N 1
ATOM 2521 C CA . PRO A 1 336 ? -2.148 3.846 -13.575 1.00 96.25 336 PRO A CA 1
ATOM 2522 C C . PRO A 1 336 ? -2.782 4.210 -14.917 1.00 96.25 336 PRO A C 1
ATOM 2524 O O . PRO A 1 336 ? -3.251 3.346 -15.658 1.00 96.25 336 PRO A O 1
ATOM 2527 N N . ILE A 1 337 ? -2.785 5.501 -15.229 1.00 97.56 337 ILE A N 1
ATOM 2528 C CA . ILE A 1 337 ? -3.214 6.012 -16.526 1.00 97.56 337 ILE A CA 1
ATOM 2529 C C . ILE A 1 337 ? -1.971 6.089 -17.403 1.00 97.56 337 ILE A C 1
ATOM 2531 O O . ILE A 1 337 ? -1.058 6.856 -17.115 1.00 97.56 337 ILE A O 1
ATOM 2535 N N . LEU A 1 338 ? -1.928 5.292 -18.467 1.00 97.94 338 LEU A N 1
ATOM 2536 C CA . LEU A 1 338 ? -0.842 5.320 -19.443 1.00 97.94 338 LEU A CA 1
ATOM 2537 C C . LEU A 1 338 ? -1.207 6.300 -20.562 1.00 97.94 338 LEU A C 1
ATOM 2539 O O . LEU A 1 338 ? -2.067 6.003 -21.387 1.00 97.94 338 LEU A O 1
ATOM 2543 N N . HIS A 1 339 ? -0.577 7.473 -20.588 1.00 97.88 339 HIS A N 1
ATOM 2544 C CA . HIS A 1 339 ? -0.863 8.503 -21.594 1.00 97.88 339 HIS A CA 1
ATOM 2545 C C . HIS A 1 339 ? -0.197 8.211 -22.945 1.00 97.88 339 HIS A C 1
ATOM 2547 O O . HIS A 1 339 ? -0.659 8.702 -23.973 1.00 97.88 339 HIS A O 1
ATOM 2553 N N . GLY A 1 340 ? 0.867 7.404 -22.947 1.00 96.81 340 GLY A N 1
ATOM 2554 C CA . GLY A 1 340 ? 1.60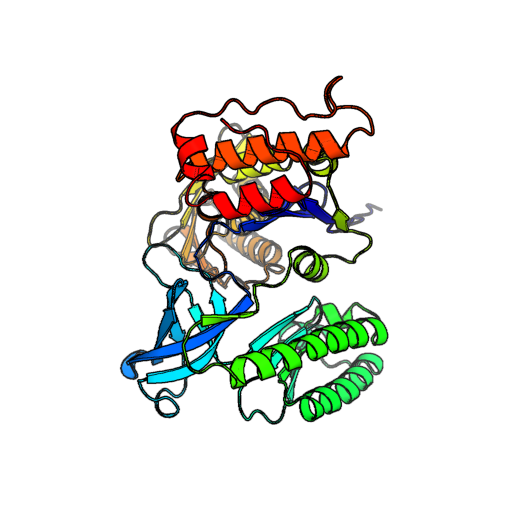0 7.033 -24.153 1.00 96.81 340 GLY A CA 1
ATOM 2555 C C . GLY A 1 340 ? 2.755 7.984 -24.457 1.00 96.81 340 GLY A C 1
ATOM 2556 O O . GLY A 1 340 ? 3.349 8.582 -23.560 1.00 96.81 340 GLY A O 1
ATOM 2557 N N . TRP A 1 341 ? 3.108 8.094 -25.736 1.00 97.94 341 TRP A N 1
ATOM 2558 C CA . TRP A 1 341 ? 4.278 8.847 -26.183 1.00 97.94 341 TRP A CA 1
ATOM 2559 C C . TRP A 1 341 ? 3.974 10.331 -26.386 1.00 97.94 341 TRP A C 1
ATOM 2561 O O . TRP A 1 341 ? 3.031 10.718 -27.076 1.00 97.94 341 TRP A O 1
ATOM 2571 N N . THR A 1 342 ? 4.842 11.180 -25.851 1.00 96.88 342 THR A N 1
ATOM 2572 C CA . THR A 1 342 ? 4.873 12.612 -26.151 1.00 96.88 342 THR A CA 1
ATOM 2573 C C . THR A 1 342 ? 5.501 12.873 -27.522 1.00 96.88 342 THR A C 1
ATOM 2575 O O . THR A 1 342 ? 6.244 12.052 -28.065 1.00 96.88 342 THR A O 1
ATOM 2578 N N . LYS A 1 343 ? 5.288 14.079 -28.068 1.00 94.62 343 LYS A N 1
ATOM 2579 C CA . LYS A 1 343 ? 5.977 14.531 -29.294 1.00 94.62 343 LYS A CA 1
ATOM 2580 C C . LYS A 1 343 ? 7.504 14.552 -29.147 1.00 94.62 343 LYS A C 1
ATOM 2582 O O . LYS A 1 343 ? 8.201 14.354 -30.136 1.00 94.62 343 LYS A O 1
ATOM 2587 N N . GLY A 1 344 ? 8.006 14.765 -27.928 1.00 93.94 344 GLY A N 1
ATOM 2588 C CA . GLY A 1 344 ? 9.436 14.749 -27.606 1.00 93.94 344 GLY A CA 1
ATOM 2589 C C . GLY A 1 344 ? 10.048 13.348 -27.533 1.00 93.94 344 GLY A C 1
ATOM 2590 O O . GLY A 1 344 ? 11.259 13.235 -27.410 1.00 93.94 344 GLY A O 1
ATOM 2591 N N . GLY A 1 345 ? 9.241 12.288 -27.638 1.00 95.19 345 GLY A N 1
ATOM 2592 C CA . GLY A 1 345 ? 9.724 10.909 -27.602 1.00 95.19 345 GLY A CA 1
ATOM 2593 C C . GLY A 1 345 ? 9.794 10.283 -26.212 1.00 95.19 345 GLY A C 1
ATOM 2594 O O . GLY A 1 345 ? 10.222 9.144 -26.126 1.00 95.19 345 GLY A O 1
ATOM 2595 N N . LEU A 1 346 ? 9.323 10.964 -25.164 1.00 97.75 346 LEU A N 1
ATOM 2596 C CA . LEU A 1 346 ? 9.191 10.396 -23.817 1.00 97.75 346 LEU A CA 1
ATOM 2597 C C . LEU A 1 346 ? 7.848 9.685 -23.657 1.00 97.75 346 LEU A C 1
ATOM 2599 O O . LEU A 1 346 ? 6.843 10.172 -24.185 1.00 97.75 346 LEU A O 1
ATOM 2603 N N . TYR A 1 347 ? 7.811 8.593 -22.899 1.00 98.50 347 TYR A N 1
ATOM 2604 C CA . TYR A 1 347 ? 6.580 7.901 -22.525 1.00 98.50 347 TYR A CA 1
ATOM 2605 C C . TYR A 1 347 ? 6.075 8.415 -21.173 1.00 98.50 347 TYR A C 1
ATOM 2607 O O . TYR A 1 347 ? 6.857 8.556 -20.236 1.00 98.50 347 TYR A O 1
ATOM 2615 N N . THR A 1 348 ? 4.780 8.703 -21.040 1.00 98.44 348 THR A N 1
ATOM 2616 C CA . THR A 1 348 ? 4.222 9.268 -19.803 1.00 98.44 348 THR A CA 1
ATOM 2617 C C . THR A 1 348 ? 3.092 8.427 -19.228 1.00 98.44 348 THR A C 1
ATOM 2619 O O . THR A 1 348 ? 2.258 7.857 -19.939 1.00 98.44 348 THR A O 1
ATOM 2622 N N . LEU A 1 349 ? 3.059 8.366 -17.899 1.00 98.38 349 LEU A N 1
ATOM 2623 C CA . LEU A 1 349 ? 1.977 7.769 -17.134 1.00 98.38 349 LEU A CA 1
ATOM 2624 C C . LEU A 1 349 ? 1.728 8.531 -15.828 1.00 98.38 349 LEU A C 1
ATOM 2626 O O . LEU A 1 349 ? 2.588 9.259 -15.337 1.00 98.38 349 LEU A O 1
ATOM 2630 N N . GLU A 1 350 ? 0.548 8.336 -15.251 1.00 97.81 350 GLU A N 1
ATOM 2631 C CA . GLU A 1 350 ? 0.189 8.837 -13.927 1.00 97.81 350 GLU A CA 1
ATOM 2632 C C . GLU A 1 350 ? -0.249 7.673 -13.036 1.00 97.81 350 GLU A C 1
ATOM 2634 O O . GLU A 1 350 ? -1.143 6.903 -13.395 1.00 97.81 350 GLU A O 1
ATOM 2639 N N . ARG A 1 351 ? 0.341 7.555 -11.844 1.00 96.88 351 ARG A N 1
ATOM 2640 C CA . ARG A 1 351 ? -0.048 6.555 -10.838 1.00 96.88 351 ARG A CA 1
ATOM 2641 C C . ARG A 1 351 ? -0.552 7.242 -9.578 1.00 96.88 351 ARG A C 1
ATOM 2643 O O . ARG A 1 351 ? 0.080 8.159 -9.064 1.00 96.88 351 ARG A O 1
ATOM 2650 N N . ARG A 1 352 ? -1.700 6.817 -9.046 1.00 95.44 352 ARG A N 1
ATOM 2651 C CA . ARG A 1 352 ? -2.277 7.436 -7.840 1.00 95.44 352 ARG A CA 1
ATOM 2652 C C . ARG A 1 352 ? -1.379 7.226 -6.622 1.00 95.44 352 ARG A C 1
ATOM 2654 O O . ARG A 1 352 ? -0.684 6.224 -6.517 1.00 95.44 352 ARG A O 1
ATOM 2661 N N . HIS A 1 353 ? -1.434 8.170 -5.690 1.00 94.19 353 HIS A N 1
ATOM 2662 C CA . HIS A 1 353 ? -0.777 8.046 -4.394 1.00 94.19 353 HIS A CA 1
ATOM 2663 C C . HIS A 1 353 ? -1.721 7.394 -3.377 1.00 94.19 353 HIS A C 1
ATOM 2665 O O . HIS A 1 353 ? -2.901 7.753 -3.322 1.00 94.19 353 HIS A O 1
ATOM 2671 N N . GLN A 1 354 ? -1.198 6.467 -2.576 1.00 94.44 354 GLN A N 1
ATOM 2672 C CA . GLN A 1 354 ? -1.948 5.785 -1.519 1.00 94.44 354 GLN A CA 1
ATOM 2673 C C . GLN A 1 354 ? -1.090 5.556 -0.272 1.00 94.44 354 GLN A C 1
ATOM 2675 O O . GLN A 1 354 ? -1.525 5.876 0.826 1.00 94.44 354 GLN A O 1
ATOM 2680 N N . LEU A 1 355 ? 0.115 5.023 -0.441 1.00 94.81 355 LEU A N 1
ATOM 2681 C CA . LEU A 1 355 ? 1.039 4.720 0.651 1.00 94.81 355 LEU A CA 1
ATOM 2682 C C . LEU A 1 355 ? 2.300 5.566 0.503 1.00 94.81 355 LEU A C 1
ATOM 2684 O O . LEU A 1 355 ? 2.644 5.954 -0.622 1.00 94.81 355 LEU A O 1
ATOM 2688 N N . ARG A 1 356 ? 2.997 5.829 1.613 1.00 93.06 356 ARG A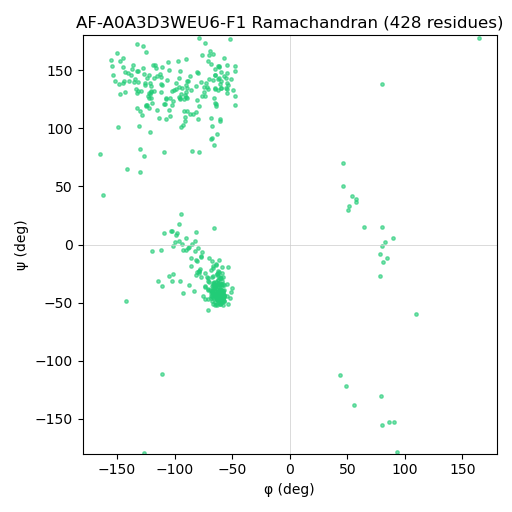 N 1
ATOM 2689 C CA . ARG A 1 356 ? 4.302 6.502 1.578 1.00 93.06 356 ARG A CA 1
ATOM 2690 C C . ARG A 1 356 ? 5.307 5.739 0.703 1.00 93.06 356 ARG A C 1
ATOM 2692 O O . ARG A 1 356 ? 5.258 4.502 0.690 1.00 93.06 356 ARG A O 1
ATOM 2699 N N . PRO A 1 357 ? 6.206 6.450 -0.012 1.00 92.75 357 PRO A N 1
ATOM 2700 C CA . PRO A 1 357 ? 7.329 5.843 -0.723 1.00 92.75 357 PRO A CA 1
ATOM 2701 C C . PRO A 1 357 ? 8.099 4.848 0.149 1.00 92.75 357 PRO A C 1
ATOM 2703 O O . PRO A 1 357 ? 8.181 5.016 1.365 1.00 92.75 357 PRO A O 1
ATOM 2706 N N . LEU A 1 358 ? 8.683 3.820 -0.473 1.00 93.06 358 LEU A N 1
ATOM 2707 C CA . LEU A 1 358 ? 9.385 2.751 0.249 1.00 93.06 358 LEU A CA 1
ATOM 2708 C C . LEU A 1 358 ? 10.476 3.288 1.194 1.00 93.06 358 LEU A C 1
ATOM 2710 O O . LEU A 1 358 ? 10.548 2.866 2.347 1.00 93.06 358 LEU A O 1
ATOM 2714 N N . GLY A 1 359 ? 11.281 4.247 0.726 1.00 89.06 359 GLY A N 1
ATOM 2715 C CA . GLY A 1 359 ? 12.330 4.878 1.536 1.00 89.06 359 GLY A CA 1
ATOM 2716 C C . GLY A 1 359 ? 11.780 5.583 2.780 1.00 89.06 359 GLY A C 1
ATOM 2717 O O . GLY A 1 359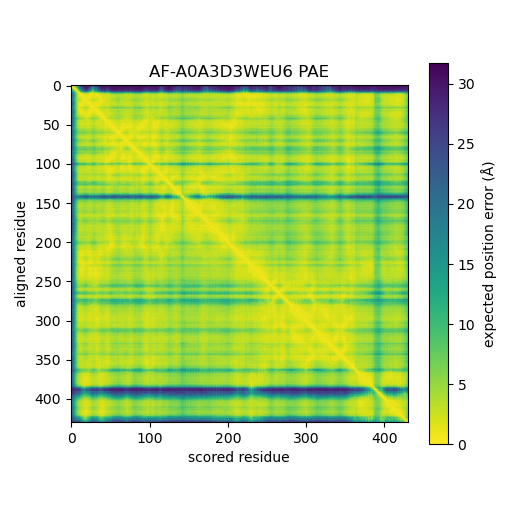 ? 12.272 5.352 3.884 1.00 89.06 359 GLY A O 1
ATOM 2718 N N . ASP A 1 360 ? 10.706 6.360 2.616 1.00 88.38 360 ASP A N 1
ATOM 2719 C CA . ASP A 1 360 ? 10.041 7.088 3.706 1.00 88.38 360 ASP A CA 1
ATOM 2720 C C . ASP A 1 360 ? 9.411 6.136 4.732 1.00 88.38 360 ASP A C 1
ATOM 2722 O O . ASP A 1 360 ? 9.419 6.408 5.930 1.00 88.38 360 ASP A O 1
ATOM 2726 N N . MET A 1 361 ? 8.857 5.008 4.274 1.00 89.81 361 MET A N 1
ATOM 2727 C CA . MET A 1 361 ? 8.268 4.003 5.160 1.00 89.81 361 MET A CA 1
ATOM 2728 C C . MET A 1 361 ? 9.339 3.323 6.025 1.00 89.81 361 MET A C 1
ATOM 2730 O O . MET A 1 361 ? 9.138 3.132 7.223 1.00 89.81 361 MET A O 1
ATOM 2734 N N . LEU A 1 362 ? 10.477 2.952 5.430 1.00 86.88 362 LEU A N 1
ATOM 2735 C CA . LEU A 1 362 ? 11.538 2.222 6.129 1.00 86.88 362 LEU A CA 1
ATOM 2736 C C . LEU A 1 362 ? 12.406 3.121 7.020 1.00 86.88 362 LEU A C 1
ATOM 2738 O O . LEU A 1 362 ? 13.019 2.622 7.962 1.00 86.88 362 LEU A O 1
ATOM 2742 N N . ASN A 1 363 ? 12.459 4.430 6.742 1.00 81.88 363 ASN A N 1
ATOM 2743 C CA . ASN A 1 363 ? 13.264 5.424 7.464 1.00 81.88 363 ASN A CA 1
ATOM 2744 C C . ASN A 1 363 ? 14.748 5.039 7.646 1.00 81.88 363 ASN A C 1
ATOM 2746 O O . ASN A 1 363 ? 15.388 5.431 8.624 1.00 81.88 363 ASN A O 1
ATOM 2750 N N . ARG A 1 364 ? 15.301 4.257 6.712 1.00 76.81 364 ARG A N 1
ATOM 2751 C CA . ARG A 1 364 ? 16.647 3.677 6.832 1.00 76.81 364 ARG A CA 1
ATOM 2752 C C . ARG A 1 364 ? 17.734 4.755 6.831 1.00 76.81 364 ARG A C 1
ATOM 2754 O O . ARG A 1 364 ? 18.608 4.741 7.693 1.00 76.81 364 ARG A O 1
ATOM 2761 N N . ASP A 1 365 ? 17.595 5.729 5.934 1.00 78.25 365 ASP A N 1
ATOM 2762 C CA . ASP A 1 365 ? 18.548 6.835 5.774 1.00 78.25 365 ASP A CA 1
ATOM 2763 C C . ASP A 1 365 ? 18.131 8.091 6.552 1.00 78.25 365 ASP A C 1
ATOM 2765 O O . ASP A 1 365 ? 18.977 8.841 7.036 1.00 78.25 365 ASP A O 1
ATOM 2769 N N . SER A 1 366 ? 16.823 8.324 6.702 1.00 83.38 366 SER A N 1
ATOM 2770 C CA . SER A 1 366 ? 16.276 9.495 7.401 1.00 83.38 366 SER A CA 1
ATOM 2771 C C . SER A 1 366 ? 16.313 9.364 8.928 1.00 83.38 366 SER A C 1
ATOM 2773 O O . SER A 1 366 ? 16.343 10.383 9.617 1.00 83.38 366 SER A O 1
ATOM 2775 N N . ALA A 1 367 ? 16.322 8.139 9.473 1.00 88.69 367 ALA A N 1
ATOM 2776 C CA . ALA A 1 367 ? 16.367 7.876 10.913 1.00 88.69 367 ALA A CA 1
ATOM 2777 C C . ALA A 1 367 ? 17.272 6.668 11.262 1.00 88.69 367 ALA A C 1
ATOM 2779 O O . ALA A 1 367 ? 16.801 5.665 11.810 1.00 88.69 367 ALA A O 1
ATOM 2780 N N . PRO A 1 368 ? 18.593 6.752 11.013 1.00 90.12 368 PRO A N 1
ATOM 2781 C CA . PRO A 1 368 ? 19.507 5.613 11.144 1.00 90.12 368 PRO A CA 1
ATOM 2782 C C . PRO A 1 368 ? 19.586 5.044 12.569 1.00 90.12 368 PRO A C 1
ATOM 2784 O O . PRO A 1 368 ? 19.694 3.832 12.741 1.00 90.12 368 PRO A O 1
ATOM 2787 N N . ALA A 1 369 ? 19.478 5.887 13.605 1.00 93.00 369 ALA A N 1
ATOM 2788 C CA . ALA A 1 369 ? 19.476 5.440 15.002 1.00 93.00 369 ALA A CA 1
ATOM 2789 C C . ALA A 1 369 ? 18.244 4.581 15.341 1.00 93.00 369 ALA A C 1
ATOM 2791 O O . ALA A 1 369 ? 18.379 3.527 15.963 1.00 93.00 369 ALA A O 1
ATOM 2792 N N . LYS A 1 370 ? 17.060 4.998 14.870 1.00 93.94 370 LYS A N 1
ATOM 2793 C CA . LYS A 1 370 ? 15.812 4.229 14.968 1.00 93.94 370 LYS A CA 1
ATOM 2794 C C . LYS A 1 370 ? 15.942 2.898 14.235 1.00 93.94 370 LYS A C 1
ATOM 2796 O O . LYS A 1 370 ? 15.668 1.851 14.814 1.00 93.94 370 LYS A O 1
ATOM 2801 N N . TYR A 1 371 ? 16.394 2.932 12.981 1.00 92.00 371 TYR A N 1
ATOM 2802 C CA . TYR A 1 371 ? 16.563 1.722 12.180 1.00 92.00 371 TYR A CA 1
ATOM 2803 C C . TYR A 1 371 ? 17.508 0.720 12.863 1.00 92.00 371 TYR A C 1
ATOM 2805 O O . TYR A 1 371 ? 17.147 -0.444 13.037 1.00 92.00 371 TYR A O 1
ATOM 2813 N N . ALA A 1 372 ? 18.675 1.177 13.329 1.00 92.31 372 ALA A N 1
ATOM 2814 C CA . ALA A 1 372 ? 19.644 0.346 14.040 1.00 92.31 372 ALA A CA 1
ATOM 2815 C C . ALA A 1 372 ? 19.070 -0.269 15.329 1.00 92.31 372 ALA A C 1
ATOM 2817 O O . ALA A 1 372 ? 19.252 -1.463 15.567 1.00 92.31 372 ALA A O 1
ATOM 2818 N N . ALA A 1 373 ? 18.344 0.517 16.133 1.00 94.31 373 ALA A N 1
ATOM 2819 C CA . ALA A 1 373 ? 17.690 0.028 17.345 1.00 94.31 373 ALA A CA 1
ATOM 2820 C C . ALA A 1 373 ? 16.655 -1.069 17.043 1.00 94.31 373 ALA A C 1
ATOM 2822 O O . ALA A 1 373 ? 16.659 -2.115 17.690 1.00 94.31 373 ALA A O 1
ATOM 2823 N N . ILE A 1 374 ? 15.808 -0.861 16.029 1.00 94.56 374 ILE A N 1
ATOM 2824 C CA . ILE A 1 374 ? 14.786 -1.832 15.613 1.00 94.56 374 ILE A CA 1
ATOM 2825 C C . ILE A 1 374 ? 15.437 -3.116 15.090 1.00 94.56 374 ILE A C 1
ATOM 2827 O O . ILE A 1 374 ? 14.991 -4.202 15.450 1.00 94.56 374 ILE A O 1
ATOM 2831 N N . MET A 1 375 ? 16.491 -3.026 14.268 1.00 92.94 375 MET A N 1
ATOM 2832 C CA . MET A 1 375 ? 17.191 -4.221 13.774 1.00 92.94 375 MET A CA 1
ATOM 2833 C C . MET A 1 375 ? 17.832 -5.018 14.912 1.00 92.94 375 MET A C 1
ATOM 2835 O O . MET A 1 375 ? 17.745 -6.244 14.925 1.00 92.94 375 MET A O 1
ATOM 2839 N N . ALA A 1 376 ? 18.444 -4.335 15.883 1.00 92.62 376 ALA A N 1
ATOM 2840 C CA . ALA A 1 376 ? 19.055 -4.983 17.037 1.00 92.62 376 ALA A CA 1
ATOM 2841 C C . ALA A 1 376 ? 18.015 -5.700 17.912 1.00 92.62 376 ALA A C 1
ATOM 2843 O O . ALA A 1 376 ? 18.215 -6.857 18.280 1.00 92.62 376 ALA A O 1
ATOM 2844 N N . LEU A 1 377 ? 16.887 -5.039 18.196 1.00 93.12 377 LEU A N 1
ATOM 2845 C CA . LEU A 1 377 ? 15.768 -5.640 18.922 1.00 93.12 377 LEU A CA 1
ATOM 2846 C C . LEU A 1 377 ? 15.160 -6.826 18.168 1.00 93.12 377 LEU A C 1
ATOM 2848 O O . LEU A 1 377 ? 14.879 -7.850 18.787 1.00 93.12 377 LEU A O 1
ATOM 2852 N N . ARG A 1 378 ? 15.022 -6.727 16.841 1.00 93.31 378 ARG A N 1
ATOM 2853 C CA . ARG A 1 378 ? 14.543 -7.831 16.000 1.00 93.31 378 ARG A CA 1
ATOM 2854 C C . ARG A 1 378 ? 15.437 -9.042 16.081 1.00 93.31 378 ARG A C 1
ATOM 2856 O O . ARG A 1 378 ? 14.948 -10.134 16.344 1.00 93.31 378 ARG A O 1
ATOM 2863 N N . HIS A 1 379 ? 16.732 -8.844 15.881 1.00 90.50 379 HIS A N 1
ATOM 2864 C CA . HIS A 1 379 ? 17.687 -9.935 15.938 1.00 90.50 379 HIS A CA 1
ATOM 2865 C C . HIS A 1 379 ? 17.668 -10.613 17.315 1.00 90.50 379 HIS A C 1
ATOM 2867 O O . HIS A 1 379 ? 17.639 -11.838 17.395 1.00 90.50 379 HIS A O 1
ATOM 2873 N N . LEU A 1 380 ? 17.593 -9.831 18.399 1.00 88.81 380 LEU A N 1
ATOM 2874 C CA . LEU A 1 380 ? 17.441 -10.367 19.752 1.00 88.81 380 LEU A CA 1
ATOM 2875 C C . LEU A 1 380 ? 16.162 -11.201 19.897 1.00 88.81 380 LEU A C 1
ATOM 2877 O O . LEU A 1 380 ? 16.209 -12.334 20.369 1.00 88.81 380 LEU A O 1
ATOM 2881 N N . TRP A 1 381 ? 15.023 -10.651 19.472 1.00 89.81 381 TRP A N 1
ATOM 2882 C CA . TRP A 1 381 ? 13.724 -11.307 19.580 1.00 89.81 381 TRP A CA 1
ATOM 2883 C C . TRP A 1 381 ? 13.682 -12.615 18.772 1.00 89.81 381 TRP A C 1
ATOM 2885 O O . TRP A 1 381 ? 13.359 -13.660 19.334 1.00 89.81 381 TRP A O 1
ATOM 2895 N N . GLN A 1 382 ? 14.130 -12.610 17.514 1.00 89.56 382 GLN A N 1
ATOM 2896 C CA . GLN A 1 382 ? 14.191 -13.800 16.650 1.00 89.56 382 GLN A CA 1
ATOM 2897 C C . GLN A 1 382 ? 15.128 -14.891 17.193 1.00 89.56 382 GLN A C 1
ATOM 2899 O O . GLN A 1 382 ? 14.843 -16.086 17.080 1.00 89.56 382 GLN A O 1
ATOM 2904 N N . GLN A 1 383 ? 16.242 -14.518 17.833 1.00 84.50 383 GLN A N 1
ATOM 2905 C CA . GLN A 1 383 ? 17.145 -15.489 18.462 1.00 84.50 383 GLN A CA 1
ATOM 2906 C C . GLN A 1 383 ? 16.469 -16.276 19.591 1.00 84.50 383 GLN A C 1
ATOM 2908 O O . GLN A 1 383 ? 16.708 -17.480 19.724 1.00 84.50 383 GLN A O 1
ATOM 2913 N N . THR A 1 384 ? 15.588 -15.631 20.364 1.00 81.75 384 THR A N 1
ATOM 2914 C CA . THR A 1 384 ? 14.827 -16.316 21.424 1.00 81.75 384 THR A CA 1
ATOM 2915 C C . THR A 1 384 ? 13.794 -17.308 20.882 1.00 81.75 384 THR A C 1
ATOM 2917 O O . THR A 1 384 ? 13.433 -18.247 21.586 1.00 81.75 384 THR A O 1
ATOM 2920 N N . ARG A 1 385 ? 13.353 -17.151 19.624 1.00 82.75 385 ARG A N 1
ATOM 2921 C CA . ARG A 1 385 ? 12.392 -18.046 18.950 1.00 82.75 385 ARG A CA 1
ATOM 2922 C C . ARG A 1 385 ? 13.069 -19.228 18.267 1.00 82.75 385 ARG A C 1
ATOM 2924 O O . ARG A 1 385 ? 12.569 -20.345 18.318 1.00 82.75 385 ARG A O 1
ATOM 2931 N N . ASN A 1 386 ? 14.268 -19.004 17.734 1.00 70.56 386 ASN A N 1
ATOM 2932 C CA . ASN A 1 386 ? 15.070 -20.013 17.042 1.00 70.56 386 ASN A CA 1
ATOM 2933 C C . ASN A 1 386 ? 15.536 -21.189 17.916 1.00 70.56 386 ASN A C 1
ATOM 2935 O O . ASN A 1 386 ? 15.985 -22.206 17.387 1.00 70.56 386 ASN A O 1
ATOM 2939 N N . THR A 1 387 ? 15.514 -21.066 19.246 1.00 57.41 387 THR A N 1
ATOM 2940 C CA . THR A 1 387 ? 16.096 -22.084 20.125 1.00 57.41 387 THR A CA 1
ATOM 2941 C C . THR A 1 387 ? 15.339 -22.209 21.441 1.00 57.41 387 THR A C 1
ATOM 2943 O O . THR A 1 387 ? 15.241 -21.260 22.207 1.00 57.41 387 THR A O 1
ATOM 2946 N N . GLY A 1 388 ? 14.965 -23.432 21.824 1.00 54.03 388 GLY A N 1
ATOM 2947 C CA . GLY A 1 388 ? 14.653 -23.759 23.227 1.00 54.03 388 GLY A CA 1
ATOM 2948 C C . GLY A 1 388 ? 15.866 -23.660 24.179 1.00 54.03 388 GLY A C 1
ATOM 2949 O O . GLY A 1 388 ? 15.836 -24.229 25.266 1.00 54.03 388 GLY A O 1
ATOM 2950 N N . ARG A 1 389 ? 16.962 -23.022 23.739 1.00 50.91 389 ARG A N 1
ATOM 2951 C CA . ARG A 1 389 ? 18.293 -22.932 24.356 1.00 50.91 389 ARG A CA 1
ATOM 2952 C C . ARG A 1 389 ? 19.107 -21.806 23.686 1.00 50.91 389 ARG A C 1
ATOM 2954 O O . ARG A 1 389 ? 19.937 -22.122 22.850 1.00 50.91 389 ARG A O 1
ATOM 2961 N N . ASN A 1 390 ? 18.872 -20.533 23.996 1.00 50.66 390 ASN A N 1
ATOM 2962 C CA . ASN A 1 390 ? 19.882 -19.448 23.884 1.00 50.66 390 ASN A CA 1
ATOM 2963 C C . ASN A 1 390 ? 19.463 -18.229 24.708 1.00 50.66 390 ASN A C 1
ATOM 2965 O O . ASN A 1 390 ? 19.575 -17.072 24.313 1.00 50.66 390 ASN A O 1
ATOM 2969 N N . ILE A 1 391 ? 18.982 -18.525 25.897 1.00 55.16 391 ILE A N 1
ATOM 2970 C CA . ILE A 1 391 ? 19.136 -17.625 27.016 1.00 55.16 391 ILE A CA 1
ATOM 2971 C C . ILE A 1 391 ? 20.475 -18.045 27.643 1.00 55.16 391 ILE A C 1
ATOM 2973 O O . ILE A 1 391 ? 20.811 -19.233 27.575 1.00 55.16 391 ILE A O 1
ATOM 2977 N N . GLY A 1 392 ? 21.307 -17.113 28.113 1.00 54.69 392 GLY A N 1
ATOM 2978 C CA . GLY A 1 392 ? 22.612 -17.433 28.696 1.00 54.69 392 GLY A CA 1
ATOM 2979 C C . GLY A 1 392 ? 22.506 -18.506 29.786 1.00 54.69 392 GLY A C 1
ATOM 2980 O O . GLY A 1 392 ? 21.418 -18.946 30.157 1.00 54.69 392 GLY A O 1
ATOM 2981 N N . SER A 1 393 ? 23.625 -18.942 30.368 1.00 59.47 393 SER A N 1
ATOM 2982 C CA . SER A 1 393 ? 23.560 -19.870 31.516 1.00 59.47 393 SER A CA 1
ATOM 2983 C C . SER A 1 393 ? 22.669 -19.356 32.663 1.00 59.47 393 SER A C 1
ATOM 2985 O O . SER A 1 393 ? 22.240 -20.136 33.505 1.00 59.47 393 SER A O 1
ATOM 2987 N N . ASP A 1 394 ? 22.413 -18.047 32.683 1.00 65.00 394 ASP A N 1
ATOM 2988 C CA . ASP A 1 394 ? 21.563 -17.289 33.596 1.00 65.00 394 ASP A CA 1
ATOM 2989 C C . ASP A 1 394 ? 20.093 -17.146 33.162 1.00 65.00 394 ASP A C 1
ATOM 2991 O O . ASP A 1 394 ? 19.295 -16.599 33.920 1.00 65.00 394 ASP A O 1
ATOM 2995 N N . GLY A 1 395 ? 19.701 -17.622 31.981 1.00 65.94 395 GLY A N 1
ATOM 2996 C CA . GLY A 1 395 ? 18.338 -17.423 31.510 1.00 65.94 395 GLY A CA 1
ATOM 2997 C C . GLY A 1 395 ? 18.084 -16.035 30.901 1.00 65.94 395 GLY A C 1
ATOM 2998 O O . GLY A 1 395 ? 16.916 -15.676 30.771 1.00 65.94 395 GLY A O 1
ATOM 2999 N N . LEU A 1 396 ? 19.118 -15.243 30.558 1.00 67.25 396 LEU A N 1
ATOM 3000 C CA . LEU A 1 396 ? 18.970 -13.881 30.006 1.00 67.25 396 LEU A CA 1
ATOM 3001 C C . LEU A 1 396 ? 19.545 -13.736 28.583 1.00 67.25 396 LEU A C 1
ATOM 3003 O O . LEU A 1 396 ? 20.529 -14.394 28.234 1.00 67.25 396 LEU A O 1
ATOM 3007 N N . PRO A 1 397 ? 18.902 -12.945 27.706 1.00 70.81 397 PRO A N 1
ATOM 3008 C CA . PRO A 1 397 ? 19.408 -12.724 26.358 1.00 70.81 397 PRO A CA 1
ATOM 3009 C C . PRO A 1 397 ? 20.682 -11.854 26.402 1.00 70.81 397 PRO A C 1
ATOM 3011 O O . PRO A 1 397 ? 20.911 -11.134 27.380 1.00 70.81 397 PRO A O 1
ATOM 3014 N N . PRO A 1 398 ? 21.538 -11.896 25.363 1.00 74.50 398 PRO A N 1
ATOM 3015 C CA . PRO A 1 398 ? 22.768 -11.111 25.346 1.00 74.50 398 PRO A CA 1
ATOM 3016 C C . PRO A 1 398 ? 22.473 -9.600 25.419 1.00 74.50 398 PRO A C 1
ATOM 3018 O O . PRO A 1 398 ? 21.510 -9.133 24.805 1.00 74.50 398 PRO A O 1
ATOM 3021 N N . PRO A 1 399 ? 23.307 -8.807 26.121 1.00 78.69 399 PRO A N 1
ATOM 3022 C CA . PRO A 1 399 ? 23.093 -7.369 26.229 1.00 78.69 399 PRO A CA 1
ATOM 3023 C C . PRO A 1 399 ? 23.242 -6.693 24.862 1.00 78.69 399 PRO A C 1
ATOM 3025 O O . PRO A 1 399 ? 24.223 -6.917 24.143 1.00 78.69 399 PRO A O 1
ATOM 3028 N N . LEU A 1 400 ? 22.298 -5.813 24.521 1.00 84.44 400 LEU A N 1
ATOM 3029 C CA . LEU A 1 400 ? 22.366 -5.020 23.296 1.00 84.44 400 LEU A CA 1
ATOM 3030 C C . LEU A 1 400 ? 23.329 -3.844 23.474 1.00 84.44 400 LEU A C 1
ATOM 3032 O O . LEU A 1 400 ? 23.121 -2.961 24.303 1.00 84.44 400 LEU A O 1
ATOM 3036 N N . ARG A 1 401 ? 24.382 -3.804 22.654 1.00 87.31 401 ARG A N 1
ATOM 3037 C CA . ARG A 1 401 ? 25.308 -2.666 22.588 1.00 87.31 401 ARG A CA 1
ATOM 3038 C C . ARG A 1 401 ? 24.878 -1.725 21.472 1.00 87.31 401 ARG A C 1
ATOM 3040 O O . ARG A 1 401 ? 25.140 -1.984 20.301 1.00 87.31 401 ARG A O 1
ATOM 3047 N N . LEU A 1 402 ? 24.220 -0.637 21.851 1.00 90.50 402 LEU A N 1
ATOM 3048 C CA . LEU A 1 402 ? 23.706 0.380 20.936 1.00 90.50 402 LEU A CA 1
ATOM 3049 C C . LEU A 1 402 ? 24.487 1.688 21.078 1.00 90.50 402 LEU A C 1
ATOM 3051 O O . LEU A 1 402 ? 24.998 2.003 22.151 1.00 90.50 402 LEU A O 1
ATOM 3055 N N . THR A 1 403 ? 24.539 2.484 20.011 1.00 94.56 403 THR A N 1
ATOM 3056 C CA . THR A 1 403 ? 24.994 3.883 20.093 1.00 94.56 403 THR A CA 1
ATOM 3057 C C . THR A 1 403 ? 24.089 4.696 21.023 1.00 94.56 403 THR A C 1
ATOM 3059 O O . THR A 1 403 ? 22.899 4.391 21.092 1.00 94.56 403 THR A O 1
ATOM 3062 N N . GLN A 1 404 ? 24.595 5.775 21.632 1.00 94.81 404 GLN A N 1
ATOM 3063 C CA . GLN A 1 404 ? 23.790 6.646 22.505 1.00 94.81 404 GLN A CA 1
ATOM 3064 C C . GLN A 1 404 ? 22.491 7.113 21.830 1.00 94.81 404 GLN A C 1
ATOM 3066 O O . GLN A 1 404 ? 21.424 6.947 22.396 1.00 94.81 404 GLN A O 1
ATOM 3071 N N . ALA A 1 405 ? 22.552 7.564 20.572 1.00 95.88 405 ALA A N 1
ATOM 3072 C CA . ALA A 1 405 ? 21.366 8.018 19.839 1.00 95.88 405 ALA A CA 1
ATOM 3073 C C . ALA A 1 405 ? 20.282 6.931 19.676 1.00 95.88 405 ALA A C 1
ATOM 3075 O O . ALA A 1 405 ? 19.091 7.227 19.689 1.00 95.88 405 ALA A O 1
ATOM 3076 N N . ALA A 1 406 ? 20.685 5.667 19.523 1.00 94.94 406 ALA A N 1
ATOM 3077 C CA . ALA A 1 406 ? 19.756 4.540 19.444 1.00 94.94 406 ALA A CA 1
ATOM 3078 C C . ALA A 1 406 ? 19.149 4.207 20.821 1.00 94.94 406 ALA A C 1
ATOM 3080 O O . ALA A 1 406 ? 17.970 3.872 20.895 1.00 94.94 406 ALA A O 1
ATOM 3081 N N . GLN A 1 407 ? 19.923 4.347 21.905 1.00 94.00 407 GLN A N 1
ATOM 3082 C CA . GLN A 1 407 ? 19.419 4.209 23.279 1.00 94.00 407 GLN A CA 1
ATOM 3083 C C . GLN A 1 407 ? 18.441 5.337 23.626 1.00 94.00 407 GLN A C 1
ATOM 3085 O O . GLN A 1 407 ? 17.346 5.070 24.114 1.00 94.00 407 GLN A O 1
ATOM 3090 N N . ASP A 1 408 ? 18.792 6.583 23.304 1.00 95.31 408 ASP A N 1
ATOM 3091 C CA . ASP A 1 408 ? 17.938 7.756 23.503 1.00 95.31 408 ASP A CA 1
ATOM 3092 C C . ASP A 1 408 ? 16.612 7.596 22.757 1.00 95.31 408 ASP A C 1
ATOM 3094 O O . ASP A 1 408 ? 15.548 7.867 23.310 1.00 95.31 408 ASP A O 1
ATOM 3098 N N . TRP A 1 409 ? 16.656 7.084 21.521 1.00 95.38 409 TRP A N 1
ATOM 3099 C CA . TRP A 1 409 ? 15.444 6.787 20.767 1.00 95.38 409 TRP A CA 1
ATOM 3100 C C . TRP A 1 409 ? 14.594 5.699 21.438 1.00 95.38 409 TRP A C 1
ATOM 3102 O O . TRP A 1 409 ? 13.392 5.900 21.596 1.00 95.38 409 TRP A O 1
ATOM 3112 N N . LEU A 1 410 ? 15.188 4.586 21.891 1.00 94.38 410 LEU A N 1
ATOM 3113 C CA . LEU A 1 410 ? 14.462 3.528 22.615 1.00 94.38 410 LEU A CA 1
ATOM 3114 C C . LEU A 1 410 ? 13.857 3.999 23.939 1.00 94.38 410 LEU A C 1
ATOM 3116 O O . LEU A 1 410 ? 12.826 3.478 24.354 1.00 94.38 410 LEU A O 1
ATOM 3120 N N . ASN A 1 411 ? 14.487 4.969 24.596 1.00 93.12 411 ASN A N 1
ATOM 3121 C CA . ASN A 1 411 ? 13.991 5.570 25.831 1.00 93.12 411 ASN A CA 1
ATOM 3122 C C . ASN A 1 411 ? 12.991 6.717 25.585 1.00 93.12 411 ASN A C 1
ATOM 3124 O O . ASN A 1 411 ? 12.328 7.155 26.523 1.00 93.12 411 ASN A O 1
ATOM 3128 N N . GLY A 1 412 ? 12.874 7.187 24.340 1.00 94.44 412 GLY A N 1
ATOM 3129 C CA . GLY A 1 412 ? 11.932 8.206 23.883 1.00 94.44 412 GLY A CA 1
ATOM 3130 C C . GLY A 1 412 ? 10.864 7.620 22.959 1.00 94.44 412 GLY A C 1
ATOM 3131 O O . GLY A 1 412 ? 10.006 6.854 23.388 1.00 94.44 412 GLY A O 1
ATOM 3132 N N . ASP A 1 413 ? 10.903 7.983 21.676 1.00 92.69 413 ASP A N 1
ATOM 3133 C CA . ASP A 1 413 ? 9.874 7.606 20.691 1.00 92.69 413 ASP A CA 1
ATOM 3134 C C . ASP A 1 413 ? 9.725 6.085 20.488 1.00 92.69 413 ASP A C 1
ATOM 3136 O O . ASP A 1 413 ? 8.646 5.607 20.138 1.00 92.69 413 ASP A O 1
ATOM 3140 N N . GLY A 1 414 ? 10.792 5.316 20.710 1.00 94.56 414 GLY A N 1
ATOM 3141 C CA . GLY A 1 414 ? 10.825 3.858 20.590 1.00 94.56 414 GLY A CA 1
ATOM 3142 C C . GLY A 1 414 ? 10.351 3.100 21.834 1.00 94.56 414 GLY A C 1
ATOM 3143 O O . GLY A 1 414 ? 10.332 1.868 21.809 1.00 94.56 414 GLY A O 1
ATOM 3144 N N . VAL A 1 415 ? 9.952 3.797 22.906 1.00 94.19 415 VAL A N 1
ATOM 3145 C CA . VAL A 1 415 ? 9.631 3.180 24.206 1.00 94.19 415 VAL A CA 1
ATOM 3146 C C . VAL A 1 415 ? 8.530 2.127 24.108 1.00 94.19 415 VAL A C 1
ATOM 3148 O O . VAL A 1 415 ? 8.656 1.045 24.669 1.00 94.19 415 VAL A O 1
ATOM 3151 N N . ALA A 1 416 ? 7.494 2.382 23.307 1.00 93.00 416 ALA A N 1
ATOM 3152 C CA . ALA A 1 416 ? 6.391 1.443 23.135 1.00 93.00 416 ALA A CA 1
ATOM 3153 C C . ALA A 1 416 ? 6.831 0.140 22.443 1.00 93.00 416 ALA A C 1
ATOM 3155 O O . ALA A 1 416 ? 6.303 -0.927 22.743 1.00 93.00 416 ALA A O 1
ATOM 3156 N N . ILE A 1 417 ? 7.815 0.214 21.539 1.00 94.88 417 ILE A N 1
ATOM 3157 C CA . ILE A 1 417 ? 8.376 -0.958 20.853 1.00 94.88 417 ILE A CA 1
ATOM 3158 C C . ILE A 1 417 ? 9.249 -1.752 21.819 1.00 94.88 417 ILE A C 1
ATOM 3160 O O . ILE A 1 417 ? 9.110 -2.968 21.925 1.00 94.88 417 ILE A O 1
ATOM 3164 N N . ARG A 1 418 ? 10.118 -1.053 22.556 1.00 93.06 418 ARG A N 1
ATOM 3165 C CA . ARG A 1 418 ? 10.950 -1.643 23.606 1.00 93.06 418 ARG A CA 1
ATOM 3166 C C . ARG A 1 418 ? 10.092 -2.405 24.614 1.00 93.06 418 ARG A C 1
ATOM 3168 O O . ARG A 1 418 ? 10.359 -3.573 24.878 1.00 93.06 418 ARG A O 1
ATOM 3175 N N . ASP A 1 419 ? 9.055 -1.759 25.136 1.00 92.38 419 ASP A N 1
ATOM 3176 C CA . ASP A 1 419 ? 8.179 -2.334 26.153 1.00 92.38 419 ASP A CA 1
ATOM 3177 C C . ASP A 1 419 ? 7.372 -3.515 25.593 1.00 92.38 419 ASP A C 1
ATOM 3179 O O . ASP A 1 419 ? 7.229 -4.528 26.273 1.00 92.38 419 ASP A O 1
ATOM 3183 N N . ALA A 1 420 ? 6.917 -3.442 24.335 1.00 92.62 420 ALA A N 1
ATOM 3184 C CA . ALA A 1 420 ? 6.229 -4.553 23.677 1.00 92.62 420 ALA A CA 1
ATOM 3185 C C . ALA A 1 420 ? 7.116 -5.801 23.547 1.00 92.62 420 ALA A C 1
ATOM 3187 O O . ALA A 1 420 ? 6.641 -6.914 23.756 1.00 92.62 420 ALA A O 1
ATOM 3188 N N . ILE A 1 421 ? 8.401 -5.629 23.232 1.00 90.38 421 ILE A N 1
ATOM 3189 C CA . ILE A 1 421 ? 9.360 -6.740 23.163 1.00 90.38 421 ILE A CA 1
ATOM 3190 C C . ILE A 1 421 ? 9.718 -7.240 24.566 1.00 90.38 421 ILE A C 1
ATOM 3192 O O . ILE A 1 421 ? 9.850 -8.447 24.762 1.00 90.38 421 ILE A O 1
ATOM 3196 N N . ALA A 1 422 ? 9.818 -6.339 25.549 1.00 87.00 422 ALA A N 1
ATOM 3197 C CA . ALA A 1 422 ? 10.148 -6.672 26.934 1.00 87.00 422 ALA A CA 1
ATOM 3198 C C . ALA A 1 422 ? 9.127 -7.601 27.615 1.00 87.00 422 ALA A C 1
ATOM 3200 O O . ALA A 1 422 ? 9.479 -8.298 28.565 1.00 87.00 422 ALA A O 1
ATOM 3201 N N . LEU A 1 423 ? 7.879 -7.628 27.129 1.00 85.06 423 LEU A N 1
ATOM 3202 C CA . LEU A 1 423 ? 6.849 -8.567 27.591 1.00 85.06 423 LEU A CA 1
ATOM 3203 C C . LEU A 1 423 ? 7.202 -10.028 27.281 1.00 85.06 423 LEU A C 1
ATOM 3205 O O . LEU A 1 423 ? 6.856 -10.914 28.060 1.00 85.06 423 LEU A O 1
ATOM 3209 N N . ASP A 1 424 ? 7.901 -10.261 26.169 1.00 76.94 424 ASP A N 1
ATOM 3210 C CA . ASP A 1 424 ? 8.269 -11.594 25.689 1.00 76.94 424 ASP A CA 1
ATOM 3211 C C . ASP A 1 424 ? 9.734 -11.945 25.990 1.00 76.94 424 ASP A C 1
ATOM 3213 O O . ASP A 1 424 ? 10.075 -13.114 26.168 1.00 76.94 424 ASP A O 1
ATOM 3217 N N . VAL A 1 425 ? 10.616 -10.943 26.005 1.00 75.94 425 VAL A N 1
ATOM 3218 C CA . VAL A 1 425 ? 12.071 -11.106 26.094 1.00 75.94 425 VAL A CA 1
ATOM 3219 C C . VAL A 1 425 ? 12.620 -10.147 27.152 1.00 75.94 425 VAL A C 1
ATOM 3221 O O . VAL A 1 425 ? 12.538 -8.940 26.945 1.00 75.94 425 VAL A O 1
ATOM 3224 N N . PRO A 1 426 ? 13.230 -10.621 28.257 1.00 71.94 426 PRO A N 1
ATOM 3225 C CA . PRO A 1 426 ? 13.808 -9.738 29.269 1.00 71.94 426 PRO A CA 1
ATOM 3226 C C . PRO A 1 426 ? 14.913 -8.862 28.664 1.00 71.94 426 PRO A C 1
ATOM 3228 O O . PRO A 1 426 ? 16.006 -9.340 28.367 1.00 71.94 426 PRO A O 1
ATOM 3231 N N . LEU A 1 427 ? 14.643 -7.573 28.459 1.00 72.38 427 LEU A N 1
ATOM 3232 C CA . LEU A 1 427 ? 15.611 -6.657 27.863 1.00 72.38 427 LEU A CA 1
ATOM 3233 C C . LEU A 1 427 ? 16.571 -6.124 28.932 1.00 72.38 427 LEU A C 1
ATOM 3235 O O . LEU A 1 427 ? 16.187 -5.331 29.788 1.00 72.38 427 LEU A O 1
ATOM 3239 N N . LEU A 1 428 ? 17.842 -6.518 28.848 1.00 65.19 428 LEU A N 1
ATOM 3240 C CA . LEU A 1 428 ? 18.937 -5.865 29.567 1.00 65.19 428 LEU A CA 1
ATOM 3241 C C . LEU A 1 428 ? 19.424 -4.672 28.738 1.00 65.19 428 LEU A C 1
ATOM 3243 O O . LEU A 1 428 ? 20.396 -4.776 27.985 1.00 65.19 428 LEU A O 1
ATOM 3247 N N . LEU A 1 429 ? 18.700 -3.558 28.825 1.00 60.09 429 LEU A N 1
ATOM 3248 C CA . LEU A 1 429 ? 19.112 -2.289 28.226 1.00 60.09 429 LEU A CA 1
ATOM 3249 C C . LEU A 1 429 ? 19.809 -1.423 29.291 1.00 60.09 429 LEU A C 1
ATOM 3251 O O . LEU A 1 429 ? 19.330 -1.405 30.427 1.00 60.09 429 LEU A O 1
ATOM 3255 N N . PRO A 1 430 ? 20.945 -0.776 28.963 1.00 52.59 430 PRO A N 1
ATOM 3256 C CA . PRO A 1 430 ? 21.627 0.143 29.872 1.00 52.59 430 PRO A CA 1
ATOM 3257 C C . PRO A 1 430 ? 20.817 1.410 30.167 1.00 52.59 430 PRO A C 1
ATOM 3259 O O . PRO A 1 430 ? 20.011 1.828 29.300 1.00 52.59 430 PRO A O 1
#

Secondary structure (DSSP, 8-state):
--------PPEEEEEE--TTEEEEEEEETTEEEEEEEEETT--S--TT-EEEEEEEEEEGGGTEEEEE-GGG-EEEEE-S-GGG--TT-EEEEEEEE--BTTBPPEEEESEEEE-SSEEEEE-TT---EEEE-HHHHHHHTT---HHHHHHHHHHHHHHHHTT-EEEE-GGGGGS-HHHHHHHHHHHHHHHHHHHHHHHH-SS-EEEEPPPPHHHHHTTTS-GGGEEE-SSSHHHHHTTHHHHHHHHHSSEEE-TTS-EEEEE--SSEEEEEEE-TT----HHHHHHHHHHHHHHHHHHTT--EEEEEEPPP--HHHHHHHHHHHHHHHTT-TT--EEEEE-TTS-EEEEE---S--HHHHHTTTT-HHHHHHHHHHHHHHHHHHS-SS-S-TTS-PPPP---HHHHHHHHTTTHHHHHHHHTTS-----

pLDDT: mean 91.34, std 11.16, range [29.64, 98.62]